Protein AF-0000000076753168 (afdb_homodimer)

Secondary structure (DSSP, 8-state):
--HHHHHHHHHHHHHT-HHHHHHHHTS-HHHHHHHHHHHHHHHTS-SEEEETTEEEE-HHHHHHHHHHHHHHHHHHHHHHHHHHTTT---EEEEEEEETTTTTTHHHHHHHHHHHH-TTEEEEEEEE--HHHHHHHHHHT--SEEEESSPPTT--PEEEEEEEEEEEEE--TT-GGGTT---B-GGGGTTS-EEEE-TTSHHHHHHHHHHHTTT--PPEEEEESSHHHHHHHHHTTS-BEEEEGGGSPTT-GGGEEEBSS--EEEEEEEE-SS--HHHHHHHHHHHTS--S-----------/--HHHHHHHHHHHHHT-HHHHHHHHTS-HHHHHHHHHHHHHHHTS-SEEEETTEEEE-HHHHHHHHHHHHHHHHHHHHHHHHHHTTT---EEEEEEEETTTTTTHHHHHHHHHHHH-TTEEEEEEEE--HHHHHHHHHHT--SEEEESSPPTT--PEEEEEEEEEEEEE--TT-GGGTT---B-GGGGTTS-EEEE-TTSHHHHHHHHHHHTTT--PPEEEEESSHHHHHHHHHTTS-BEEEEGGGSPTT-GGGEEEBSS--EEEEEEEE-SS--HHHHHHHHHHHTS--S-----------

Sequence (604 aa):
MNLRQYEYALTVAEEGSMTAAAERLRVSQPSLSQQIGALEKHLGVRLFTRTPSGMAVTVAGRAFLAEARIATTASRRALAAARAADGDLAGELIIAVHMGLGARQLPRALGRLRQRYPKLRVTLHEEPDPTEMERLAREGTLDAILVHRIPAGCTFDTHVLGEESYVAVLPDGHPKLAGGTALSLDDLVTEGWVRFRRTSKLDDYLARLLDDTGTSPTIVASASQITTAVRLAAQGLGVTVVPASAVPEGLERLARPLLPPLTEPVLLGLRRHPGPAEKVLLDHLRQEDWRGVDVPAPPASTMNLRQYEYALTVAEEGSMTAAAERLRVSQPSLSQQIGALEKHLGVRLFTRTPSGMAVTVAGRAFLAEARIATTASRRALAAARAADGDLAGELIIAVHMGLGARQLPRALGRLRQRYPKLRVTLHEEPDPTEMERLAREGTLDAILVHRIPAGCTFDTHVLGEESYVAVLPDGHPKLAGGTALSLDDLVTEGWVRFRRTSKLDDYLARLLDDTGTSPTIVASASQITTAVRLAAQGLGVTVVPASAVPEGLERLARPLLPPLTEPVLLGLRRHPGPAEKVLLDHLRQEDWRGVDVPAPPAST

Radius of gyration: 25.19 Å; Cα contacts (8 Å, |Δi|>4): 1174; chains: 2; bounding box: 55×70×79 Å

Structure (mmCIF, N/CA/C/O backbone):
data_AF-0000000076753168-model_v1
#
loop_
_entity.id
_entity.type
_entity.pdbx_description
1 polymer 'Transcriptional regulator'
#
loop_
_atom_site.group_PDB
_atom_site.id
_atom_site.type_symbol
_atom_site.label_atom_id
_atom_site.label_alt_id
_atom_site.label_comp_id
_atom_site.label_asym_id
_atom_site.label_entity_id
_atom_site.label_seq_id
_atom_site.pdbx_PDB_ins_code
_atom_site.Cartn_x
_atom_site.Cartn_y
_atom_site.Cartn_z
_atom_site.occupancy
_atom_site.B_iso_or_equiv
_atom_site.auth_seq_id
_atom_site.auth_comp_id
_atom_site.auth_asym_id
_atom_site.auth_atom_id
_atom_site.pdbx_PDB_model_num
ATOM 1 N N . MET A 1 1 ? -1.347 -13.867 -37.031 1 52.94 1 MET A N 1
ATOM 2 C CA . MET A 1 1 ? -1.225 -13.281 -35.688 1 52.94 1 MET A CA 1
ATOM 3 C C . MET A 1 1 ? -1.131 -14.359 -34.625 1 52.94 1 MET A C 1
ATOM 5 O O . MET A 1 1 ? -1.942 -15.289 -34.594 1 52.94 1 MET A O 1
ATOM 9 N N . ASN A 1 2 ? 0.019 -14.352 -33.969 1 68.19 2 ASN A N 1
ATOM 10 C CA . ASN A 1 2 ? 0.168 -15.438 -33.031 1 68.19 2 ASN A CA 1
ATOM 11 C C . ASN A 1 2 ? 0.487 -14.906 -31.625 1 68.19 2 ASN A C 1
ATOM 13 O O . ASN A 1 2 ? 0.766 -13.719 -31.453 1 68.19 2 ASN A O 1
ATOM 17 N N . LEU A 1 3 ? 0.288 -15.773 -30.656 1 73.62 3 LEU A N 1
ATOM 18 C CA . LEU A 1 3 ? 0.423 -15.438 -29.25 1 73.62 3 LEU A CA 1
ATOM 19 C C . LEU A 1 3 ? 1.823 -14.914 -28.938 1 73.62 3 LEU A C 1
ATOM 21 O O . LEU A 1 3 ? 1.999 -14.062 -28.062 1 73.62 3 LEU A O 1
ATOM 25 N N . ARG A 1 4 ? 2.707 -15.328 -29.781 1 75.81 4 ARG A N 1
ATOM 26 C CA . ARG A 1 4 ? 4.086 -14.883 -29.594 1 75.81 4 ARG A CA 1
ATOM 27 C C . ARG A 1 4 ? 4.227 -13.391 -29.891 1 75.81 4 ARG A C 1
ATOM 29 O O . ARG A 1 4 ? 4.945 -12.68 -29.188 1 75.81 4 ARG A O 1
ATOM 36 N N . GLN A 1 5 ? 3.527 -12.984 -30.922 1 79.56 5 GLN A N 1
ATOM 37 C CA . GLN A 1 5 ? 3.553 -11.562 -31.266 1 79.56 5 GLN A CA 1
ATOM 38 C C . GLN A 1 5 ? 2.914 -10.719 -30.172 1 79.56 5 GLN A C 1
ATOM 40 O O . GLN A 1 5 ? 3.352 -9.594 -29.922 1 79.56 5 GLN A O 1
ATOM 45 N N . TYR A 1 6 ? 1.901 -11.25 -29.562 1 78.75 6 TYR A N 1
ATOM 46 C CA . TYR A 1 6 ? 1.278 -10.555 -28.438 1 78.75 6 TYR A CA 1
ATOM 47 C C . TYR A 1 6 ? 2.266 -10.375 -27.297 1 78.75 6 TYR A C 1
ATOM 49 O O . TYR A 1 6 ? 2.365 -9.289 -26.719 1 78.75 6 TYR A O 1
ATOM 57 N N . GLU A 1 7 ? 2.98 -11.398 -27.031 1 82.19 7 GLU A N 1
ATOM 58 C CA . GLU A 1 7 ? 3.996 -11.352 -25.984 1 82.19 7 GLU A CA 1
ATOM 59 C C . GLU A 1 7 ? 5.07 -10.32 -26.312 1 82.19 7 GLU A C 1
ATOM 61 O O . GLU A 1 7 ? 5.539 -9.602 -25.422 1 82.19 7 GLU A O 1
ATOM 66 N N . TYR A 1 8 ? 5.426 -10.289 -27.578 1 86.12 8 TYR A N 1
ATOM 67 C CA . TYR A 1 8 ? 6.422 -9.32 -28.031 1 86.12 8 TYR A CA 1
ATOM 68 C C . TYR A 1 8 ? 5.945 -7.895 -27.797 1 86.12 8 TYR A C 1
ATOM 70 O O . TYR A 1 8 ? 6.668 -7.078 -27.219 1 86.12 8 TYR A O 1
ATOM 78 N N . ALA A 1 9 ? 4.738 -7.637 -28.203 1 87.88 9 ALA A N 1
ATOM 79 C CA . ALA A 1 9 ? 4.168 -6.301 -28.062 1 87.88 9 ALA A CA 1
ATOM 80 C C . ALA A 1 9 ? 4.059 -5.906 -26.594 1 87.88 9 ALA A C 1
ATOM 82 O O . ALA A 1 9 ? 4.375 -4.773 -26.219 1 87.88 9 ALA A O 1
ATOM 83 N N . LEU A 1 10 ? 3.605 -6.848 -25.766 1 85.5 10 LEU A N 1
ATOM 84 C CA . LEU A 1 10 ? 3.463 -6.598 -24.344 1 85.5 10 LEU A CA 1
ATOM 85 C C . LEU A 1 10 ? 4.812 -6.281 -23.703 1 85.5 10 LEU A C 1
ATOM 87 O O . LEU A 1 10 ? 4.918 -5.359 -22.891 1 85.5 10 LEU A O 1
ATOM 91 N N . THR A 1 11 ? 5.816 -6.969 -24.062 1 86.81 11 THR A N 1
ATOM 92 C CA . THR A 1 11 ? 7.152 -6.773 -23.516 1 86.81 11 THR A CA 1
ATOM 93 C C . THR A 1 11 ? 7.723 -5.426 -23.938 1 86.81 11 THR A C 1
ATOM 95 O O . THR A 1 11 ? 8.359 -4.734 -23.141 1 86.81 11 THR A O 1
ATOM 98 N N . VAL A 1 12 ? 7.492 -5.059 -25.141 1 88.88 12 VAL A N 1
ATOM 99 C CA . VAL A 1 12 ? 7.945 -3.76 -25.625 1 88.88 12 VAL A CA 1
ATOM 100 C C . VAL A 1 12 ? 7.273 -2.645 -24.828 1 88.88 12 VAL A C 1
ATOM 102 O O . VAL A 1 12 ? 7.918 -1.663 -24.453 1 88.88 12 VAL A O 1
ATOM 105 N N . ALA A 1 13 ? 6.035 -2.822 -24.609 1 86.56 13 ALA A N 1
ATOM 106 C CA . ALA A 1 13 ? 5.285 -1.821 -23.859 1 86.56 13 ALA A CA 1
ATOM 107 C C . ALA A 1 13 ? 5.824 -1.687 -22.438 1 86.56 13 ALA A C 1
ATOM 109 O O . ALA A 1 13 ? 5.922 -0.578 -21.906 1 86.56 13 ALA A O 1
ATOM 110 N N . GLU A 1 14 ? 6.094 -2.789 -21.875 1 81.56 14 GLU A N 1
ATOM 111 C CA . GLU A 1 14 ? 6.578 -2.828 -20.5 1 81.56 14 GLU A CA 1
ATOM 112 C C . GLU A 1 14 ? 7.965 -2.205 -20.375 1 81.56 14 GLU A C 1
ATOM 114 O O . GLU A 1 14 ? 8.234 -1.449 -19.453 1 81.56 14 GLU A O 1
ATOM 119 N N . GLU A 1 15 ? 8.836 -2.492 -21.297 1 81 15 GLU A N 1
ATOM 120 C CA . GLU A 1 15 ? 10.234 -2.057 -21.25 1 81 15 GLU A CA 1
ATOM 121 C C . GLU A 1 15 ? 10.383 -0.634 -21.781 1 81 15 GLU A C 1
ATOM 123 O O . GLU A 1 15 ? 11.352 0.056 -21.453 1 81 15 GLU A O 1
ATOM 128 N N . GLY A 1 16 ? 9.422 -0.236 -22.578 1 86.56 16 GLY A N 1
ATOM 129 C CA . GLY A 1 16 ? 9.492 1.067 -23.234 1 86.56 16 GLY A CA 1
ATOM 130 C C . GLY A 1 16 ? 10.625 1.182 -24.219 1 86.56 16 GLY A C 1
ATOM 131 O O . GLY A 1 16 ? 11.07 2.285 -24.547 1 86.56 16 GLY A O 1
ATOM 132 N N . SER A 1 17 ? 11.188 0.036 -24.547 1 88.88 17 SER A N 1
ATOM 133 C CA . SER A 1 17 ? 12.336 -0.027 -25.453 1 88.88 17 SER A CA 1
ATOM 134 C C . SER A 1 17 ? 12.336 -1.324 -26.25 1 88.88 17 SER A C 1
ATOM 136 O O . SER A 1 17 ? 12.102 -2.402 -25.703 1 88.88 17 SER A O 1
ATOM 138 N N . MET A 1 18 ? 12.617 -1.134 -27.578 1 90.38 18 MET A N 1
ATOM 139 C CA . MET A 1 18 ? 12.695 -2.305 -28.438 1 90.38 18 MET A CA 1
ATOM 140 C C . MET A 1 18 ? 13.906 -3.162 -28.094 1 90.38 18 MET A C 1
ATOM 142 O O . MET A 1 18 ? 13.805 -4.387 -28.016 1 90.38 18 MET A O 1
ATOM 146 N N . THR A 1 19 ? 14.922 -2.467 -27.734 1 89.5 19 THR A N 1
ATOM 147 C CA . THR A 1 19 ? 16.172 -3.166 -27.438 1 89.5 19 THR A CA 1
ATOM 148 C C . THR A 1 19 ? 16.062 -3.895 -26.094 1 89.5 19 THR A C 1
ATOM 150 O O . THR A 1 19 ? 16.438 -5.062 -25.984 1 89.5 19 THR A O 1
ATOM 153 N N . ALA A 1 20 ? 15.539 -3.213 -25.172 1 88.81 20 ALA A N 1
ATOM 154 C CA . ALA A 1 20 ? 15.383 -3.82 -23.859 1 88.81 20 ALA A CA 1
ATOM 155 C C . ALA A 1 20 ? 14.414 -4.996 -23.906 1 88.81 20 ALA A C 1
ATOM 157 O O . ALA A 1 20 ? 14.633 -6.023 -23.25 1 88.81 20 ALA A O 1
ATOM 158 N N . ALA A 1 21 ? 13.422 -4.793 -24.688 1 91.06 21 ALA A N 1
ATOM 159 C CA . ALA A 1 21 ? 12.43 -5.855 -24.844 1 91.06 21 ALA A CA 1
ATOM 160 C C . ALA A 1 21 ? 13.047 -7.07 -25.531 1 91.06 21 ALA A C 1
ATOM 162 O O . ALA A 1 21 ? 12.797 -8.211 -25.125 1 91.06 21 ALA A O 1
ATOM 163 N N . ALA A 1 22 ? 13.859 -6.848 -26.516 1 91.88 22 ALA A N 1
ATOM 164 C CA . ALA A 1 22 ? 14.508 -7.938 -27.234 1 91.88 22 ALA A CA 1
ATOM 165 C C . ALA A 1 22 ? 15.438 -8.727 -26.328 1 91.88 22 ALA A C 1
ATOM 167 O O . ALA A 1 22 ? 15.461 -9.961 -26.359 1 91.88 22 ALA A O 1
ATOM 168 N N . GLU A 1 23 ? 16.094 -8.031 -25.5 1 86.62 23 GLU A N 1
ATOM 169 C CA . GLU A 1 23 ? 17 -8.672 -24.547 1 86.62 23 GLU A CA 1
ATOM 170 C C . GLU A 1 23 ? 16.234 -9.555 -23.562 1 86.62 23 GLU A C 1
ATOM 172 O O . GLU A 1 23 ? 16.609 -10.695 -23.312 1 86.62 23 GLU A O 1
ATOM 177 N N . ARG A 1 24 ? 15.172 -9 -23.188 1 83.19 24 ARG A N 1
ATOM 178 C CA . ARG A 1 24 ? 14.344 -9.727 -22.234 1 83.19 24 ARG A CA 1
ATOM 179 C C . ARG A 1 24 ? 13.742 -10.977 -22.875 1 83.19 24 ARG A C 1
ATOM 181 O O . ARG A 1 24 ? 13.602 -12.008 -22.219 1 83.19 24 ARG A O 1
ATOM 188 N N . LEU A 1 25 ? 13.406 -10.898 -24.078 1 85.81 25 LEU A N 1
ATOM 189 C CA . LEU A 1 25 ? 12.75 -11.977 -24.812 1 85.81 25 LEU A CA 1
ATOM 190 C C . LEU A 1 25 ? 13.773 -12.922 -25.438 1 85.81 25 LEU A C 1
ATOM 192 O O . LEU A 1 25 ? 13.406 -13.953 -26 1 85.81 25 LEU A O 1
ATOM 196 N N . ARG A 1 26 ? 15.062 -12.516 -25.25 1 87.81 26 ARG A N 1
ATOM 197 C CA . ARG A 1 26 ? 16.172 -13.312 -25.797 1 87.81 26 ARG A CA 1
ATOM 198 C C . ARG A 1 26 ? 16.016 -13.5 -27.297 1 87.81 26 ARG A C 1
ATOM 200 O O . ARG A 1 26 ? 16.141 -14.617 -27.812 1 87.81 26 ARG A O 1
ATOM 207 N N . VAL A 1 27 ? 15.656 -12.438 -27.984 1 86.81 27 VAL A N 1
ATOM 208 C CA . VAL A 1 27 ? 15.609 -12.367 -29.438 1 86.81 27 VAL A CA 1
ATOM 209 C C . VAL A 1 27 ? 16.406 -11.164 -29.922 1 86.81 27 VAL A C 1
ATOM 211 O O . VAL A 1 27 ? 16.812 -10.312 -29.125 1 86.81 27 VAL A O 1
ATOM 214 N N . SER A 1 28 ? 16.797 -11.18 -31.125 1 91.38 28 SER A N 1
ATOM 215 C CA . SER A 1 28 ? 17.484 -10.016 -31.672 1 91.38 28 SER A CA 1
ATOM 216 C C . SER A 1 28 ? 16.547 -8.836 -31.828 1 91.38 28 SER A C 1
ATOM 218 O O . SER A 1 28 ? 15.352 -9.016 -32.094 1 91.38 28 SER A O 1
ATOM 220 N N . GLN A 1 29 ? 17.094 -7.684 -31.625 1 91.94 29 GLN A N 1
ATOM 221 C CA . GLN A 1 29 ? 16.297 -6.469 -31.75 1 91.94 29 GLN A CA 1
ATOM 222 C C . GLN A 1 29 ? 15.695 -6.355 -33.156 1 91.94 29 GLN A C 1
ATOM 224 O O . GLN A 1 29 ? 14.516 -6.035 -33.312 1 91.94 29 GLN A O 1
ATOM 229 N N . PRO A 1 30 ? 16.422 -6.703 -34.281 1 92 30 PRO A N 1
ATOM 230 C CA . PRO A 1 30 ? 15.797 -6.641 -35.625 1 92 30 PRO A CA 1
ATOM 231 C C . PRO A 1 30 ? 14.633 -7.625 -35.781 1 92 30 PRO A C 1
ATOM 233 O O . PRO A 1 30 ? 13.625 -7.305 -36.406 1 92 30 PRO A O 1
ATOM 236 N N . SER A 1 31 ? 14.789 -8.766 -35.188 1 90.19 31 SER A N 1
ATOM 237 C CA . SER A 1 31 ? 13.727 -9.758 -35.25 1 90.19 31 SER A CA 1
ATOM 238 C C . SER A 1 31 ? 12.477 -9.273 -34.531 1 90.19 31 SER A C 1
ATOM 240 O O . SER A 1 31 ? 11.359 -9.391 -35.031 1 90.19 31 SER A O 1
ATOM 242 N N . LEU A 1 32 ? 12.672 -8.727 -33.344 1 92.94 32 LEU A N 1
ATOM 243 C CA . LEU A 1 32 ? 11.555 -8.195 -32.562 1 92.94 32 LEU A CA 1
ATOM 244 C C . LEU A 1 32 ? 10.875 -7.055 -33.312 1 92.94 32 LEU A C 1
ATOM 246 O O . LEU A 1 32 ? 9.648 -6.988 -33.375 1 92.94 32 LEU A O 1
ATOM 250 N N . SER A 1 33 ? 11.719 -6.156 -33.875 1 92.81 33 SER A N 1
ATOM 251 C CA . SER A 1 33 ? 11.195 -5.023 -34.656 1 92.81 33 SER A CA 1
ATOM 252 C C . SER A 1 33 ? 10.359 -5.492 -35.844 1 92.81 33 SER A C 1
ATOM 254 O O . SER A 1 33 ? 9.289 -4.945 -36.094 1 92.81 33 SER A O 1
ATOM 256 N N . GLN A 1 34 ? 10.844 -6.504 -36.469 1 90.88 34 GLN A N 1
ATOM 257 C CA . GLN A 1 34 ? 10.141 -7.062 -37.625 1 90.88 34 GLN A CA 1
ATOM 258 C C . GLN A 1 34 ? 8.797 -7.656 -37.219 1 90.88 34 GLN A C 1
ATOM 260 O O . GLN A 1 34 ? 7.793 -7.488 -37.906 1 90.88 34 GLN A O 1
ATOM 265 N N . GLN A 1 35 ? 8.828 -8.359 -36.156 1 89.62 35 GLN A N 1
ATOM 266 C CA . GLN A 1 35 ? 7.605 -9 -35.656 1 89.62 35 GLN A CA 1
ATOM 267 C C . GLN A 1 35 ? 6.57 -7.957 -35.25 1 89.62 35 GLN A C 1
ATOM 269 O O . GLN A 1 35 ? 5.379 -8.109 -35.531 1 89.62 35 GLN A O 1
ATOM 274 N N . ILE A 1 36 ? 7.023 -6.926 -34.594 1 91.88 36 ILE A N 1
ATOM 275 C CA . ILE A 1 36 ? 6.125 -5.848 -34.188 1 91.88 36 ILE A CA 1
ATOM 276 C C . ILE A 1 36 ? 5.582 -5.141 -35.438 1 91.88 36 ILE A C 1
ATOM 278 O O . ILE A 1 36 ? 4.391 -4.828 -35.5 1 91.88 36 ILE A O 1
ATOM 282 N N . GLY A 1 37 ? 6.477 -4.883 -36.375 1 90.69 37 GLY A N 1
ATOM 283 C CA . GLY A 1 37 ? 6.047 -4.305 -37.656 1 90.69 37 GLY A CA 1
ATOM 284 C C . GLY A 1 37 ? 5.012 -5.145 -38.375 1 90.69 37 GLY A C 1
ATOM 285 O O . GLY A 1 37 ? 4.023 -4.617 -38.875 1 90.69 37 GLY A O 1
ATOM 286 N N . ALA A 1 38 ? 5.281 -6.422 -38.406 1 85.56 38 ALA A N 1
ATOM 287 C CA . ALA A 1 38 ? 4.34 -7.344 -39.031 1 85.56 38 ALA A CA 1
ATOM 288 C C . ALA A 1 38 ? 2.988 -7.316 -38.312 1 85.56 38 ALA A C 1
ATOM 290 O O . ALA A 1 38 ? 1.939 -7.348 -38.969 1 85.56 38 ALA A O 1
ATOM 291 N N . LEU A 1 39 ? 2.994 -7.328 -37.062 1 86.5 39 LEU A N 1
ATOM 292 C CA . LEU A 1 39 ? 1.778 -7.258 -36.25 1 86.5 39 LEU A CA 1
ATOM 293 C C . LEU A 1 39 ? 1.002 -5.98 -36.562 1 86.5 39 LEU A C 1
ATOM 295 O O . LEU A 1 39 ? -0.213 -6.023 -36.781 1 86.5 39 LEU A O 1
ATOM 299 N N . GLU A 1 40 ? 1.739 -4.852 -36.594 1 89.25 40 GLU A N 1
ATOM 300 C CA . GLU A 1 40 ? 1.108 -3.566 -36.875 1 89.25 40 GLU A CA 1
ATOM 301 C C . GLU A 1 40 ? 0.535 -3.541 -38.312 1 89.25 40 GLU A C 1
ATOM 303 O O . GLU A 1 40 ? -0.554 -3.01 -38.531 1 89.25 40 GLU A O 1
ATOM 308 N N . LYS A 1 41 ? 1.236 -4.117 -39.25 1 83.44 41 LYS A N 1
ATOM 309 C CA . LYS A 1 41 ? 0.767 -4.211 -40.625 1 83.44 41 LYS A CA 1
ATOM 310 C C . LYS A 1 41 ? -0.515 -5.031 -40.719 1 83.44 41 LYS A C 1
ATOM 312 O O . LYS A 1 41 ? -1.453 -4.652 -41.406 1 83.44 41 LYS A O 1
ATOM 317 N N . HIS A 1 42 ? -0.489 -6.105 -40.031 1 78.56 42 HIS A N 1
ATOM 318 C CA . HIS A 1 42 ? -1.662 -6.969 -40.031 1 78.56 42 HIS A CA 1
ATOM 319 C C . HIS A 1 42 ? -2.869 -6.262 -39.438 1 78.56 42 HIS A C 1
ATOM 321 O O . HIS A 1 42 ? -3.99 -6.41 -39.906 1 78.56 42 HIS A O 1
ATOM 327 N N . LEU A 1 43 ? -2.617 -5.508 -38.344 1 79.5 43 LEU A N 1
ATOM 328 C CA . LEU A 1 43 ? -3.682 -4.82 -37.625 1 79.5 43 LEU A CA 1
ATOM 329 C C . LEU A 1 43 ? -4.094 -3.545 -38.375 1 79.5 43 LEU A C 1
ATOM 331 O O . LEU A 1 43 ? -5.188 -3.02 -38.125 1 79.5 43 LEU A O 1
ATOM 335 N N . GLY A 1 44 ? -3.184 -3.01 -39.188 1 83.19 44 GLY A N 1
ATOM 336 C CA . GLY A 1 44 ? -3.447 -1.785 -39.906 1 83.19 44 GLY A CA 1
ATOM 337 C C . GLY A 1 44 ? -3.283 -0.533 -39.094 1 83.19 44 GLY A C 1
ATOM 338 O O . GLY A 1 44 ? -3.787 0.533 -39.438 1 83.19 44 GLY A O 1
ATOM 339 N N . VAL A 1 45 ? -2.816 -0.726 -37.875 1 83.19 45 VAL A N 1
ATOM 340 C CA . VAL A 1 45 ? -2.584 0.405 -37 1 83.19 45 VAL A CA 1
ATOM 341 C C . VAL A 1 45 ? -1.186 0.309 -36.375 1 83.19 45 VAL A C 1
ATOM 343 O O . VAL A 1 45 ? -0.574 -0.762 -36.375 1 83.19 45 VAL A O 1
ATOM 346 N N . ARG A 1 46 ? -0.707 1.457 -35.906 1 88.56 46 ARG A N 1
ATOM 347 C CA . ARG A 1 46 ? 0.541 1.481 -35.156 1 88.56 46 ARG A CA 1
ATOM 348 C C . ARG A 1 46 ? 0.281 1.299 -33.656 1 88.56 46 ARG A C 1
ATOM 350 O O . ARG A 1 46 ? -0.592 1.956 -33.094 1 88.56 46 ARG A O 1
ATOM 357 N N . LEU A 1 47 ? 1.009 0.343 -33.125 1 90.06 47 LEU A N 1
ATOM 358 C CA . LEU A 1 47 ? 0.877 0.084 -31.688 1 90.06 47 LEU A CA 1
ATOM 359 C C . LEU A 1 47 ? 1.835 0.958 -30.875 1 90.06 47 LEU A C 1
ATOM 361 O O . LEU A 1 47 ? 1.555 1.299 -29.734 1 90.06 47 LEU A O 1
ATOM 365 N N . P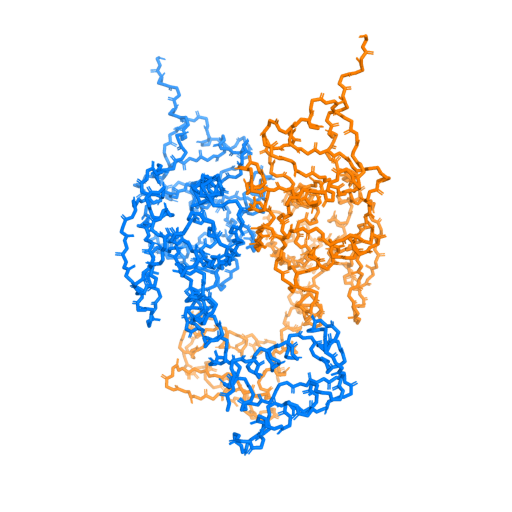HE A 1 48 ? 2.963 1.279 -31.438 1 91.94 48 PHE A N 1
ATOM 366 C CA . PHE A 1 48 ? 4.016 2.031 -30.766 1 91.94 48 PHE A CA 1
ATOM 367 C C . PHE A 1 48 ? 4.477 3.205 -31.625 1 91.94 48 PHE A C 1
ATOM 369 O O . PHE A 1 48 ? 4.379 3.164 -32.844 1 91.94 48 PHE A O 1
ATOM 376 N N . THR A 1 49 ? 4.871 4.309 -30.844 1 89.12 49 THR A N 1
ATOM 377 C CA . THR A 1 49 ? 5.504 5.449 -31.5 1 89.12 49 THR A CA 1
ATOM 378 C C . THR A 1 49 ? 6.867 5.742 -30.875 1 89.12 49 THR A C 1
ATOM 380 O O . THR A 1 49 ? 7.066 5.539 -29.672 1 89.12 49 THR A O 1
ATOM 383 N N . ARG A 1 50 ? 7.762 6.121 -31.672 1 83.94 50 ARG A N 1
ATOM 384 C CA . ARG A 1 50 ? 9.102 6.453 -31.188 1 83.94 50 ARG A CA 1
ATOM 385 C C . ARG A 1 50 ? 9.133 7.852 -30.578 1 83.94 50 ARG A C 1
ATOM 387 O O . ARG A 1 50 ? 8.539 8.781 -31.125 1 83.94 50 ARG A O 1
ATOM 394 N N . THR A 1 51 ? 9.562 7.887 -29.406 1 80.94 51 THR A N 1
ATOM 395 C CA . THR A 1 51 ? 9.781 9.148 -28.703 1 80.94 51 THR A CA 1
ATOM 396 C C . THR A 1 51 ? 11.242 9.305 -28.312 1 80.94 51 THR A C 1
ATOM 398 O O . THR A 1 51 ? 12.023 8.352 -28.391 1 80.94 51 THR A O 1
ATOM 401 N N . PRO A 1 52 ? 11.633 10.508 -27.953 1 73.44 52 PRO A N 1
ATOM 402 C CA . PRO A 1 52 ? 13.008 10.688 -27.5 1 73.44 52 PRO A CA 1
ATOM 403 C C . PRO A 1 52 ? 13.359 9.789 -26.312 1 73.44 52 PRO A C 1
ATOM 405 O O . PRO A 1 52 ? 14.523 9.414 -26.125 1 73.44 52 PRO A O 1
ATOM 408 N N . SER A 1 53 ? 12.352 9.43 -25.609 1 73.69 53 SER A N 1
ATOM 409 C CA . SER A 1 53 ? 12.594 8.648 -24.406 1 73.69 53 SER A CA 1
ATOM 410 C C . SER A 1 53 ? 12.422 7.156 -24.672 1 73.69 53 SER A C 1
ATOM 412 O O . SER A 1 53 ? 12.562 6.34 -23.75 1 73.69 53 SER A O 1
ATOM 414 N N . GLY A 1 54 ? 12.156 6.863 -25.875 1 81.75 54 GLY A N 1
ATOM 415 C CA . GLY A 1 54 ? 11.992 5.457 -26.203 1 81.75 54 GLY A CA 1
ATOM 416 C C . GLY A 1 54 ? 10.711 5.176 -26.984 1 81.75 54 GLY A C 1
ATOM 417 O O . GLY A 1 54 ? 10.375 5.902 -27.922 1 81.75 54 GLY A O 1
ATOM 418 N N . MET A 1 55 ? 10.125 4.02 -26.656 1 85 55 MET A N 1
ATOM 419 C CA . MET A 1 55 ? 8.891 3.6 -27.312 1 85 55 MET A CA 1
ATOM 420 C C . MET A 1 55 ? 7.676 3.91 -26.453 1 85 55 MET A C 1
ATOM 422 O O . MET A 1 55 ? 7.652 3.562 -25.266 1 85 55 MET A O 1
ATOM 426 N N . ALA A 1 56 ? 6.742 4.664 -27.062 1 87.19 56 ALA A N 1
ATOM 427 C CA . ALA A 1 56 ? 5.492 4.945 -26.359 1 87.19 56 ALA A CA 1
ATOM 428 C C . ALA A 1 56 ? 4.328 4.195 -27 1 87.19 56 ALA A C 1
ATOM 430 O O . ALA A 1 56 ? 4.277 4.035 -28.219 1 87.19 56 ALA A O 1
ATOM 431 N N . VAL A 1 57 ? 3.406 3.742 -26.188 1 84.62 57 VAL A N 1
ATOM 432 C CA . VAL A 1 57 ? 2.23 3.018 -26.656 1 84.62 57 VAL A CA 1
ATOM 433 C C . VAL A 1 57 ? 1.209 4.004 -27.219 1 84.62 57 VAL A C 1
ATOM 435 O O . VAL A 1 57 ? 0.928 5.035 -26.609 1 84.62 57 VAL A O 1
ATOM 438 N N . THR A 1 58 ? 0.702 3.754 -28.469 1 82.38 58 THR A N 1
ATOM 439 C CA . THR A 1 58 ? -0.337 4.578 -29.078 1 82.38 58 THR A CA 1
ATOM 440 C C . THR A 1 58 ? -1.694 4.293 -28.438 1 82.38 58 THR A C 1
ATOM 442 O O . THR A 1 58 ? -1.821 3.385 -27.609 1 82.38 58 THR A O 1
ATOM 445 N N . VAL A 1 59 ? -2.68 5.047 -28.812 1 72.31 59 VAL A N 1
ATOM 446 C CA . VAL A 1 59 ? -4.043 4.816 -28.344 1 72.31 59 VAL A CA 1
ATOM 447 C C . VAL A 1 59 ? -4.516 3.436 -28.781 1 72.31 59 VAL A C 1
ATOM 449 O O . VAL A 1 59 ? -5.055 2.668 -27.984 1 72.31 59 VAL A O 1
ATOM 452 N N . ALA A 1 60 ? -4.312 3.193 -30.047 1 75.81 60 ALA A N 1
ATOM 453 C CA . ALA A 1 60 ? -4.645 1.874 -30.578 1 75.81 60 ALA A CA 1
ATOM 454 C C . ALA A 1 60 ? -3.818 0.786 -29.891 1 75.81 60 ALA A C 1
ATOM 456 O O . ALA A 1 60 ? -4.316 -0.314 -29.641 1 75.81 60 ALA A O 1
ATOM 457 N N . GLY A 1 61 ? -2.592 1.106 -29.578 1 83.38 61 GLY A N 1
ATOM 458 C CA . GLY A 1 61 ? -1.718 0.174 -28.891 1 83.38 61 GLY A CA 1
ATOM 459 C C . GLY A 1 61 ? -2.219 -0.197 -27.5 1 83.38 61 GLY A C 1
ATOM 460 O O . GLY A 1 61 ? -2.168 -1.364 -27.109 1 83.38 61 GLY A O 1
ATOM 461 N N . ARG A 1 62 ? -2.74 0.717 -26.828 1 77.12 62 ARG A N 1
ATOM 462 C CA . ARG A 1 62 ? -3.262 0.468 -25.484 1 77.12 62 ARG A CA 1
ATOM 463 C C . ARG A 1 62 ? -4.438 -0.503 -25.531 1 77.12 62 ARG A C 1
ATOM 465 O O . ARG A 1 62 ? -4.512 -1.429 -24.719 1 77.12 62 ARG A O 1
ATOM 472 N N . ALA A 1 63 ? -5.32 -0.248 -26.484 1 72.81 63 ALA A N 1
ATOM 473 C CA . ALA A 1 63 ? -6.469 -1.136 -26.641 1 72.81 63 ALA A CA 1
ATOM 474 C C . ALA A 1 63 ? -6.023 -2.547 -27.016 1 72.81 63 ALA A C 1
ATOM 476 O O . ALA A 1 63 ? -6.512 -3.529 -26.453 1 72.81 63 ALA A O 1
ATOM 477 N N . PHE A 1 64 ? -5.129 -2.611 -27.984 1 77.88 64 PHE A N 1
ATOM 478 C CA . PHE A 1 64 ? -4.609 -3.902 -28.422 1 77.88 64 PHE A CA 1
ATOM 479 C C . PHE A 1 64 ? -3.912 -4.625 -27.281 1 77.88 64 PHE A C 1
ATOM 481 O O . PHE A 1 64 ? -4.129 -5.82 -27.078 1 77.88 64 PHE A O 1
ATOM 488 N N . LEU A 1 65 ? -3.105 -3.85 -26.5 1 82.38 65 LEU A N 1
ATOM 489 C CA . LEU A 1 65 ? -2.297 -4.457 -25.453 1 82.38 65 LEU A CA 1
ATOM 490 C C . LEU A 1 65 ? -3.178 -4.992 -24.328 1 82.38 65 LEU A C 1
ATOM 492 O O . LEU A 1 65 ? -2.861 -6.016 -23.719 1 82.38 65 LEU A O 1
ATOM 496 N N . ALA A 1 66 ? -4.254 -4.371 -24.203 1 70.88 66 ALA A N 1
ATOM 497 C CA . ALA A 1 66 ? -5.203 -4.867 -23.203 1 70.88 66 ALA A CA 1
ATOM 498 C C . ALA A 1 66 ? -5.73 -6.246 -23.594 1 70.88 66 ALA A C 1
ATOM 500 O O . ALA A 1 66 ? -5.746 -7.164 -22.766 1 70.88 66 ALA A O 1
ATOM 501 N N . GLU A 1 67 ? -6.062 -6.395 -24.844 1 70.31 67 GLU A N 1
ATOM 502 C CA . GLU A 1 67 ? -6.594 -7.664 -25.328 1 70.31 67 GLU A CA 1
ATOM 503 C C . GLU A 1 67 ? -5.488 -8.711 -25.469 1 70.31 67 GLU A C 1
ATOM 505 O O . GLU A 1 67 ? -5.707 -9.891 -25.219 1 70.31 67 GLU A O 1
ATOM 510 N N . ALA A 1 68 ? -4.375 -8.219 -25.859 1 75.38 68 ALA A N 1
ATOM 511 C CA . ALA A 1 68 ? -3.234 -9.117 -25.984 1 75.38 68 ALA A CA 1
ATOM 512 C C . ALA A 1 68 ? -2.855 -9.734 -24.641 1 75.38 68 ALA A C 1
ATOM 514 O O . ALA A 1 68 ? -2.525 -10.922 -24.578 1 75.38 68 ALA A O 1
ATOM 515 N N . ARG A 1 69 ? -2.969 -8.93 -23.656 1 76.25 69 ARG A N 1
ATOM 516 C CA . ARG A 1 69 ? -2.666 -9.414 -22.312 1 76.25 69 ARG A CA 1
ATOM 517 C C . ARG A 1 69 ? -3.645 -10.508 -21.891 1 76.25 69 ARG A C 1
ATOM 519 O O . ARG A 1 69 ? -3.24 -11.516 -21.312 1 76.25 69 ARG A O 1
ATOM 526 N N . ILE A 1 70 ? -4.832 -10.359 -22.25 1 66.62 70 ILE A N 1
ATOM 527 C CA . ILE A 1 70 ? -5.859 -11.344 -21.922 1 66.62 70 ILE A CA 1
ATOM 528 C C . ILE A 1 70 ? -5.574 -12.648 -22.672 1 66.62 70 ILE A C 1
ATOM 530 O O . ILE A 1 70 ? -5.594 -13.727 -22.078 1 66.62 70 ILE A O 1
ATOM 534 N N . ALA A 1 71 ? -5.27 -12.453 -23.875 1 68.81 71 ALA A N 1
ATOM 535 C CA . ALA A 1 71 ? -5.035 -13.617 -24.734 1 68.81 71 ALA A CA 1
ATOM 536 C C . ALA A 1 71 ? -3.807 -14.391 -24.266 1 68.81 71 ALA A C 1
ATOM 538 O O . ALA A 1 71 ? -3.842 -15.625 -24.172 1 68.81 71 ALA A O 1
ATOM 539 N N . THR A 1 72 ? -2.797 -13.68 -24.016 1 74.88 72 THR A N 1
ATOM 540 C CA . THR A 1 72 ? -1.566 -14.352 -23.609 1 74.88 72 THR A CA 1
ATOM 541 C C . THR A 1 72 ? -1.735 -15.008 -22.25 1 74.88 72 THR A C 1
ATOM 543 O O . THR A 1 72 ? -1.23 -16.109 -22.016 1 74.88 72 THR A O 1
ATOM 546 N N . THR A 1 73 ? -2.451 -14.344 -21.469 1 71.88 73 THR A N 1
ATOM 547 C CA . THR A 1 73 ? -2.732 -14.898 -20.156 1 71.88 73 THR A CA 1
ATOM 548 C C . THR A 1 73 ? -3.574 -16.156 -20.266 1 71.88 73 THR A C 1
ATOM 550 O O . THR A 1 73 ? -3.279 -17.172 -19.625 1 71.88 73 THR A O 1
ATOM 553 N N . ALA A 1 74 ? -4.52 -16.094 -21.078 1 64.25 74 ALA A N 1
ATOM 554 C CA . ALA A 1 74 ? -5.379 -17.25 -21.297 1 64.25 74 ALA A CA 1
ATOM 555 C C . ALA A 1 74 ? -4.586 -18.438 -21.844 1 64.25 74 ALA A C 1
ATOM 557 O O . ALA A 1 74 ? -4.789 -19.578 -21.422 1 64.25 74 ALA A O 1
ATOM 558 N N . SER A 1 75 ? -3.727 -18.141 -22.719 1 65.06 75 SER A N 1
ATOM 559 C CA . SER A 1 75 ? -2.896 -19.188 -23.312 1 65.06 75 SER A CA 1
ATOM 560 C C . SER A 1 75 ? -1.99 -19.828 -22.266 1 65.06 75 SER A C 1
ATOM 562 O O . SER A 1 75 ? -1.875 -21.047 -22.203 1 65.06 75 SER A O 1
ATOM 564 N N . ARG A 1 76 ? -1.419 -19.031 -21.531 1 67.44 76 ARG A N 1
ATOM 565 C CA . ARG A 1 76 ? -0.544 -19.516 -20.469 1 67.44 76 ARG A CA 1
ATOM 566 C C . ARG A 1 76 ? -1.318 -20.391 -19.484 1 67.44 76 ARG A C 1
ATOM 568 O O . ARG A 1 76 ? -0.824 -21.422 -19.031 1 67.44 76 ARG A O 1
ATOM 575 N N . ARG A 1 77 ? -2.432 -19.984 -19.234 1 66.31 77 ARG A N 1
ATOM 576 C CA . ARG A 1 77 ? -3.285 -20.719 -18.297 1 66.31 77 ARG A CA 1
ATOM 577 C C . ARG A 1 77 ? -3.662 -22.078 -18.859 1 66.31 77 ARG A C 1
ATOM 579 O O . ARG A 1 77 ? -3.689 -23.078 -18.125 1 66.31 77 ARG A O 1
ATOM 586 N N . ALA A 1 78 ? -3.957 -22.047 -20.078 1 59.69 78 ALA A N 1
ATOM 587 C CA . ALA A 1 78 ? -4.297 -23.312 -20.734 1 59.69 78 ALA A CA 1
ATOM 588 C C . ALA A 1 78 ? -3.137 -24.297 -20.672 1 59.69 78 ALA A C 1
ATOM 590 O O . ALA A 1 78 ? -3.334 -25.484 -20.375 1 59.69 78 ALA A O 1
ATOM 591 N N . LEU A 1 79 ? -2.043 -23.75 -20.891 1 60.97 79 LEU A N 1
ATOM 592 C CA . LEU A 1 79 ? -0.853 -24.594 -20.859 1 60.97 79 LEU A CA 1
ATOM 593 C C . LEU A 1 79 ? -0.581 -25.094 -19.453 1 60.97 79 LEU A C 1
ATOM 595 O O . LEU A 1 79 ? -0.275 -26.281 -19.25 1 60.97 79 LEU A O 1
ATOM 599 N N . ALA A 1 80 ? -0.743 -24.203 -18.562 1 61.81 80 ALA A N 1
ATOM 600 C CA . ALA A 1 80 ? -0.526 -24.578 -17.156 1 61.81 80 ALA A CA 1
ATOM 601 C C . ALA A 1 80 ? -1.534 -25.625 -16.703 1 61.81 80 ALA A C 1
ATOM 603 O O . ALA A 1 80 ? -1.18 -26.562 -15.992 1 61.81 80 ALA A O 1
ATOM 604 N N . ALA A 1 81 ? -2.662 -25.422 -17.078 1 59.5 81 ALA A N 1
ATOM 605 C CA . ALA A 1 81 ? -3.715 -26.359 -16.719 1 59.5 81 ALA A CA 1
ATOM 606 C C . ALA A 1 81 ? -3.428 -27.75 -17.297 1 59.5 81 ALA A C 1
ATOM 608 O O . ALA A 1 81 ? -3.646 -28.766 -16.641 1 59.5 81 ALA A O 1
ATOM 609 N N . ALA A 1 82 ? -2.971 -27.719 -18.422 1 56.78 82 ALA A N 1
ATOM 610 C CA . ALA A 1 82 ? -2.646 -28.984 -19.078 1 56.78 82 ALA A CA 1
ATOM 611 C C . ALA A 1 82 ? -1.517 -29.703 -18.344 1 56.78 82 ALA A C 1
ATOM 613 O O . ALA A 1 82 ? -1.533 -30.922 -18.203 1 56.78 82 ALA A O 1
ATOM 614 N N . ARG A 1 83 ? -0.672 -28.859 -17.859 1 58.44 83 ARG A N 1
ATOM 615 C CA . ARG A 1 83 ? 0.482 -29.438 -17.172 1 58.44 83 ARG A CA 1
ATOM 616 C C . ARG A 1 83 ? 0.13 -29.828 -15.734 1 58.44 83 ARG A C 1
ATOM 618 O O . ARG A 1 83 ? 0.764 -30.703 -15.148 1 58.44 83 ARG A O 1
ATOM 625 N N . ALA A 1 84 ? -0.741 -29.141 -15.094 1 57.34 84 ALA A N 1
ATOM 626 C CA . ALA A 1 84 ? -1.159 -29.406 -13.719 1 57.34 84 ALA A CA 1
ATOM 627 C C . ALA A 1 84 ? -1.716 -30.812 -13.578 1 57.34 84 ALA A C 1
ATOM 629 O O . ALA A 1 84 ? -1.605 -31.422 -12.516 1 57.34 84 ALA A O 1
ATOM 630 N N . ALA A 1 85 ? -2.273 -31.359 -14.539 1 52.62 85 ALA A N 1
ATOM 631 C CA . ALA A 1 85 ? -2.787 -32.719 -14.469 1 52.62 85 ALA A CA 1
ATOM 632 C C . ALA A 1 85 ? -1.696 -33.688 -14.023 1 52.62 85 ALA A C 1
ATOM 634 O O . ALA A 1 85 ? -1.985 -34.719 -13.414 1 52.62 85 ALA A O 1
ATOM 635 N N . ASP A 1 86 ? -0.498 -33.25 -14.023 1 52.88 86 ASP A N 1
ATOM 636 C CA . ASP A 1 86 ? 0.568 -34.156 -13.602 1 52.88 86 ASP A CA 1
ATOM 637 C C . ASP A 1 86 ? 1.129 -33.75 -12.242 1 52.88 86 ASP A C 1
ATOM 639 O O . ASP A 1 86 ? 2.16 -34.281 -11.805 1 52.88 86 ASP A O 1
ATOM 643 N N . GLY A 1 87 ? 0.385 -33 -11.43 1 59.88 87 GLY A N 1
ATOM 644 C CA . GLY A 1 87 ? 0.797 -32.594 -10.102 1 59.88 87 GLY A CA 1
ATOM 645 C C . GLY A 1 87 ? 1.833 -31.484 -10.109 1 59.88 87 GLY A C 1
ATOM 646 O O . GLY A 1 87 ? 2.186 -30.938 -9.055 1 59.88 87 GLY A O 1
ATOM 647 N N . ASP A 1 88 ? 2.404 -31.125 -11.188 1 66.31 88 ASP A N 1
ATOM 648 C CA . ASP A 1 88 ? 3.469 -30.125 -11.305 1 66.31 88 ASP A CA 1
ATOM 649 C C . ASP A 1 88 ? 2.947 -28.828 -11.93 1 66.31 88 ASP A C 1
ATOM 651 O O . ASP A 1 88 ? 3.326 -28.469 -13.047 1 66.31 88 ASP A O 1
ATOM 655 N N . LEU A 1 89 ? 2.057 -28.234 -11.07 1 74.44 89 LEU A N 1
ATOM 656 C CA . LEU A 1 89 ? 1.474 -27.016 -11.625 1 74.44 89 LEU A CA 1
ATOM 657 C C . LEU A 1 89 ? 2.496 -25.891 -11.641 1 74.44 89 LEU A C 1
ATOM 659 O O . LEU A 1 89 ? 3.031 -25.516 -10.594 1 74.44 89 LEU A O 1
ATOM 663 N N . ALA A 1 90 ? 2.885 -25.625 -12.891 1 75.94 90 ALA A N 1
ATOM 664 C CA . ALA A 1 90 ? 3.727 -24.453 -13.117 1 75.94 90 ALA A CA 1
ATOM 665 C C . ALA A 1 90 ? 2.912 -23.281 -13.68 1 75.94 90 ALA A C 1
ATOM 667 O O . ALA A 1 90 ? 1.801 -23.484 -14.18 1 75.94 90 ALA A O 1
ATOM 668 N N . GLY A 1 91 ? 3.258 -22.047 -13.414 1 81.81 91 GLY A N 1
ATOM 669 C CA . GLY A 1 91 ? 2.551 -20.891 -13.906 1 81.81 91 GLY A CA 1
ATOM 670 C C . GLY A 1 91 ? 2.365 -19.812 -12.859 1 81.81 91 GLY A C 1
ATOM 671 O O . GLY A 1 91 ? 3.17 -19.688 -11.93 1 81.81 91 GLY A O 1
ATOM 672 N N . GLU A 1 92 ? 1.266 -19.016 -13.195 1 87.81 92 GLU A N 1
ATOM 673 C CA . GLU A 1 92 ? 1.074 -17.859 -12.328 1 87.81 92 GLU A CA 1
ATOM 674 C C . GLU A 1 92 ? -0.382 -17.719 -11.891 1 87.81 92 GLU A C 1
ATOM 676 O O . GLU A 1 92 ? -1.297 -17.953 -12.688 1 87.81 92 GLU A O 1
ATOM 681 N N . LEU A 1 93 ? -0.585 -17.609 -10.672 1 92.88 93 LEU A N 1
ATOM 682 C CA . LEU A 1 93 ? -1.875 -17.266 -10.078 1 92.88 93 LEU A CA 1
ATOM 683 C C . LEU A 1 93 ? -1.936 -15.773 -9.734 1 92.88 93 LEU A C 1
ATOM 685 O O . LEU A 1 93 ? -1.176 -15.297 -8.891 1 92.88 93 LEU A O 1
ATOM 689 N N . ILE A 1 94 ? -2.855 -15.008 -10.422 1 94.06 94 ILE A N 1
ATOM 690 C CA . ILE A 1 94 ? -2.955 -13.562 -10.234 1 94.06 94 ILE A CA 1
ATOM 691 C C . ILE A 1 94 ? -4.215 -13.234 -9.445 1 94.06 94 ILE A C 1
ATOM 693 O O . ILE A 1 94 ? -5.332 -13.508 -9.891 1 94.06 94 ILE A O 1
ATOM 697 N N . ILE A 1 95 ? -4.02 -12.641 -8.273 1 97.38 95 ILE A N 1
ATOM 698 C CA . ILE A 1 95 ? -5.113 -12.344 -7.359 1 97.38 95 ILE A CA 1
ATOM 699 C C . ILE A 1 95 ? -5.16 -10.844 -7.078 1 97.38 95 ILE A C 1
ATOM 701 O O . ILE A 1 95 ? -4.133 -10.234 -6.773 1 97.38 95 ILE A O 1
ATOM 705 N N . ALA A 1 96 ? -6.305 -10.219 -7.266 1 97.5 96 ALA A N 1
ATOM 706 C CA . ALA A 1 96 ? -6.543 -8.867 -6.75 1 97.5 96 ALA A CA 1
ATOM 707 C C . ALA A 1 96 ? -7.312 -8.914 -5.434 1 97.5 96 ALA A C 1
ATOM 709 O O . ALA A 1 96 ? -8.25 -9.695 -5.285 1 97.5 96 ALA A O 1
ATOM 710 N N . VAL A 1 97 ? -6.832 -8.18 -4.504 1 97.56 97 VAL A N 1
ATOM 711 C CA . VAL A 1 97 ? -7.465 -8.18 -3.191 1 97.56 97 VAL A CA 1
ATOM 712 C C . VAL A 1 97 ? -7.598 -6.742 -2.682 1 97.56 97 VAL A C 1
ATOM 714 O O . VAL A 1 97 ? -6.719 -5.91 -2.918 1 97.56 97 VAL A O 1
ATOM 717 N N . HIS A 1 98 ? -8.711 -6.512 -2.033 1 95.62 98 HIS A N 1
ATOM 718 C CA . HIS A 1 98 ? -8.852 -5.23 -1.353 1 95.62 98 HIS A CA 1
ATOM 719 C C . HIS A 1 98 ? -7.77 -5.051 -0.293 1 95.62 98 HIS A C 1
ATOM 721 O O . HIS A 1 98 ? -7.473 -5.977 0.462 1 95.62 98 HIS A O 1
ATOM 727 N N . MET A 1 99 ? -7.262 -3.844 -0.239 1 93.12 99 MET A N 1
ATOM 728 C CA . MET A 1 99 ? -6.199 -3.576 0.727 1 93.12 99 MET A CA 1
ATOM 729 C C . MET A 1 99 ? -6.664 -3.875 2.146 1 93.12 99 MET A C 1
ATOM 731 O O . MET A 1 99 ? -7.684 -3.346 2.594 1 93.12 99 MET A O 1
ATOM 735 N N . GLY A 1 100 ? -5.914 -4.766 2.789 1 93.88 100 GLY A N 1
ATOM 736 C CA . GLY A 1 100 ? -6.176 -5.074 4.184 1 93.88 100 GLY A CA 1
ATOM 737 C C . GLY A 1 100 ? -7.047 -6.301 4.371 1 93.88 100 GLY A C 1
ATOM 738 O O . GLY A 1 100 ? -7.078 -6.887 5.457 1 93.88 100 GLY A O 1
ATOM 739 N N . LEU A 1 101 ? -7.828 -6.707 3.379 1 94.94 101 LEU A N 1
ATOM 740 C CA . LEU A 1 101 ? -8.742 -7.836 3.508 1 94.94 101 LEU A CA 1
ATOM 741 C C . LEU A 1 101 ? -7.977 -9.156 3.533 1 94.94 101 LEU A C 1
ATOM 743 O O . LEU A 1 101 ? -7.141 -9.406 2.662 1 94.94 101 LEU A O 1
ATOM 747 N N . GLY A 1 102 ? -8.289 -9.961 4.523 1 95.31 102 GLY A N 1
ATOM 748 C CA . GLY A 1 102 ? -7.668 -11.273 4.586 1 95.31 102 GLY A CA 1
ATOM 749 C C . GLY A 1 102 ? -6.164 -11.219 4.754 1 95.31 102 GLY A C 1
ATOM 750 O O . GLY A 1 102 ? -5.441 -12.07 4.23 1 95.31 102 GLY A O 1
ATOM 751 N N . ALA A 1 103 ? -5.715 -10.211 5.461 1 95.5 103 ALA A N 1
ATOM 752 C CA . ALA A 1 103 ? -4.285 -9.938 5.539 1 95.5 103 ALA A CA 1
ATOM 753 C C . ALA A 1 103 ? -3.543 -11.07 6.242 1 95.5 103 ALA A C 1
ATOM 755 O O . ALA A 1 103 ? -2.324 -11.195 6.113 1 95.5 103 ALA A O 1
ATOM 756 N N . ARG A 1 104 ? -4.207 -11.898 6.965 1 94.81 104 ARG A N 1
ATOM 757 C CA . ARG A 1 104 ? -3.621 -13.062 7.621 1 94.81 104 ARG A CA 1
ATOM 758 C C . ARG A 1 104 ? -4.043 -14.352 6.93 1 94.81 104 ARG A C 1
ATOM 760 O O . ARG A 1 104 ? -3.211 -15.219 6.668 1 94.81 104 ARG A O 1
ATOM 767 N N . GLN A 1 105 ? -5.234 -14.422 6.508 1 96.44 105 GLN A N 1
ATOM 768 C CA . GLN A 1 105 ? -5.828 -15.625 5.934 1 96.44 105 GLN A CA 1
ATOM 769 C C . GLN A 1 105 ? -5.223 -15.938 4.57 1 96.44 105 GLN A C 1
ATOM 771 O O . GLN A 1 105 ? -4.891 -17.094 4.281 1 96.44 105 GLN A O 1
ATOM 776 N N . LEU A 1 106 ? -5.062 -14.906 3.75 1 97.62 106 LEU A N 1
ATOM 777 C CA . LEU A 1 106 ? -4.613 -15.125 2.379 1 97.62 106 LEU A CA 1
ATOM 778 C C . LEU A 1 106 ? -3.178 -15.641 2.352 1 97.62 106 LEU A C 1
ATOM 780 O O . LEU A 1 106 ? -2.885 -16.656 1.707 1 97.62 106 LEU A O 1
ATOM 784 N N . PRO A 1 107 ? -2.262 -15.047 3.125 1 97.44 107 PRO A N 1
ATOM 785 C CA . PRO A 1 107 ? -0.903 -15.594 3.16 1 97.44 107 PRO A CA 1
ATOM 786 C C . PRO A 1 107 ? -0.854 -17.031 3.686 1 97.44 107 PRO A C 1
ATOM 788 O O . PRO A 1 107 ? -0.104 -17.859 3.162 1 97.44 107 PRO A O 1
ATOM 791 N N . ARG A 1 108 ? -1.641 -17.297 4.668 1 97.25 108 ARG A N 1
ATOM 792 C CA . ARG A 1 108 ? -1.676 -18.672 5.188 1 97.25 108 ARG A CA 1
ATOM 793 C C . ARG A 1 108 ? -2.146 -19.641 4.117 1 97.25 108 ARG A C 1
ATOM 795 O O . ARG A 1 108 ? -1.527 -20.688 3.908 1 97.25 108 ARG A O 1
ATOM 802 N N . ALA A 1 109 ? -3.184 -19.281 3.455 1 98.06 109 ALA A N 1
ATOM 803 C CA . ALA A 1 109 ? -3.729 -20.125 2.398 1 98.06 109 ALA A CA 1
ATOM 804 C C . ALA A 1 109 ? -2.721 -20.312 1.268 1 98.06 109 ALA A C 1
ATOM 806 O O . ALA A 1 109 ? -2.57 -21.422 0.734 1 98.06 109 ALA A O 1
ATOM 807 N N . LEU A 1 110 ? -2.047 -19.266 0.914 1 98.06 110 LEU A N 1
ATOM 808 C CA . LEU A 1 110 ? -1.075 -19.328 -0.173 1 98.06 110 LEU A CA 1
ATOM 809 C C . LEU A 1 110 ? 0.144 -20.141 0.231 1 98.06 110 LEU A C 1
ATOM 811 O O . LEU A 1 110 ? 0.759 -20.797 -0.609 1 98.06 110 LEU A O 1
ATOM 815 N N . GLY A 1 111 ? 0.51 -20.078 1.57 1 97.06 111 GLY A N 1
ATOM 816 C CA . GLY A 1 111 ? 1.554 -20.969 2.064 1 97.06 111 GLY A CA 1
ATOM 817 C C . GLY A 1 111 ? 1.234 -22.438 1.867 1 97.06 111 GLY A C 1
ATOM 818 O O . GLY A 1 111 ? 2.078 -23.203 1.398 1 97.06 111 GLY A O 1
ATOM 819 N N . ARG A 1 112 ? 0.042 -22.781 2.146 1 96.69 112 ARG A N 1
ATOM 820 C CA . ARG A 1 112 ? -0.405 -24.156 1.962 1 96.69 112 ARG A CA 1
ATOM 821 C C . ARG A 1 112 ? -0.455 -24.516 0.483 1 96.69 112 ARG A C 1
ATOM 823 O O . ARG A 1 112 ? -0.099 -25.641 0.102 1 96.69 112 ARG A O 1
ATOM 830 N N . LEU A 1 113 ? -0.92 -23.594 -0.318 1 95.44 113 LEU A N 1
ATOM 831 C CA . LEU A 1 113 ? -0.975 -23.812 -1.76 1 95.44 113 LEU A CA 1
ATOM 832 C C . LEU A 1 113 ? 0.416 -24.094 -2.32 1 95.44 113 LEU A C 1
ATOM 834 O O . LEU A 1 113 ? 0.581 -24.953 -3.186 1 95.44 113 LEU A O 1
ATOM 838 N N . ARG A 1 114 ? 1.374 -23.344 -1.804 1 93.56 114 ARG A N 1
ATOM 839 C CA . ARG A 1 114 ? 2.752 -23.5 -2.26 1 93.56 114 ARG A CA 1
ATOM 840 C C . ARG A 1 114 ? 3.271 -24.906 -1.947 1 93.56 114 ARG A C 1
ATOM 842 O O . ARG A 1 114 ? 4.039 -25.469 -2.725 1 93.56 114 ARG A O 1
ATOM 849 N N . GLN A 1 115 ? 2.934 -25.422 -0.802 1 92.12 115 GLN A N 1
ATOM 850 C C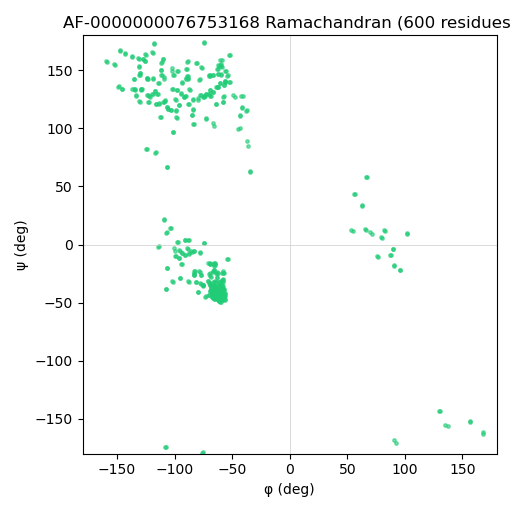A . GLN A 1 115 ? 3.346 -26.766 -0.437 1 92.12 115 GLN A CA 1
ATOM 851 C C . GLN A 1 115 ? 2.846 -27.797 -1.455 1 92.12 115 GLN A C 1
ATOM 853 O O . GLN A 1 115 ? 3.551 -28.75 -1.778 1 92.12 115 GLN A O 1
ATOM 858 N N . ARG A 1 116 ? 1.688 -27.547 -1.95 1 89.44 116 ARG A N 1
ATOM 859 C CA . ARG A 1 116 ? 1.094 -28.453 -2.924 1 89.44 116 ARG A CA 1
ATOM 860 C C . ARG A 1 116 ? 1.666 -28.219 -4.316 1 89.44 116 ARG A C 1
ATOM 862 O O . ARG A 1 116 ? 1.874 -29.156 -5.082 1 89.44 116 ARG A O 1
ATOM 869 N N . TYR A 1 117 ? 1.83 -26.938 -4.625 1 90.25 117 TYR A N 1
ATOM 870 C CA . TYR A 1 117 ? 2.342 -26.547 -5.938 1 90.25 117 TYR A CA 1
ATOM 871 C C . TYR A 1 117 ? 3.576 -25.672 -5.801 1 90.25 117 TYR A C 1
ATOM 873 O O . TYR A 1 117 ? 3.496 -24.453 -5.984 1 90.25 117 TYR A O 1
ATOM 881 N N . PRO A 1 118 ? 4.73 -26.172 -5.617 1 89.69 118 PRO A N 1
ATOM 882 C CA . PRO A 1 118 ? 5.934 -25.406 -5.312 1 89.69 118 PRO A CA 1
ATOM 883 C C . PRO A 1 118 ? 6.41 -24.562 -6.492 1 89.69 118 PRO A C 1
ATOM 885 O O . PRO A 1 118 ? 7.16 -23.594 -6.309 1 89.69 118 PRO A O 1
ATOM 888 N N . LYS A 1 119 ? 5.953 -24.828 -7.68 1 87.5 119 LYS A N 1
ATOM 889 C CA . LYS A 1 119 ? 6.445 -24.109 -8.852 1 87.5 119 LYS A CA 1
ATOM 890 C C . LYS A 1 119 ? 5.48 -23.016 -9.273 1 87.5 119 LYS A C 1
ATOM 892 O O . LYS A 1 119 ? 5.773 -22.234 -10.188 1 87.5 119 LYS A O 1
ATOM 897 N N . LEU A 1 120 ? 4.348 -22.953 -8.562 1 89.62 120 LEU A N 1
ATOM 898 C CA . LEU A 1 120 ? 3.348 -21.922 -8.875 1 89.62 120 LEU A CA 1
ATOM 899 C C . LEU A 1 120 ? 3.795 -20.562 -8.375 1 89.62 120 LEU A C 1
ATOM 901 O O . LEU A 1 120 ? 4.203 -20.422 -7.223 1 89.62 120 LEU A O 1
ATOM 905 N N . ARG A 1 121 ? 3.783 -19.609 -9.297 1 92.62 121 ARG A N 1
A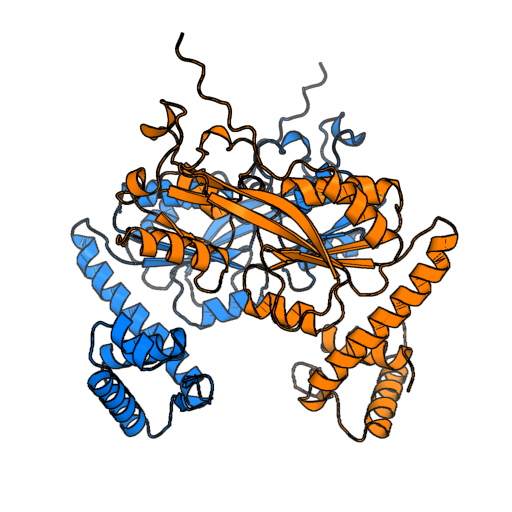TOM 906 C CA . ARG A 1 121 ? 4.047 -18.234 -8.906 1 92.62 121 ARG A CA 1
ATOM 907 C C . ARG A 1 121 ? 2.752 -17.516 -8.539 1 92.62 121 ARG A C 1
ATOM 909 O O . ARG A 1 121 ? 1.721 -17.703 -9.188 1 92.62 121 ARG A O 1
ATOM 916 N N . VAL A 1 122 ? 2.824 -16.656 -7.527 1 96.06 122 VAL A N 1
ATOM 917 C CA . VAL A 1 122 ? 1.645 -15.922 -7.086 1 96.06 122 VAL A CA 1
ATOM 918 C C . VAL A 1 122 ? 1.891 -14.422 -7.234 1 96.06 122 VAL A C 1
ATOM 920 O O . VAL A 1 122 ? 2.938 -13.914 -6.824 1 96.06 122 VAL A O 1
ATOM 923 N N . THR A 1 123 ? 0.969 -13.719 -7.871 1 95.5 123 THR A N 1
ATOM 924 C CA . THR A 1 123 ? 0.987 -12.266 -7.949 1 95.5 123 THR A CA 1
ATOM 925 C C . THR A 1 123 ? -0.223 -11.672 -7.234 1 95.5 123 THR A C 1
ATOM 927 O O . THR A 1 123 ? -1.366 -11.961 -7.586 1 95.5 123 THR A O 1
ATOM 930 N N . LEU A 1 124 ? 0.064 -10.844 -6.23 1 97.06 124 LEU A N 1
ATOM 931 C CA . LEU A 1 124 ? -0.997 -10.211 -5.457 1 97.06 124 LEU A CA 1
ATOM 932 C C . LEU A 1 124 ? -1.073 -8.719 -5.754 1 97.06 124 LEU A C 1
ATOM 934 O O . LEU A 1 124 ? -0.078 -8.008 -5.617 1 97.06 124 LEU A O 1
ATOM 938 N N . HIS A 1 125 ? -2.234 -8.305 -6.191 1 95.88 125 HIS A N 1
ATOM 939 C CA . HIS A 1 125 ? -2.551 -6.883 -6.309 1 95.88 125 HIS A CA 1
ATOM 940 C C . HIS A 1 125 ? -3.422 -6.418 -5.145 1 95.88 125 HIS A C 1
ATOM 942 O O . HIS A 1 125 ? -4.645 -6.578 -5.176 1 95.88 125 HIS A O 1
ATOM 948 N N . GLU A 1 126 ? -2.828 -5.855 -4.133 1 96.25 126 GLU A N 1
ATOM 949 C CA . GLU A 1 126 ? -3.584 -5.234 -3.049 1 96.25 126 GLU A CA 1
ATOM 950 C C . GLU A 1 126 ? -4.004 -3.814 -3.408 1 96.25 126 GLU A C 1
ATOM 952 O O . GLU A 1 126 ? -3.205 -2.881 -3.311 1 96.25 126 GLU A O 1
ATOM 957 N N . GLU A 1 127 ? -5.234 -3.637 -3.746 1 94.25 127 GLU A N 1
ATOM 958 C CA . GLU A 1 127 ? -5.691 -2.4 -4.371 1 94.25 127 GLU A CA 1
ATOM 959 C C . GLU A 1 127 ? -6.648 -1.641 -3.457 1 94.25 127 GLU A C 1
ATOM 961 O O . GLU A 1 127 ? -7.695 -2.166 -3.068 1 94.25 127 GLU A O 1
ATOM 966 N N . PRO A 1 128 ? -6.297 -0.433 -3.125 1 94 128 PRO A N 1
ATOM 967 C CA . PRO A 1 128 ? -7.184 0.353 -2.264 1 94 128 PRO A CA 1
ATOM 968 C C . PRO A 1 128 ? -8.305 1.039 -3.041 1 94 128 PRO A C 1
ATOM 970 O O . PRO A 1 128 ? -9.344 1.369 -2.467 1 94 128 PRO A O 1
ATOM 973 N N . ASP A 1 129 ? -8.141 1.309 -4.297 1 93.19 129 ASP A N 1
ATOM 974 C CA . ASP A 1 129 ? -9.047 2.119 -5.109 1 93.19 129 ASP A CA 1
ATOM 975 C C . ASP A 1 129 ? -10.031 1.242 -5.875 1 93.19 129 ASP A C 1
ATOM 977 O O . ASP A 1 129 ? -9.633 0.467 -6.746 1 93.19 129 ASP A O 1
ATOM 981 N N . PRO A 1 130 ? -11.289 1.444 -5.613 1 91.69 130 PRO A N 1
ATOM 982 C CA . PRO A 1 130 ? -12.289 0.641 -6.32 1 91.69 130 PRO A CA 1
ATOM 983 C C . PRO A 1 130 ? -12.219 0.805 -7.836 1 91.69 130 PRO A C 1
ATOM 985 O O . PRO A 1 130 ? -12.477 -0.146 -8.578 1 91.69 130 PRO A O 1
ATOM 988 N N . THR A 1 131 ? -11.891 1.995 -8.258 1 90.44 131 THR A N 1
ATOM 989 C CA . THR A 1 131 ? -11.773 2.23 -9.695 1 90.44 131 THR A CA 1
ATOM 990 C C . THR A 1 131 ? -10.633 1.405 -10.289 1 90.44 131 THR A C 1
ATOM 992 O O . THR A 1 131 ? -10.781 0.821 -11.367 1 90.44 131 THR A O 1
ATOM 995 N N . GLU A 1 132 ? -9.578 1.386 -9.562 1 90.75 132 GLU A N 1
ATOM 996 C CA . GLU A 1 132 ? -8.445 0.576 -10.016 1 90.75 132 GLU A CA 1
ATOM 997 C C . GLU A 1 132 ? -8.766 -0.914 -9.93 1 90.75 132 GLU A C 1
ATOM 999 O O . GLU A 1 132 ? -8.352 -1.696 -10.781 1 90.75 132 GLU A O 1
ATOM 1004 N N . MET A 1 133 ? -9.508 -1.306 -8.945 1 92.88 133 MET A N 1
ATOM 1005 C CA . MET A 1 133 ? -9.953 -2.691 -8.82 1 92.88 133 MET A CA 1
ATOM 1006 C C . MET A 1 133 ? -10.797 -3.096 -10.023 1 92.88 133 MET A C 1
ATOM 1008 O O . MET A 1 133 ? -10.617 -4.18 -10.578 1 92.88 133 MET A O 1
ATOM 1012 N N . GLU A 1 134 ? -11.68 -2.236 -10.406 1 90.94 134 GLU A N 1
ATOM 1013 C CA . GLU A 1 134 ? -12.516 -2.49 -11.578 1 90.94 134 GLU A CA 1
ATOM 1014 C C . GLU A 1 134 ? -11.672 -2.615 -12.844 1 90.94 134 GLU A C 1
ATOM 1016 O O . GLU A 1 134 ? -11.93 -3.477 -13.68 1 90.94 134 GLU A O 1
ATOM 1021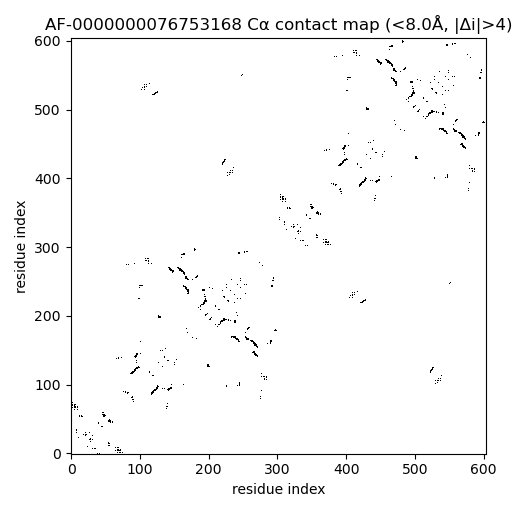 N N . ARG A 1 135 ? -10.719 -1.737 -12.906 1 88.31 135 ARG A N 1
ATOM 1022 C CA . ARG A 1 135 ? -9.82 -1.785 -14.055 1 88.31 135 ARG A CA 1
ATOM 1023 C C . ARG A 1 135 ? -9.094 -3.127 -14.125 1 88.31 135 ARG A C 1
ATOM 1025 O O . ARG A 1 135 ? -9.047 -3.752 -15.188 1 88.31 135 ARG A O 1
ATOM 1032 N N . LEU A 1 136 ? -8.586 -3.613 -13 1 88 136 LEU A N 1
ATOM 1033 C CA . LEU A 1 136 ? -7.902 -4.898 -12.93 1 88 136 LEU A CA 1
ATOM 1034 C C . LEU A 1 136 ? -8.828 -6.031 -13.352 1 88 136 LEU A C 1
ATOM 1036 O O . LEU A 1 136 ? -8.422 -6.922 -14.109 1 88 136 LEU A O 1
ATOM 1040 N N . ALA A 1 137 ? -10.016 -5.941 -12.945 1 86.56 137 ALA A N 1
ATOM 1041 C CA . ALA A 1 137 ? -10.992 -6.973 -13.273 1 86.56 137 ALA A CA 1
ATOM 1042 C C . ALA A 1 137 ? -11.289 -6.992 -14.773 1 86.56 137 ALA A C 1
ATOM 1044 O O . ALA A 1 137 ? -11.438 -8.062 -15.367 1 86.56 137 ALA A O 1
ATOM 1045 N N . ARG A 1 138 ? -11.305 -5.852 -15.344 1 79.19 138 ARG A N 1
ATOM 1046 C CA . ARG A 1 138 ? -11.664 -5.715 -16.75 1 79.19 138 ARG A CA 1
ATOM 1047 C C . ARG A 1 138 ? -10.508 -6.141 -17.656 1 79.19 138 ARG A C 1
ATOM 1049 O O . ARG A 1 138 ? -10.719 -6.512 -18.812 1 79.19 138 ARG A O 1
ATOM 1056 N N . GLU A 1 139 ? -9.359 -6.031 -17.141 1 76.88 139 GLU A N 1
ATOM 1057 C CA . GLU A 1 139 ? -8.172 -6.375 -17.922 1 76.88 139 GLU A CA 1
ATOM 1058 C C . GLU A 1 139 ? -8.164 -7.855 -18.297 1 76.88 139 GLU A C 1
ATOM 1060 O O . GLU A 1 139 ? -7.457 -8.266 -19.219 1 76.88 139 GLU A O 1
ATOM 1065 N N . GLY A 1 140 ? -8.82 -8.656 -17.531 1 77.19 140 GLY A N 1
ATOM 1066 C CA . GLY A 1 140 ? -9.016 -10.055 -17.906 1 77.19 140 GLY A CA 1
ATOM 1067 C C . GLY A 1 140 ? -7.824 -10.93 -17.547 1 77.19 140 GLY A C 1
ATOM 1068 O O . GLY A 1 140 ? -7.723 -12.062 -18.031 1 77.19 140 GLY A O 1
ATOM 1069 N N . THR A 1 141 ? -6.93 -10.398 -16.781 1 82.69 141 THR A N 1
ATOM 1070 C CA . THR A 1 141 ? -5.73 -11.156 -16.453 1 82.69 141 THR A CA 1
ATOM 1071 C C . THR A 1 141 ? -5.859 -11.805 -15.086 1 82.69 141 THR A C 1
ATOM 1073 O O . THR A 1 141 ? -5.074 -12.688 -14.727 1 82.69 141 THR A O 1
ATOM 1076 N N . LEU A 1 142 ? -6.863 -11.477 -14.312 1 91.12 142 LEU A N 1
ATOM 1077 C CA . LEU A 1 142 ? -7.012 -11.977 -12.953 1 91.12 142 LEU A CA 1
ATOM 1078 C C . LEU A 1 142 ? -7.551 -13.406 -12.953 1 91.12 142 LEU A C 1
ATOM 1080 O O . LEU A 1 142 ? -8.414 -13.75 -13.773 1 91.12 142 LEU A O 1
ATOM 1084 N N . ASP A 1 143 ? -7.016 -14.172 -12.016 1 91.06 143 ASP A N 1
ATOM 1085 C CA . ASP A 1 143 ? -7.551 -15.508 -11.781 1 91.06 143 ASP A CA 1
ATOM 1086 C C . ASP A 1 143 ? -8.562 -15.508 -10.641 1 91.06 143 ASP A C 1
ATOM 1088 O O . ASP A 1 143 ? -9.469 -16.344 -10.602 1 91.06 143 ASP A O 1
ATOM 1092 N N . ALA A 1 144 ? -8.375 -14.617 -9.75 1 96.44 144 ALA A N 1
ATOM 1093 C CA . ALA A 1 144 ? -9.242 -14.523 -8.578 1 96.44 144 ALA A CA 1
ATOM 1094 C C . ALA A 1 144 ? -9.297 -13.094 -8.047 1 96.44 144 ALA A C 1
ATOM 1096 O O . ALA A 1 144 ? -8.406 -12.289 -8.32 1 96.44 144 ALA A O 1
ATOM 1097 N N . ILE A 1 145 ? -10.352 -12.766 -7.371 1 97.62 145 ILE A N 1
ATOM 1098 C CA . ILE A 1 145 ? -10.492 -11.5 -6.664 1 97.62 145 ILE A CA 1
ATOM 1099 C C . ILE A 1 145 ? -11.055 -11.742 -5.266 1 97.62 145 ILE A C 1
ATOM 1101 O O . ILE A 1 145 ? -11.898 -12.625 -5.074 1 97.62 145 ILE A O 1
ATOM 1105 N N . LEU A 1 146 ? -10.5 -11.172 -4.246 1 97.94 146 LEU A N 1
ATOM 1106 C CA . LEU A 1 146 ? -10.969 -11.234 -2.867 1 97.94 146 LEU A CA 1
ATOM 1107 C C . LEU A 1 146 ? -11.469 -9.867 -2.404 1 97.94 146 LEU A C 1
ATOM 1109 O O . LEU A 1 146 ? -10.68 -8.938 -2.225 1 97.94 146 LEU A O 1
ATOM 1113 N N . VAL A 1 147 ? -12.844 -9.766 -2.217 1 97.44 147 VAL A N 1
ATOM 1114 C CA . VAL A 1 147 ? -13.445 -8.445 -2.047 1 97.44 147 VAL A CA 1
ATOM 1115 C C . VAL A 1 147 ? -14.656 -8.547 -1.117 1 97.44 147 VAL A C 1
ATOM 1117 O O . VAL A 1 147 ? -15.07 -9.648 -0.749 1 97.44 147 VAL A O 1
ATOM 1120 N N . HIS A 1 148 ? -15.102 -7.371 -0.684 1 95.94 148 HIS A N 1
ATOM 1121 C CA . HIS A 1 148 ? -16.359 -7.312 0.058 1 95.94 148 HIS A CA 1
ATOM 1122 C C . HIS A 1 148 ? -17.547 -7.281 -0.886 1 95.94 148 HIS A C 1
ATOM 1124 O O . HIS A 1 148 ? -18.656 -7.641 -0.494 1 95.94 148 HIS A O 1
ATOM 1130 N N . ARG A 1 149 ? -17.312 -6.797 -2.033 1 94.56 149 ARG A N 1
ATOM 1131 C CA . ARG A 1 149 ? -18.297 -6.684 -3.092 1 94.56 149 ARG A CA 1
ATOM 1132 C C . ARG A 1 149 ? -17.672 -6.887 -4.465 1 94.56 149 ARG A C 1
ATOM 1134 O O . ARG A 1 149 ? -16.641 -6.289 -4.773 1 94.56 149 ARG A O 1
ATOM 1141 N N . ILE A 1 150 ? -18.312 -7.66 -5.227 1 94.5 150 ILE A N 1
ATOM 1142 C CA . ILE A 1 150 ? -17.781 -7.938 -6.559 1 94.5 150 ILE A CA 1
ATOM 1143 C C . ILE A 1 150 ? -17.875 -6.68 -7.422 1 94.5 150 ILE A C 1
ATOM 1145 O O . ILE A 1 150 ? -18.938 -6.066 -7.527 1 94.5 150 ILE A O 1
ATOM 1149 N N . PRO A 1 151 ? -16.734 -6.293 -8.031 1 93.06 151 PRO A N 1
ATOM 1150 C CA . PRO A 1 151 ? -16.781 -5.098 -8.875 1 93.06 151 PRO A CA 1
ATOM 1151 C C . PRO A 1 151 ? -17.766 -5.227 -10.031 1 93.06 151 PRO A C 1
ATOM 1153 O O . PRO A 1 151 ? -18 -6.332 -10.531 1 93.06 151 PRO A O 1
ATOM 1156 N N . ALA A 1 152 ? -18.188 -4.102 -10.445 1 86.69 152 ALA A N 1
ATOM 1157 C CA . ALA A 1 152 ? -19.125 -4.078 -11.562 1 86.69 152 ALA A CA 1
ATOM 1158 C C . ALA A 1 152 ? -18.469 -4.633 -12.828 1 86.69 152 ALA A C 1
ATOM 1160 O O . ALA A 1 152 ? -17.312 -4.344 -13.117 1 86.69 152 ALA A O 1
ATOM 1161 N N . GLY A 1 153 ? -19.172 -5.457 -13.523 1 81.31 153 GLY A N 1
ATOM 1162 C CA . GLY A 1 153 ? -18.688 -5.992 -14.789 1 81.31 153 GLY A CA 1
ATOM 1163 C C . GLY A 1 153 ? -17.859 -7.25 -14.625 1 81.31 153 GLY A C 1
ATOM 1164 O O . GLY A 1 153 ? -17.5 -7.895 -15.609 1 81.31 153 GLY A O 1
ATOM 1165 N N . CYS A 1 154 ? -17.547 -7.551 -13.383 1 86.81 154 CYS A N 1
ATOM 1166 C CA . CYS A 1 154 ? -16.797 -8.773 -13.133 1 86.81 154 CYS A CA 1
ATOM 1167 C C . CYS A 1 154 ? -17.672 -10 -13.305 1 86.81 154 CYS A C 1
ATOM 1169 O O . CYS A 1 154 ? -18.75 -10.086 -12.719 1 86.81 154 CYS A O 1
ATOM 1171 N N . THR A 1 155 ? -17.219 -10.938 -14.109 1 86.06 155 THR A N 1
ATOM 1172 C CA . THR A 1 155 ? -18.047 -12.102 -14.453 1 86.06 155 THR A CA 1
ATOM 1173 C C . THR A 1 155 ? -17.594 -13.328 -13.68 1 86.06 155 THR A C 1
ATOM 1175 O O . THR A 1 155 ? -17.938 -14.461 -14.039 1 86.06 155 THR A O 1
ATOM 1178 N N . PHE A 1 156 ? -16.812 -13.109 -12.711 1 93.12 156 PHE A N 1
ATOM 1179 C CA . PHE A 1 156 ? -16.281 -14.211 -11.922 1 93.12 156 PHE A CA 1
ATOM 1180 C C . PHE A 1 156 ? -17.391 -14.906 -11.133 1 93.12 156 PHE A C 1
ATOM 1182 O O . PHE A 1 156 ? -18.375 -14.273 -10.75 1 93.12 156 PHE A O 1
ATOM 1189 N N . ASP A 1 157 ? -17.281 -16.25 -10.938 1 93.69 157 ASP A N 1
ATOM 1190 C CA . ASP A 1 157 ? -18.125 -16.984 -9.992 1 93.69 157 ASP A CA 1
ATOM 1191 C C . ASP A 1 157 ? -17.812 -16.562 -8.555 1 93.69 157 ASP A C 1
ATOM 1193 O O . ASP A 1 157 ? -16.641 -16.578 -8.141 1 93.69 157 ASP A O 1
ATOM 1197 N N . THR A 1 158 ? -18.828 -16.281 -7.852 1 96.94 158 THR A N 1
ATOM 1198 C CA . THR A 1 158 ? -18.641 -15.719 -6.52 1 96.94 158 THR A CA 1
ATOM 1199 C C . THR A 1 158 ? -18.844 -16.781 -5.445 1 96.94 158 THR A C 1
ATOM 1201 O O . THR A 1 158 ? -19.812 -17.547 -5.488 1 96.94 158 THR A O 1
ATOM 1204 N N . HIS A 1 159 ? -17.969 -16.844 -4.484 1 97.94 159 HIS A N 1
ATOM 1205 C CA . HIS A 1 159 ? -18.016 -17.734 -3.334 1 97.94 159 HIS A CA 1
ATOM 1206 C C . HIS A 1 159 ? -17.969 -16.953 -2.025 1 97.94 159 HIS A C 1
ATOM 1208 O O . HIS A 1 159 ? -17.031 -16.172 -1.803 1 97.94 159 HIS A O 1
ATOM 1214 N N . VAL A 1 160 ? -18.891 -17.219 -1.142 1 97.81 160 VAL A N 1
ATOM 1215 C CA . VAL A 1 160 ? -18.906 -16.578 0.169 1 97.81 160 VAL A CA 1
ATOM 1216 C C . VAL A 1 160 ? -17.984 -17.328 1.123 1 97.81 160 VAL A C 1
ATOM 1218 O O . VAL A 1 160 ? -18.141 -18.547 1.318 1 97.81 160 VAL A O 1
ATOM 1221 N N . LEU A 1 161 ? -17.047 -16.641 1.701 1 97.62 161 LEU A N 1
ATOM 1222 C CA . LEU A 1 161 ? -16.078 -17.281 2.586 1 97.62 161 LEU A CA 1
ATOM 1223 C C . LEU A 1 161 ? -16.438 -17.031 4.051 1 97.62 161 LEU A C 1
ATOM 1225 O O . LEU A 1 161 ? -16.094 -17.828 4.922 1 97.62 161 LEU A O 1
ATOM 1229 N N . GLY A 1 162 ? -17.016 -15.914 4.383 1 96.19 162 GLY A N 1
ATOM 1230 C CA . GLY A 1 162 ? -17.328 -15.5 5.738 1 96.19 162 GLY A CA 1
ATOM 1231 C C . GLY A 1 162 ? -17.469 -14 5.887 1 96.19 162 GLY A C 1
ATOM 1232 O O . GLY A 1 162 ? -17.969 -13.328 4.984 1 96.19 162 GLY A O 1
ATOM 1233 N N . GLU A 1 163 ? -17.172 -13.547 7.121 1 95.44 163 GLU A N 1
ATOM 1234 C CA . GLU A 1 163 ? -17.25 -12.117 7.41 1 95.44 163 GLU A CA 1
ATOM 1235 C C . GLU A 1 163 ? -15.977 -11.609 8.07 1 95.44 163 GLU A C 1
ATOM 1237 O O . GLU A 1 163 ? -15.391 -12.297 8.914 1 95.44 163 GLU A O 1
ATOM 1242 N N . GLU A 1 164 ? -15.562 -10.539 7.543 1 93.81 164 GLU A N 1
ATOM 1243 C CA . GLU A 1 164 ? -14.438 -9.844 8.164 1 93.81 164 GLU A CA 1
ATOM 1244 C C . GLU A 1 164 ? -14.914 -8.758 9.117 1 93.81 164 GLU A C 1
ATOM 1246 O O . GLU A 1 164 ? -15.758 -7.941 8.766 1 93.81 164 GLU A O 1
ATOM 1251 N N . SER A 1 165 ? -14.359 -8.781 10.359 1 93.12 165 SER A N 1
ATOM 1252 C CA . SER A 1 165 ? -14.695 -7.758 11.344 1 93.12 165 SER A CA 1
ATOM 1253 C C . SER A 1 165 ? -13.773 -6.547 11.219 1 93.12 165 SER A C 1
ATOM 1255 O O . SER A 1 165 ? -12.602 -6.688 10.859 1 93.12 165 SER A O 1
ATOM 1257 N N . TYR A 1 166 ? -14.367 -5.434 11.477 1 93.81 166 TYR A N 1
ATOM 1258 C CA . TYR A 1 166 ? -13.586 -4.215 11.648 1 93.81 166 TYR A CA 1
ATOM 1259 C C . TYR A 1 166 ? -13.422 -3.877 13.125 1 93.81 166 TYR A C 1
ATOM 1261 O O . TYR A 1 166 ? -14.32 -4.121 13.93 1 93.81 166 TYR A O 1
ATOM 1269 N N . VAL A 1 167 ? -12.281 -3.312 13.484 1 94.88 167 VAL A N 1
ATOM 1270 C CA . VAL A 1 167 ? -11.969 -3.004 14.875 1 94.88 167 VAL A CA 1
ATOM 1271 C C . VAL A 1 167 ? -11.477 -1.562 14.992 1 94.88 167 VAL A C 1
ATOM 1273 O O . VAL A 1 167 ? -10.938 -1.006 14.031 1 94.88 167 VAL A O 1
ATOM 1276 N N . ALA A 1 168 ? -11.672 -1.023 16.094 1 95.88 168 ALA A N 1
ATOM 1277 C CA . ALA A 1 168 ? -11.094 0.278 16.422 1 95.88 168 ALA A CA 1
ATOM 1278 C C . ALA A 1 168 ? -9.688 0.127 16.984 1 95.88 168 ALA A C 1
ATOM 1280 O O . ALA A 1 168 ? -9.438 -0.762 17.812 1 95.88 168 ALA A O 1
ATOM 1281 N N . VAL A 1 169 ? -8.781 0.893 16.516 1 96.69 169 VAL A N 1
ATOM 1282 C CA . VAL A 1 169 ? -7.434 0.937 17.062 1 96.69 169 VAL A CA 1
ATOM 1283 C C . VAL A 1 169 ? -7.223 2.246 17.812 1 96.69 169 VAL A C 1
ATOM 1285 O O . VAL A 1 169 ? -7.438 3.33 17.266 1 96.69 169 VAL A O 1
ATOM 1288 N N . LEU A 1 170 ? -6.855 2.156 19.047 1 97.06 170 LEU A N 1
ATOM 1289 C CA . LEU A 1 170 ? -6.703 3.299 19.938 1 97.06 170 LEU A CA 1
ATOM 1290 C C . LEU A 1 170 ? -5.23 3.537 20.266 1 97.06 170 LEU A C 1
ATOM 1292 O O . LEU A 1 170 ? -4.406 2.633 20.125 1 97.06 170 LEU A O 1
ATOM 1296 N N . PRO A 1 171 ? -4.926 4.781 20.719 1 96.69 171 PRO A N 1
ATOM 1297 C CA . PRO A 1 171 ? -3.559 5.051 21.156 1 96.69 171 PRO A CA 1
ATOM 1298 C C . PRO A 1 171 ? -3.154 4.207 22.359 1 96.69 171 PRO A C 1
ATOM 1300 O O . PRO A 1 171 ? -4.008 3.842 23.188 1 96.69 171 PRO A O 1
ATOM 1303 N N . ASP A 1 172 ? -1.883 4.004 22.344 1 93.94 172 ASP A N 1
ATOM 1304 C CA . ASP A 1 172 ? -1.345 3.354 23.547 1 93.94 172 ASP A CA 1
ATOM 1305 C C . ASP A 1 172 ? -1.669 4.156 24.797 1 93.94 172 ASP A C 1
ATOM 1307 O O . ASP A 1 172 ? -1.531 5.379 24.812 1 93.94 172 ASP A O 1
ATOM 1311 N N . GLY A 1 173 ? -2.277 3.512 25.844 1 91.38 173 GLY A N 1
ATOM 1312 C CA . GLY A 1 173 ? -2.6 4.168 27.109 1 91.38 173 GLY A CA 1
ATOM 1313 C C . GLY A 1 173 ? -3.979 4.805 27.109 1 91.38 173 GLY A C 1
ATOM 1314 O O . GLY A 1 173 ? -4.383 5.418 28.094 1 91.38 173 GLY A O 1
ATOM 1315 N N . HIS A 1 174 ? -4.664 4.766 26 1 93.25 174 HIS A N 1
ATOM 1316 C CA . HIS A 1 174 ? -6.008 5.328 25.953 1 93.25 174 HIS A CA 1
ATOM 1317 C C . HIS A 1 174 ? -6.887 4.766 27.062 1 93.25 174 HIS A C 1
ATOM 1319 O O . HIS A 1 174 ? -6.863 3.562 27.328 1 93.25 174 HIS A O 1
ATOM 1325 N N . PRO A 1 175 ? -7.668 5.523 27.672 1 90 175 PRO A N 1
ATOM 1326 C CA . PRO A 1 175 ? -8.492 5.086 28.812 1 90 175 PRO A CA 1
ATOM 1327 C C . PRO A 1 175 ? -9.477 3.98 28.422 1 90 175 PRO A C 1
ATOM 1329 O O . PRO A 1 175 ? -9.797 3.125 29.25 1 90 175 PRO A O 1
ATOM 1332 N N . LYS A 1 176 ? -9.93 3.988 27.281 1 89.94 176 LYS A N 1
ATOM 1333 C CA . LYS A 1 176 ? -10.953 3.045 26.859 1 89.94 176 LYS A CA 1
ATOM 1334 C C . LYS A 1 176 ? -10.359 1.672 26.562 1 89.94 176 LYS A C 1
ATOM 1336 O O . LYS A 1 176 ? -11.086 0.708 26.328 1 89.94 176 LYS A O 1
ATOM 1341 N N . LEU A 1 177 ? -9.047 1.57 26.594 1 88.88 177 LEU A N 1
ATOM 1342 C CA . LEU A 1 177 ? -8.398 0.277 26.422 1 88.88 177 LEU A CA 1
ATOM 1343 C C . LEU A 1 177 ? -8.523 -0.577 27.672 1 88.88 177 LEU A C 1
ATOM 1345 O O . LEU A 1 177 ? -8.516 -1.808 27.594 1 88.88 177 LEU A O 1
ATOM 1349 N N . ALA A 1 178 ? -8.492 -0.015 28.859 1 80.5 178 ALA A N 1
ATOM 1350 C CA . ALA A 1 178 ? -8.461 -0.703 30.141 1 80.5 178 ALA A CA 1
ATOM 1351 C C . ALA A 1 178 ? -9.703 -1.574 30.328 1 80.5 178 ALA A C 1
ATOM 1353 O O . ALA A 1 178 ? -9.625 -2.65 30.938 1 80.5 178 ALA A O 1
ATOM 1354 N N . GLY A 1 179 ? -10.781 -1.244 29.906 1 69.56 179 GLY A N 1
ATOM 1355 C CA . GLY A 1 179 ? -11.992 -1.997 30.203 1 69.56 179 GLY A CA 1
ATOM 1356 C C . GLY A 1 179 ? -12.203 -3.184 29.281 1 69.56 179 GLY A C 1
ATOM 1357 O O . GLY A 1 179 ? -13.023 -4.055 29.562 1 69.56 179 GLY A O 1
ATOM 1358 N N . GLY A 1 180 ? -11.352 -3.34 28.25 1 67.81 180 GLY A N 1
ATOM 1359 C CA . GLY A 1 180 ? -11.438 -4.445 27.312 1 67.81 180 GLY A CA 1
ATOM 1360 C C . GLY A 1 180 ? -12.797 -4.578 26.656 1 67.81 180 GLY A C 1
ATOM 1361 O O . GLY A 1 180 ? -13.141 -5.637 26.125 1 67.81 180 GLY A O 1
ATOM 1362 N N . THR A 1 181 ? -13.586 -3.615 26.812 1 78.81 181 THR A N 1
ATOM 1363 C CA . THR A 1 181 ? -14.969 -3.674 26.328 1 78.81 181 THR A CA 1
ATOM 1364 C C . THR A 1 181 ? -15.07 -3.168 24.891 1 78.81 181 THR A C 1
ATOM 1366 O O . THR A 1 181 ? -14.195 -2.436 24.422 1 78.81 181 THR A O 1
ATOM 1369 N N . ALA A 1 182 ? -16.031 -3.717 24.25 1 88.31 182 ALA A N 1
ATOM 1370 C CA . ALA A 1 182 ? -16.375 -3.232 22.922 1 88.31 182 ALA A CA 1
ATOM 1371 C C . ALA A 1 182 ? -16.766 -1.758 22.953 1 88.31 182 ALA A C 1
ATOM 1373 O O . ALA A 1 182 ? -17.219 -1.255 23.984 1 88.31 182 ALA A O 1
ATOM 1374 N N . LEU A 1 183 ? -16.422 -1.135 21.875 1 91.5 183 LEU A N 1
ATOM 1375 C CA . LEU A 1 183 ? -16.719 0.292 21.781 1 91.5 183 LEU A CA 1
ATOM 1376 C C . LEU A 1 183 ? -17.781 0.564 20.734 1 91.5 183 LEU A C 1
ATOM 1378 O O . LEU A 1 183 ? -17.891 -0.17 19.75 1 91.5 183 LEU A O 1
ATOM 1382 N N . SER A 1 184 ? -18.562 1.547 21.031 1 90.06 184 SER A N 1
ATOM 1383 C CA . SER A 1 184 ? -19.438 2.062 19.984 1 90.06 184 SER A CA 1
ATOM 1384 C C . SER A 1 184 ? -18.734 3.154 19.172 1 90.06 184 SER A C 1
ATOM 1386 O O . SER A 1 184 ? -17.797 3.781 19.656 1 90.06 184 SER A O 1
ATOM 1388 N N . LEU A 1 185 ? -19.188 3.377 18 1 88.75 185 LEU A N 1
ATOM 1389 C CA . LEU A 1 185 ? -18.656 4.469 17.188 1 88.75 185 LEU A CA 1
ATOM 1390 C C . LEU A 1 185 ? -18.859 5.809 17.891 1 88.75 185 LEU A C 1
ATOM 1392 O O . LEU A 1 185 ? -18.031 6.715 17.766 1 88.75 185 LEU A O 1
ATOM 1396 N N . ASP A 1 186 ? -19.922 5.855 18.625 1 87.69 186 ASP A N 1
ATOM 1397 C CA . ASP A 1 186 ? -20.234 7.074 19.375 1 87.69 186 ASP A CA 1
ATOM 1398 C C . ASP A 1 186 ? -19.156 7.359 20.422 1 87.69 186 ASP A C 1
ATOM 1400 O O . ASP A 1 186 ? -18.859 8.523 20.719 1 87.69 186 ASP A O 1
ATOM 1404 N N . ASP A 1 187 ? -18.609 6.273 20.922 1 88.12 187 ASP A N 1
ATOM 1405 C CA . ASP A 1 187 ? -17.531 6.418 21.906 1 88.12 187 ASP A CA 1
ATOM 1406 C C . ASP A 1 187 ? -16.297 7.074 21.281 1 88.12 187 ASP A C 1
ATOM 1408 O O . ASP A 1 187 ? -15.438 7.586 22 1 88.12 187 ASP A O 1
ATOM 1412 N N . LEU A 1 188 ? -16.25 7.09 19.906 1 91 188 LEU A N 1
ATOM 1413 C CA . LEU A 1 188 ? -15.023 7.48 19.234 1 91 188 LEU A CA 1
ATOM 1414 C C . LEU A 1 188 ? -15.211 8.789 18.469 1 91 188 LEU A C 1
ATOM 1416 O O . LEU A 1 188 ? -14.25 9.336 17.922 1 91 188 LEU A O 1
ATOM 1420 N N . VAL A 1 189 ? -16.375 9.336 18.484 1 87 189 VAL A N 1
ATOM 1421 C CA . VAL A 1 189 ? -16.703 10.461 17.625 1 87 189 VAL A CA 1
ATOM 1422 C C . VAL A 1 189 ? -15.961 11.711 18.078 1 87 189 VAL A C 1
ATOM 1424 O O . VAL A 1 189 ? -15.695 12.617 17.281 1 87 189 VAL A O 1
ATOM 1427 N N . THR A 1 190 ? -15.602 11.766 19.344 1 88.31 190 THR A N 1
ATOM 1428 C CA . THR A 1 190 ? -14.945 12.953 19.875 1 88.31 190 THR A CA 1
ATOM 1429 C C . THR A 1 190 ? -13.438 12.867 19.688 1 88.31 190 THR A C 1
ATOM 1431 O O . THR A 1 190 ? -12.711 13.828 19.938 1 88.31 190 THR A O 1
ATOM 1434 N N . GLU A 1 191 ? -13.023 11.711 19.25 1 91.94 191 GLU A N 1
ATOM 1435 C CA . GLU A 1 191 ? -11.594 11.523 19.016 1 91.94 191 GLU A CA 1
ATOM 1436 C C . GLU A 1 191 ? -11.164 12.102 17.672 1 91.94 191 GLU A C 1
ATOM 1438 O O . GLU A 1 191 ? -12.008 12.375 16.812 1 91.94 191 GLU A O 1
ATOM 1443 N N . GLY A 1 192 ? -9.844 12.438 17.562 1 94.38 192 GLY A N 1
ATOM 1444 C CA . GLY A 1 192 ? -9.297 12.602 16.234 1 94.38 192 GLY A CA 1
ATOM 1445 C C . GLY A 1 192 ? -9.188 11.297 15.461 1 94.38 192 GLY A C 1
ATOM 1446 O O . GLY A 1 192 ? -8.875 10.258 16.047 1 94.38 192 GLY A O 1
ATOM 1447 N N . TRP A 1 193 ? -9.406 11.406 14.133 1 95.44 193 TRP A N 1
ATOM 1448 C CA . TRP A 1 193 ? -9.43 10.172 13.352 1 95.44 193 TRP A CA 1
ATOM 1449 C C . TRP A 1 193 ? -8.281 10.141 12.352 1 95.44 193 TRP A C 1
ATOM 1451 O O . TRP A 1 193 ? -8 11.133 11.68 1 95.44 193 TRP A O 1
ATOM 1461 N N . VAL A 1 194 ? -7.594 9.039 12.391 1 97.06 194 VAL A N 1
ATOM 1462 C CA . VAL A 1 194 ? -6.68 8.711 11.297 1 97.06 194 VAL A CA 1
ATOM 1463 C C . VAL A 1 194 ? -7.449 8.031 10.164 1 97.06 194 VAL A C 1
ATOM 1465 O O . VAL A 1 194 ? -7.992 6.934 10.352 1 97.06 194 VAL A O 1
ATOM 1468 N N . ARG A 1 195 ? -7.477 8.703 9.023 1 96.31 195 ARG A N 1
ATOM 1469 C CA . ARG A 1 195 ? -8.227 8.242 7.859 1 96.31 195 ARG A CA 1
ATOM 1470 C C . ARG A 1 195 ? -7.293 7.73 6.77 1 96.31 195 ARG A C 1
ATOM 1472 O O . ARG A 1 195 ? -6.121 7.449 7.031 1 96.31 195 ARG A O 1
ATOM 1479 N N . PHE A 1 196 ? -7.895 7.418 5.645 1 95.69 196 PHE A N 1
ATOM 1480 C CA . PHE A 1 196 ? -7.133 6.93 4.5 1 95.69 196 PHE A CA 1
ATOM 1481 C C . PHE A 1 196 ? -7.27 7.875 3.314 1 95.69 196 PHE A C 1
ATOM 1483 O O . PHE A 1 196 ? -7.988 8.875 3.391 1 95.69 196 PHE A O 1
ATOM 1490 N N . ARG A 1 197 ? -6.465 7.523 2.322 1 89.69 197 ARG A N 1
ATOM 1491 C CA . ARG A 1 197 ? -6.562 8.328 1.107 1 89.69 197 ARG A CA 1
ATOM 1492 C C . ARG A 1 197 ? -8 8.391 0.604 1 89.69 197 ARG A C 1
ATOM 1494 O O . ARG A 1 197 ? -8.727 7.395 0.664 1 89.69 197 ARG A O 1
ATOM 1501 N N . ARG A 1 198 ? -8.391 9.469 0.048 1 79.31 198 ARG A N 1
ATOM 1502 C CA . ARG A 1 198 ? -9.766 9.75 -0.347 1 79.31 198 ARG A CA 1
ATOM 1503 C C . ARG A 1 198 ? -10.242 8.766 -1.415 1 79.31 198 ARG A C 1
ATOM 1505 O O . ARG A 1 198 ? -11.422 8.414 -1.463 1 79.31 198 ARG A O 1
ATOM 1512 N N . THR A 1 199 ? -9.344 8.273 -2.186 1 82.69 199 THR A N 1
ATOM 1513 C CA . THR A 1 199 ? -9.758 7.383 -3.266 1 82.69 199 THR A CA 1
ATOM 1514 C C . THR A 1 199 ? -9.828 5.938 -2.781 1 82.69 199 THR A C 1
ATOM 1516 O O . THR A 1 199 ? -10.203 5.039 -3.539 1 82.69 199 THR A O 1
ATOM 1519 N N . SER A 1 200 ? -9.586 5.793 -1.502 1 91.31 200 SER A N 1
ATOM 1520 C CA . SER A 1 200 ? -9.539 4.422 -0.997 1 91.31 200 SER A CA 1
ATOM 1521 C C . SER A 1 200 ? -10.922 3.939 -0.579 1 91.31 200 SER A C 1
ATOM 1523 O O . SER A 1 200 ? -11.711 4.703 -0.022 1 91.31 200 SER A O 1
ATOM 1525 N N . LYS A 1 201 ? -11.203 2.707 -0.822 1 90.88 201 LYS A N 1
ATOM 1526 C CA . LYS A 1 201 ? -12.438 2.074 -0.373 1 90.88 201 LYS A CA 1
ATOM 1527 C C . LYS A 1 201 ? -12.586 2.164 1.144 1 90.88 201 LYS A C 1
ATOM 1529 O O . LYS A 1 201 ? -13.688 2.361 1.656 1 90.88 201 LYS A O 1
ATOM 1534 N N . LEU A 1 202 ? -11.492 2.018 1.862 1 91.44 202 LEU A N 1
ATOM 1535 C CA . LEU A 1 202 ? -11.516 2.07 3.32 1 91.44 202 LEU A CA 1
ATOM 1536 C C . LEU A 1 202 ? -11.969 3.441 3.809 1 91.44 202 LEU A C 1
ATOM 1538 O O . LEU A 1 202 ? -12.742 3.537 4.77 1 91.44 202 LEU A O 1
ATOM 1542 N N . ASP A 1 203 ? -11.484 4.445 3.121 1 91.69 203 ASP A N 1
ATOM 1543 C CA . ASP A 1 203 ? -11.898 5.781 3.529 1 91.69 203 ASP A CA 1
ATOM 1544 C C . ASP A 1 203 ? -13.383 6 3.26 1 91.69 203 ASP A C 1
ATOM 1546 O O . ASP A 1 203 ? -14.086 6.598 4.074 1 91.69 203 ASP A O 1
ATOM 1550 N N . ASP A 1 204 ? -13.82 5.543 2.107 1 88.56 204 ASP A N 1
ATOM 1551 C CA . ASP A 1 204 ? -15.242 5.625 1.776 1 88.56 204 ASP A CA 1
ATOM 1552 C C . ASP A 1 204 ? -16.094 4.918 2.83 1 88.56 204 ASP A C 1
ATOM 1554 O O . ASP A 1 204 ? -17.141 5.422 3.229 1 88.56 204 ASP A O 1
ATOM 1558 N N . TYR A 1 205 ? -15.648 3.811 3.182 1 87.25 205 TYR A N 1
ATOM 1559 C CA . TYR A 1 205 ? -16.344 3.02 4.188 1 87.25 205 TYR A CA 1
ATOM 1560 C C . TYR A 1 205 ? -16.422 3.768 5.512 1 87.25 205 TYR A C 1
ATOM 1562 O O . TYR A 1 205 ? -17.5 3.871 6.113 1 87.25 205 TYR A O 1
ATOM 1570 N N . LEU A 1 206 ? -15.305 4.34 5.965 1 87.5 206 LEU A N 1
ATOM 1571 C CA . LEU A 1 206 ? -15.242 5.082 7.219 1 87.5 206 LEU A CA 1
ATOM 1572 C C . LEU A 1 206 ? -16.109 6.344 7.145 1 87.5 206 LEU A C 1
ATOM 1574 O O . LEU A 1 206 ? -16.781 6.695 8.109 1 87.5 206 LEU A O 1
ATOM 1578 N N . ALA A 1 207 ? -16.047 6.98 5.992 1 87.25 207 ALA A N 1
ATOM 1579 C CA . ALA A 1 207 ? -16.859 8.188 5.801 1 87.25 207 ALA A CA 1
ATOM 1580 C C . ALA A 1 207 ? -18.344 7.883 5.957 1 87.25 207 ALA A C 1
ATOM 1582 O O . ALA A 1 207 ? -19.078 8.625 6.617 1 87.25 207 ALA A O 1
ATOM 1583 N N . ARG A 1 208 ? -18.75 6.809 5.379 1 85.94 208 ARG A N 1
ATOM 1584 C CA . ARG A 1 208 ? -20.156 6.41 5.461 1 85.94 208 ARG A CA 1
ATOM 1585 C C . ARG A 1 208 ? -20.547 6.066 6.895 1 85.94 208 ARG A C 1
ATOM 1587 O O . ARG A 1 208 ? -21.625 6.422 7.352 1 85.94 208 ARG A O 1
ATOM 1594 N N . LEU A 1 209 ? -19.625 5.379 7.539 1 82.31 209 LEU A N 1
ATOM 1595 C CA . LEU A 1 209 ? -19.875 5 8.922 1 82.31 209 LEU A CA 1
ATOM 1596 C C . LEU A 1 209 ? -20.062 6.234 9.805 1 82.31 209 LEU A C 1
ATOM 1598 O O . LEU A 1 209 ? -20.938 6.27 10.664 1 82.31 209 LEU A O 1
ATOM 1602 N N . LEU A 1 210 ? -19.266 7.184 9.539 1 82.56 210 LEU A N 1
ATOM 1603 C CA . LEU A 1 210 ? -19.281 8.383 10.367 1 82.56 210 LEU A CA 1
ATOM 1604 C C . LEU A 1 210 ? -20.453 9.281 10.008 1 82.56 210 LEU A C 1
ATOM 1606 O O . LEU A 1 210 ? -21 9.977 10.867 1 82.56 210 LEU A O 1
ATOM 1610 N N . ASP A 1 211 ? -20.812 9.289 8.766 1 82.06 211 ASP A N 1
ATOM 1611 C CA . ASP A 1 211 ? -21.984 10.047 8.344 1 82.06 211 ASP A CA 1
ATOM 1612 C C . ASP A 1 211 ? -23.25 9.523 9.016 1 82.06 211 ASP A C 1
ATOM 1614 O O . ASP A 1 211 ? -24.141 10.297 9.391 1 82.06 211 ASP A O 1
ATOM 1618 N N . ASP A 1 212 ? -23.312 8.328 9.18 1 78.69 212 ASP A N 1
ATOM 1619 C CA . ASP A 1 212 ? -24.469 7.676 9.773 1 78.69 212 ASP A CA 1
ATOM 1620 C C . ASP A 1 212 ? -24.625 8.078 11.242 1 78.69 212 ASP A C 1
ATOM 1622 O O . ASP A 1 212 ? -25.734 7.98 11.797 1 78.69 212 ASP A O 1
ATOM 1626 N N . THR A 1 213 ? -23.516 8.492 11.828 1 75.56 213 THR A N 1
ATOM 1627 C CA . THR A 1 213 ? -23.594 8.914 13.219 1 75.56 213 THR A CA 1
ATOM 1628 C C . THR A 1 213 ? -24.016 10.383 13.32 1 75.56 213 THR A C 1
ATOM 1630 O O . THR A 1 213 ? -24.297 10.883 14.406 1 75.56 213 THR A O 1
ATOM 1633 N N . GLY A 1 214 ? -24.094 11 12.227 1 76.38 214 GLY A N 1
ATOM 1634 C CA . GLY A 1 214 ? -24.453 12.414 12.219 1 76.38 214 GLY A CA 1
ATOM 1635 C C . GLY A 1 214 ? -23.344 13.312 12.75 1 76.38 214 GLY A C 1
ATOM 1636 O O . GLY A 1 214 ? -23.594 14.453 13.148 1 76.38 214 GLY A O 1
ATOM 1637 N N . THR A 1 215 ? -22.188 12.688 12.938 1 75.19 215 THR A N 1
ATOM 1638 C CA . THR A 1 215 ? -21.047 13.445 13.438 1 75.19 215 THR A CA 1
ATOM 1639 C C . THR A 1 215 ? -19.969 13.578 12.367 1 75.19 215 THR A C 1
ATOM 1641 O O . THR A 1 215 ? -20 12.859 11.359 1 75.19 215 THR A O 1
ATOM 1644 N N . SER A 1 216 ? -19.25 14.648 12.43 1 79.31 216 SER A N 1
ATOM 1645 C CA . SER A 1 216 ? -18.078 14.852 11.57 1 79.31 216 SER A CA 1
ATOM 1646 C C . SER A 1 216 ? -16.797 14.945 12.391 1 79.31 216 SER A C 1
ATOM 1648 O O . SER A 1 216 ? -16.344 16.047 12.703 1 79.31 216 SER A O 1
ATOM 1650 N N . PRO A 1 217 ? -16.391 13.742 12.727 1 81.12 217 PRO A N 1
ATOM 1651 C CA . PRO A 1 217 ? -15.172 13.789 13.555 1 81.12 217 PRO A CA 1
ATOM 1652 C C . PRO A 1 217 ? -14.008 14.477 12.852 1 81.12 217 PRO A C 1
ATOM 1654 O O . PRO A 1 217 ? -13.977 14.539 11.617 1 81.12 217 PRO A O 1
ATOM 1657 N N . THR A 1 218 ? -13.188 15.008 13.68 1 88.88 218 THR A N 1
ATOM 1658 C CA . THR A 1 218 ? -12.008 15.695 13.164 1 88.88 218 THR A CA 1
ATOM 1659 C C . THR A 1 218 ? -11.016 14.695 12.57 1 88.88 218 THR A C 1
ATOM 1661 O O . THR A 1 218 ? -10.711 13.672 13.188 1 88.88 218 THR A O 1
ATOM 1664 N N . ILE A 1 219 ? -10.609 15 11.359 1 90.75 219 ILE A N 1
ATOM 1665 C CA . ILE A 1 219 ? -9.555 14.211 10.734 1 90.75 219 ILE A CA 1
ATOM 1666 C C . ILE A 1 219 ? -8.188 14.773 11.117 1 90.75 219 ILE A C 1
ATOM 1668 O O . ILE A 1 219 ? -7.887 15.938 10.836 1 90.75 219 ILE A O 1
ATOM 1672 N N . VAL A 1 220 ? -7.371 13.953 11.742 1 94.94 220 VAL A N 1
ATOM 1673 C CA . VAL A 1 220 ? -6.098 14.461 12.25 1 94.94 220 VAL A CA 1
ATOM 1674 C C . VAL A 1 220 ? -4.953 13.953 11.375 1 94.94 220 VAL A C 1
ATOM 1676 O O . VAL A 1 220 ? -3.855 14.508 11.391 1 94.94 220 VAL A O 1
ATOM 1679 N N . ALA A 1 221 ? -5.215 12.852 10.625 1 97.12 221 ALA A N 1
ATOM 1680 C CA . ALA A 1 221 ? -4.199 12.305 9.727 1 97.12 221 ALA A CA 1
ATOM 1681 C C . ALA A 1 221 ? -4.832 11.438 8.648 1 97.12 221 ALA A C 1
ATOM 1683 O O . ALA A 1 221 ? -5.961 10.961 8.805 1 97.12 221 ALA A O 1
ATOM 1684 N N . SER A 1 222 ? -4.148 11.281 7.57 1 96.44 222 SER A N 1
ATOM 1685 C CA . SER A 1 222 ? -4.5 10.352 6.5 1 96.44 222 SER A CA 1
ATOM 1686 C C . SER A 1 222 ? -3.275 9.578 6.016 1 96.44 222 SER A C 1
ATOM 1688 O O . SER A 1 222 ? -2.188 10.148 5.895 1 96.44 222 SER A O 1
ATOM 1690 N N . ALA A 1 223 ? -3.406 8.305 5.867 1 96.81 223 ALA A N 1
ATOM 1691 C CA . ALA A 1 223 ? -2.336 7.43 5.402 1 96.81 223 ALA A CA 1
ATOM 1692 C C . ALA A 1 223 ? -2.783 6.609 4.195 1 96.81 223 ALA A C 1
ATOM 1694 O O . ALA A 1 223 ? -3.982 6.41 3.984 1 96.81 223 ALA A O 1
ATOM 1695 N N . SER A 1 224 ? -1.816 6.137 3.418 1 95.19 224 SER A N 1
ATOM 1696 C CA . SER A 1 224 ? -2.137 5.297 2.268 1 95.19 224 SER A CA 1
ATOM 1697 C C . SER A 1 224 ? -2.072 3.816 2.625 1 95.19 224 SER A C 1
ATOM 1699 O O . SER A 1 224 ? -2.615 2.975 1.907 1 95.19 224 SER A O 1
ATOM 1701 N N . GLN A 1 225 ? -1.426 3.518 3.73 1 94.56 225 GLN A N 1
ATOM 1702 C CA . GLN A 1 225 ? -1.272 2.135 4.172 1 94.56 225 GLN A CA 1
ATOM 1703 C C . GLN A 1 225 ? -1.923 1.917 5.535 1 94.56 225 GLN A C 1
ATOM 1705 O O . GLN A 1 225 ? -1.854 2.785 6.406 1 94.56 225 GLN A O 1
ATOM 1710 N N . ILE A 1 226 ? -2.502 0.769 5.688 1 96 226 ILE A N 1
ATOM 1711 C CA . ILE A 1 226 ? -3.191 0.451 6.934 1 96 226 ILE A CA 1
ATOM 1712 C C . ILE A 1 226 ? -2.182 0.369 8.078 1 96 226 ILE A C 1
ATOM 1714 O O . ILE A 1 226 ? -2.434 0.875 9.172 1 96 226 ILE A O 1
ATOM 1718 N N . THR A 1 227 ? -1.047 -0.248 7.816 1 95.5 227 THR A N 1
ATOM 1719 C CA . THR A 1 227 ? -0.03 -0.389 8.852 1 95.5 227 THR A CA 1
ATOM 1720 C C . THR A 1 227 ? 0.407 0.978 9.375 1 95.5 227 THR A C 1
ATOM 1722 O O . THR A 1 227 ? 0.608 1.155 10.578 1 95.5 227 THR A O 1
ATOM 1725 N N . THR A 1 228 ? 0.523 1.911 8.492 1 96.19 228 THR A N 1
ATOM 1726 C CA . THR A 1 228 ? 0.893 3.268 8.875 1 96.19 228 THR A CA 1
ATOM 1727 C C . THR A 1 228 ? -0.204 3.906 9.727 1 96.19 228 THR A C 1
ATOM 1729 O O . THR A 1 228 ? 0.078 4.523 10.75 1 96.19 228 THR A O 1
ATOM 1732 N N . ALA A 1 229 ? -1.438 3.758 9.273 1 97.31 229 ALA A N 1
ATOM 1733 C CA . ALA A 1 229 ? -2.557 4.312 10.039 1 97.31 229 ALA A CA 1
ATOM 1734 C C . ALA A 1 229 ? -2.576 3.766 11.461 1 97.31 229 ALA A C 1
ATOM 1736 O O . ALA A 1 229 ? -2.768 4.516 12.422 1 97.31 229 ALA A O 1
ATOM 1737 N N . VAL A 1 230 ? -2.348 2.484 11.594 1 97.38 230 VAL A N 1
ATOM 1738 C CA . VAL A 1 230 ? -2.355 1.836 12.898 1 97.38 230 VAL A CA 1
ATOM 1739 C C . VAL A 1 230 ? -1.2 2.365 13.75 1 97.38 230 VAL A C 1
ATOM 1741 O O . VAL A 1 230 ? -1.374 2.652 14.938 1 97.38 230 VAL A O 1
ATOM 1744 N N . ARG A 1 231 ? -0.046 2.541 13.164 1 97.12 231 ARG A N 1
ATOM 1745 C CA . ARG A 1 231 ? 1.112 3.035 13.898 1 97.12 231 ARG A CA 1
ATOM 1746 C C . ARG A 1 231 ? 0.918 4.488 14.312 1 97.12 231 ARG A C 1
ATOM 1748 O O . ARG A 1 231 ? 1.337 4.895 15.398 1 97.12 231 ARG A O 1
ATOM 1755 N N . LEU A 1 232 ? 0.292 5.281 13.422 1 97.88 232 LEU A N 1
ATOM 1756 C CA . LEU A 1 232 ? -0.027 6.656 13.781 1 97.88 232 LEU A CA 1
ATOM 1757 C C . LEU A 1 232 ? -0.978 6.695 14.977 1 97.88 232 LEU A C 1
ATOM 1759 O O . LEU A 1 232 ? -0.781 7.48 15.906 1 97.88 232 LEU A O 1
ATOM 1763 N N . ALA A 1 233 ? -1.992 5.832 14.945 1 97.88 233 ALA A N 1
ATOM 1764 C CA . ALA A 1 233 ? -2.902 5.734 16.078 1 97.88 233 ALA A CA 1
ATOM 1765 C C . ALA A 1 233 ? -2.154 5.324 17.359 1 97.88 233 ALA A C 1
ATOM 1767 O O . ALA A 1 233 ? -2.32 5.945 18.406 1 97.88 233 ALA A O 1
ATOM 1768 N N . ALA A 1 234 ? -1.328 4.348 17.203 1 97 234 ALA A N 1
ATOM 1769 C CA . ALA A 1 234 ? -0.561 3.83 18.328 1 97 234 ALA A CA 1
ATOM 1770 C C . ALA A 1 234 ? 0.29 4.926 18.969 1 97 234 ALA A C 1
ATOM 1772 O O . ALA A 1 234 ? 0.521 4.918 20.172 1 97 234 ALA A O 1
ATOM 1773 N N . GLN A 1 235 ? 0.717 5.852 18.125 1 96.5 235 GLN A N 1
ATOM 1774 C CA . GLN A 1 235 ? 1.609 6.91 18.594 1 96.5 235 GLN A CA 1
ATOM 1775 C C . GLN A 1 235 ? 0.82 8.133 19.062 1 96.5 235 GLN A C 1
ATOM 1777 O O . GLN A 1 235 ? 1.396 9.195 19.297 1 96.5 235 GLN A O 1
ATOM 1782 N N . GLY A 1 236 ? -0.5 8.039 19.047 1 96.62 236 GLY A N 1
ATOM 1783 C CA . GLY A 1 236 ? -1.297 9.039 19.734 1 96.62 236 GLY A CA 1
ATOM 1784 C C . GLY A 1 236 ? -1.908 10.07 18.797 1 96.62 236 GLY A C 1
ATOM 1785 O O . GLY A 1 236 ? -2.432 11.086 19.25 1 96.62 236 GLY A O 1
ATOM 1786 N N . LEU A 1 237 ? -1.822 9.852 17.469 1 96.56 237 LEU A N 1
ATOM 1787 C CA . LEU A 1 237 ? -2.371 10.859 16.562 1 96.56 237 LEU A CA 1
ATOM 1788 C C . LEU A 1 237 ? -3.896 10.859 16.609 1 96.56 237 LEU A C 1
ATOM 1790 O O . LEU A 1 237 ? -4.527 11.906 16.438 1 96.56 237 LEU A O 1
ATOM 1794 N N . GLY A 1 238 ? -4.438 9.734 16.844 1 96.69 238 GLY A N 1
ATOM 1795 C CA . GLY A 1 238 ? -5.879 9.555 16.859 1 96.69 238 GLY A CA 1
ATOM 1796 C C . GLY A 1 238 ? -6.305 8.102 16.859 1 96.69 238 GLY A C 1
ATOM 1797 O O . GLY A 1 238 ? -5.535 7.227 17.266 1 96.69 238 GLY A O 1
ATOM 1798 N N . VAL A 1 239 ? -7.57 7.883 16.516 1 96.56 239 VAL A N 1
ATOM 1799 C CA . VAL A 1 239 ? -8.109 6.527 16.422 1 96.56 239 VAL A CA 1
ATOM 1800 C C . VAL A 1 239 ? -8.398 6.188 14.953 1 96.56 239 VAL A C 1
ATOM 1802 O O . VAL A 1 239 ? -8.484 7.078 14.109 1 96.56 239 VAL A O 1
ATOM 1805 N N . THR A 1 240 ? -8.43 4.953 14.664 1 96.56 240 THR A N 1
ATOM 1806 C CA . THR A 1 240 ? -8.812 4.504 13.328 1 96.56 240 THR A CA 1
ATOM 1807 C C . THR A 1 240 ? -9.625 3.215 13.406 1 96.56 240 THR A C 1
ATOM 1809 O O . THR A 1 240 ? -9.766 2.629 14.484 1 96.56 240 THR A O 1
ATOM 1812 N N . VAL A 1 241 ? -10.297 2.861 12.328 1 95.44 241 VAL A N 1
ATOM 1813 C CA . VAL A 1 241 ? -11.031 1.609 12.172 1 95.44 241 VAL A CA 1
ATOM 1814 C C . VAL A 1 241 ? -10.516 0.855 10.945 1 95.44 241 VAL A C 1
ATOM 1816 O O . VAL A 1 241 ? -10.453 1.411 9.852 1 95.44 241 VAL A O 1
ATOM 1819 N N . VAL A 1 242 ? -10.07 -0.355 11.172 1 96.38 242 VAL A N 1
ATOM 1820 C CA . VAL A 1 242 ? -9.453 -1.138 10.109 1 96.38 242 VAL A CA 1
ATOM 1821 C C . VAL A 1 242 ? -9.953 -2.58 10.172 1 96.38 242 VAL A C 1
ATOM 1823 O O . VAL A 1 242 ? -10.516 -3.006 11.18 1 96.38 242 VAL A O 1
ATOM 1826 N N . PRO A 1 243 ? -9.773 -3.346 9.039 1 95.19 243 PRO A N 1
ATOM 1827 C CA . PRO A 1 243 ? -10.039 -4.781 9.141 1 95.19 243 PRO A CA 1
ATOM 1828 C C . PRO A 1 243 ? -9.203 -5.461 10.219 1 95.19 243 PRO A C 1
ATOM 1830 O O . PRO A 1 243 ? -8.008 -5.184 10.344 1 95.19 243 PRO A O 1
ATOM 1833 N N . ALA A 1 244 ? -9.805 -6.324 10.961 1 94.5 244 ALA A N 1
ATOM 1834 C CA . ALA A 1 244 ? -9.148 -6.977 12.086 1 94.5 244 ALA A CA 1
ATOM 1835 C C . ALA A 1 244 ? -7.879 -7.703 11.633 1 94.5 244 ALA A C 1
ATOM 1837 O O . ALA A 1 244 ? -6.852 -7.652 12.312 1 94.5 244 ALA A O 1
ATOM 1838 N N . SER A 1 245 ? -7.941 -8.32 10.477 1 93.69 245 SER A N 1
ATOM 1839 C CA . SER A 1 245 ? -6.816 -9.109 9.992 1 93.69 245 SER A CA 1
ATOM 1840 C C . SER A 1 245 ? -5.633 -8.227 9.617 1 93.69 245 SER A C 1
ATOM 1842 O O . SER A 1 245 ? -4.504 -8.711 9.492 1 93.69 245 SER A O 1
ATOM 1844 N N . ALA A 1 246 ? -5.887 -6.91 9.445 1 94.44 246 ALA A N 1
ATOM 1845 C CA . ALA A 1 246 ? -4.844 -6.012 8.953 1 94.44 246 ALA A CA 1
ATOM 1846 C C . ALA A 1 246 ? -4.09 -5.355 10.109 1 94.44 246 ALA A C 1
ATOM 1848 O O . ALA A 1 246 ? -3.1 -4.656 9.891 1 94.44 246 ALA A O 1
ATOM 1849 N N . VAL A 1 247 ? -4.543 -5.551 11.367 1 94.62 247 VAL A N 1
ATOM 1850 C CA . VAL A 1 247 ? -3.811 -5.043 12.523 1 94.62 247 VAL A CA 1
ATOM 1851 C C . VAL A 1 247 ? -2.447 -5.73 12.609 1 94.62 247 VAL A C 1
ATOM 1853 O O . VAL A 1 247 ? -2.365 -6.961 12.641 1 94.62 247 VAL A O 1
ATOM 1856 N N . PRO A 1 248 ? -1.404 -4.922 12.562 1 92.12 248 PRO A N 1
ATOM 1857 C CA . PRO A 1 248 ? -0.085 -5.551 12.648 1 92.12 248 PRO A CA 1
ATOM 1858 C C . PRO A 1 248 ? 0.075 -6.418 13.891 1 92.12 248 PRO A C 1
ATOM 1860 O O . PRO A 1 248 ? -0.494 -6.109 14.945 1 92.12 248 PRO A O 1
ATOM 1863 N N . GLU A 1 249 ? 0.889 -7.438 13.703 1 87.44 249 GLU A N 1
ATOM 1864 C CA . GLU A 1 249 ? 1.214 -8.289 14.844 1 87.44 249 GLU A CA 1
ATOM 1865 C C . GLU A 1 249 ? 1.81 -7.48 15.992 1 87.44 249 GLU A C 1
ATOM 1867 O O . GLU A 1 249 ? 2.555 -6.523 15.758 1 87.44 249 GLU A O 1
ATOM 1872 N N . GLY A 1 250 ? 1.438 -7.785 17.219 1 86.75 250 GLY A N 1
ATOM 1873 C CA . GLY A 1 250 ? 1.994 -7.09 18.375 1 86.75 250 GLY A CA 1
ATOM 1874 C C . GLY A 1 250 ? 1.191 -5.867 18.766 1 86.75 250 GLY A C 1
ATOM 1875 O O . GLY A 1 250 ? 1.352 -5.352 19.875 1 86.75 250 GLY A O 1
ATOM 1876 N N . LEU A 1 251 ? 0.355 -5.402 17.797 1 92.31 251 LEU A N 1
ATOM 1877 C CA . LEU A 1 251 ? -0.415 -4.203 18.109 1 92.31 251 LEU A CA 1
ATOM 1878 C C . LEU A 1 251 ? -1.883 -4.543 18.344 1 92.31 251 LEU A C 1
ATOM 1880 O O . LEU A 1 251 ? -2.723 -3.645 18.453 1 92.31 251 LEU A O 1
ATOM 1884 N N . GLU A 1 252 ? -2.16 -5.805 18.453 1 91.81 252 GLU A N 1
ATOM 1885 C CA . GLU A 1 252 ? -3.525 -6.266 18.672 1 91.81 252 GLU A CA 1
ATOM 1886 C C . GLU A 1 252 ? -4.066 -5.762 20.016 1 91.81 252 GLU A C 1
ATOM 1888 O O . GLU A 1 252 ? -5.277 -5.578 20.172 1 91.81 252 GLU A O 1
ATOM 1893 N N . ARG A 1 253 ? -3.154 -5.453 20.922 1 91.31 253 ARG A N 1
ATOM 1894 C CA . ARG A 1 253 ? -3.551 -4.98 22.234 1 91.31 253 ARG A CA 1
ATOM 1895 C C . ARG A 1 253 ? -4.23 -3.617 22.156 1 91.31 253 ARG A C 1
ATOM 1897 O O . ARG A 1 253 ? -4.949 -3.215 23.062 1 91.31 253 ARG A O 1
ATOM 1904 N N . LEU A 1 254 ? -4.074 -2.928 21.062 1 95.06 254 LEU A N 1
ATOM 1905 C CA . LEU A 1 254 ? -4.633 -1.591 20.891 1 95.06 254 LEU A CA 1
ATOM 1906 C C . LEU A 1 254 ? -5.98 -1.647 20.188 1 95.06 254 LEU A C 1
ATOM 1908 O O . LEU A 1 254 ? -6.637 -0.618 20 1 95.06 254 LEU A O 1
ATOM 1912 N N . ALA A 1 255 ? -6.375 -2.848 19.75 1 94.94 255 ALA A N 1
ATOM 1913 C CA . ALA A 1 255 ? -7.605 -3.016 18.984 1 94.94 255 ALA A CA 1
ATOM 1914 C C . ALA A 1 255 ? -8.773 -3.377 19.891 1 94.94 255 ALA A C 1
ATOM 1916 O O . ALA A 1 255 ? -8.617 -4.145 20.844 1 94.94 255 ALA A O 1
ATOM 1917 N N . ARG A 1 256 ? -9.945 -2.793 19.641 1 94.25 256 ARG A N 1
ATOM 1918 C CA . ARG A 1 256 ? -11.188 -3.104 20.328 1 94.25 256 ARG A CA 1
ATOM 1919 C C . ARG A 1 256 ? -12.312 -3.393 19.344 1 94.25 256 ARG A C 1
ATOM 1921 O O . ARG A 1 256 ? -12.445 -2.705 18.328 1 94.25 256 ARG A O 1
ATOM 1928 N N . PRO A 1 257 ? -13.031 -4.438 19.609 1 92.81 257 PRO A N 1
ATOM 1929 C CA . PRO A 1 257 ? -14.203 -4.672 18.766 1 92.81 257 PRO A CA 1
ATOM 1930 C C . PRO A 1 257 ? -15.234 -3.545 18.859 1 92.81 257 PRO A C 1
ATOM 1932 O O . PRO A 1 257 ? -15.227 -2.775 19.828 1 92.81 257 PRO A O 1
ATOM 1935 N N . LEU A 1 258 ? -15.977 -3.416 17.844 1 91.06 258 LEU A N 1
ATOM 1936 C CA . LEU A 1 258 ? -17.031 -2.41 17.812 1 91.06 258 LEU A CA 1
ATOM 1937 C C . LEU A 1 258 ? -18.391 -3.029 18.172 1 91.06 258 LEU A C 1
ATOM 1939 O O . LEU A 1 258 ? -18.625 -4.207 17.891 1 91.06 258 LEU A O 1
ATOM 1943 N N . LEU A 1 259 ? -19.25 -2.191 18.797 1 89 259 LEU A N 1
ATOM 1944 C CA . LEU A 1 259 ? -20.625 -2.559 19.125 1 89 259 LEU A CA 1
ATOM 1945 C C . LEU A 1 259 ? -21.609 -1.483 18.656 1 89 259 LEU A C 1
ATOM 1947 O O . LEU A 1 259 ? -21.562 -0.351 19.141 1 89 259 LEU A O 1
ATOM 1951 N N . PRO A 1 260 ? -22.531 -1.905 17.844 1 88.56 260 PRO A N 1
ATOM 1952 C CA . PRO A 1 260 ? -22.672 -3.223 17.219 1 88.56 260 PRO A CA 1
ATOM 1953 C C . PRO A 1 260 ? -21.484 -3.58 16.328 1 88.56 260 PRO A C 1
ATOM 1955 O O . PRO A 1 260 ? -20.766 -2.691 15.867 1 88.56 260 PRO A O 1
ATOM 1958 N N . PRO A 1 261 ? -21.359 -4.895 16.125 1 89.19 261 PRO A N 1
ATOM 1959 C CA . PRO A 1 261 ? -20.234 -5.312 15.289 1 89.19 261 PRO A CA 1
ATOM 1960 C C . PRO A 1 261 ? -20.344 -4.766 13.859 1 89.19 261 PRO A C 1
ATOM 1962 O O . PRO A 1 261 ? -21.438 -4.707 13.297 1 89.19 261 PRO A O 1
ATOM 1965 N N . LEU A 1 262 ? -19.188 -4.277 13.414 1 90 262 LEU A N 1
ATOM 1966 C CA . LEU A 1 262 ? -19.047 -3.873 12.016 1 90 262 LEU A CA 1
ATOM 1967 C C . LEU A 1 262 ? -18.391 -4.977 11.195 1 90 262 LEU A C 1
ATOM 1969 O O . LEU A 1 262 ? -17.219 -5.297 11.398 1 90 262 LEU A O 1
ATOM 1973 N N . THR A 1 263 ? -19.172 -5.609 10.344 1 92.75 263 THR A N 1
ATOM 1974 C CA . THR A 1 263 ? -18.672 -6.723 9.555 1 92.75 263 THR A CA 1
ATOM 1975 C C . THR A 1 263 ? -19 -6.539 8.078 1 92.75 263 THR A C 1
ATOM 1977 O O . THR A 1 263 ? -19.969 -5.863 7.734 1 92.75 263 THR A O 1
ATOM 1980 N N . GLU A 1 264 ? -18.141 -6.98 7.266 1 93.62 264 GLU A N 1
ATOM 1981 C CA . GLU A 1 264 ? -18.359 -7.039 5.824 1 93.62 264 GLU A CA 1
ATOM 1982 C C . GLU A 1 264 ? -18.172 -8.461 5.293 1 93.62 264 GLU A C 1
ATOM 1984 O O . GLU A 1 264 ? -17.297 -9.195 5.758 1 93.62 264 GLU A O 1
ATOM 1989 N N . PRO A 1 265 ? -19 -8.867 4.316 1 95.94 265 PRO A N 1
ATOM 1990 C CA . PRO A 1 265 ? -18.797 -10.195 3.734 1 95.94 265 PRO A CA 1
ATOM 1991 C C . PRO A 1 265 ? -17.438 -10.336 3.043 1 95.94 265 PRO A C 1
ATOM 1993 O O . PRO A 1 265 ? -16.906 -9.352 2.521 1 95.94 265 PRO A O 1
ATOM 1996 N N . VAL A 1 266 ? -16.922 -11.516 3.113 1 97.62 266 VAL A N 1
ATOM 1997 C CA . VAL A 1 266 ? -15.711 -11.852 2.371 1 97.62 266 VAL A CA 1
ATOM 1998 C C . VAL A 1 266 ? -16.062 -12.742 1.182 1 97.62 266 VAL A C 1
ATOM 2000 O O . VAL A 1 266 ? -16.531 -13.867 1.359 1 97.62 266 VAL A O 1
ATOM 2003 N N . LEU A 1 267 ? -15.797 -12.203 -0.036 1 98.12 267 LEU A N 1
ATOM 2004 C CA . LEU A 1 267 ? -16.156 -12.906 -1.264 1 98.12 267 LEU A CA 1
ATOM 2005 C C . LEU A 1 267 ? -14.914 -13.242 -2.082 1 98.12 267 LEU A C 1
ATOM 2007 O O . LEU A 1 267 ? -14.047 -12.383 -2.275 1 98.12 267 LEU A O 1
ATOM 2011 N N . LEU A 1 268 ? -14.859 -14.43 -2.486 1 98.31 268 LEU A N 1
ATOM 2012 C CA . LEU A 1 268 ? -13.875 -14.828 -3.482 1 98.31 268 LEU A CA 1
ATOM 2013 C C . LEU A 1 268 ? -14.516 -14.984 -4.855 1 98.31 268 LEU A C 1
ATOM 2015 O O . LEU A 1 268 ? -15.461 -15.758 -5.023 1 98.31 268 LEU A O 1
ATOM 2019 N N . GLY A 1 269 ? -14.078 -14.117 -5.773 1 97.69 269 GLY A N 1
ATOM 2020 C CA . GLY A 1 269 ? -14.43 -14.328 -7.168 1 97.69 269 GLY A CA 1
ATOM 2021 C C . GLY A 1 269 ? -13.406 -15.148 -7.926 1 97.69 269 GLY A C 1
ATOM 2022 O O . GLY A 1 269 ? -12.203 -14.859 -7.867 1 97.69 269 GLY A O 1
ATOM 2023 N N . LEU A 1 270 ? -13.867 -16.203 -8.562 1 94.94 270 LEU A N 1
ATOM 2024 C CA . LEU A 1 270 ? -13.008 -17.016 -9.422 1 94.94 270 LEU A CA 1
ATOM 2025 C C . LEU A 1 270 ? -13.445 -16.922 -10.875 1 94.94 270 LEU A C 1
ATOM 2027 O O . LEU A 1 270 ? -14.648 -16.859 -11.164 1 94.94 270 LEU A O 1
ATOM 2031 N N . ARG A 1 271 ? -12.445 -16.844 -11.703 1 85.88 271 ARG A N 1
ATOM 2032 C CA . ARG A 1 271 ? -12.781 -16.875 -13.125 1 85.88 271 ARG A CA 1
ATOM 2033 C C . ARG A 1 271 ? -13.656 -18.078 -13.445 1 85.88 271 ARG A C 1
ATOM 2035 O O . ARG A 1 271 ? -13.633 -19.078 -12.727 1 85.88 271 ARG A O 1
ATOM 2042 N N . ARG A 1 272 ? -14.273 -17.938 -14.625 1 79.38 272 ARG A N 1
ATOM 2043 C CA . ARG A 1 272 ? -15.086 -19.062 -15.062 1 79.38 272 ARG A CA 1
ATOM 2044 C C . ARG A 1 272 ? -14.211 -20.266 -15.422 1 79.38 272 ARG A C 1
ATOM 2046 O O . ARG A 1 272 ? -13.148 -20.094 -16.016 1 79.38 272 ARG A O 1
ATOM 2053 N N . HIS A 1 273 ? -14.438 -21.438 -15.031 1 77.81 273 HIS A N 1
ATOM 2054 C CA . HIS A 1 273 ? -13.688 -22.672 -15.227 1 77.81 273 HIS A CA 1
ATOM 2055 C C . HIS A 1 273 ? -12.336 -22.609 -14.516 1 77.81 273 HIS A C 1
ATOM 2057 O O . HIS A 1 273 ? -11.289 -22.719 -15.164 1 77.81 273 HIS A O 1
ATOM 2063 N N . PRO A 1 274 ? -12.367 -22.406 -13.258 1 84.12 274 PRO A N 1
ATOM 2064 C CA . PRO A 1 274 ? -11.133 -22.297 -12.477 1 84.12 274 PRO A CA 1
ATOM 2065 C C . PRO A 1 274 ? -10.219 -23.5 -12.617 1 84.12 274 PRO A C 1
ATOM 2067 O O . PRO A 1 274 ? -10.703 -24.641 -12.727 1 84.12 274 PRO A O 1
ATOM 2070 N N . GLY A 1 275 ? -8.953 -23.234 -12.688 1 81.06 275 GLY A N 1
ATOM 2071 C CA . GLY A 1 275 ? -7.961 -24.297 -12.719 1 81.06 275 GLY A CA 1
ATOM 2072 C C . GLY A 1 275 ? -7.723 -24.922 -11.359 1 81.06 275 GLY A C 1
ATOM 2073 O O . GLY A 1 275 ? -8.398 -24.594 -10.391 1 81.06 275 GLY A O 1
ATOM 2074 N N . PRO A 1 276 ? -6.848 -25.859 -11.297 1 82.62 276 PRO A N 1
ATOM 2075 C CA . PRO A 1 276 ? -6.578 -26.578 -10.047 1 82.62 276 PRO A CA 1
ATOM 2076 C C . PRO A 1 276 ? -6.094 -25.656 -8.93 1 82.62 276 PRO A C 1
ATOM 2078 O O . PRO A 1 276 ? -6.508 -25.812 -7.777 1 82.62 276 PRO A O 1
ATOM 2081 N N . ALA A 1 277 ? -5.227 -24.703 -9.234 1 90.25 277 ALA A N 1
ATOM 2082 C CA . ALA A 1 277 ? -4.691 -23.797 -8.219 1 90.25 277 ALA A CA 1
ATOM 2083 C C . ALA A 1 277 ? -5.809 -22.984 -7.57 1 90.25 277 ALA A C 1
ATOM 2085 O O . ALA A 1 277 ? -5.836 -22.828 -6.348 1 90.25 277 ALA A O 1
ATOM 2086 N N . GLU A 1 278 ? -6.734 -22.484 -8.43 1 93.62 278 GLU A N 1
ATOM 2087 C CA . GLU A 1 278 ? -7.859 -21.688 -7.934 1 93.62 278 GLU A CA 1
ATOM 2088 C C . GLU A 1 278 ? -8.75 -22.516 -7.02 1 93.62 278 GLU A C 1
ATOM 2090 O O . GLU A 1 278 ? -9.203 -22.031 -5.98 1 93.62 278 GLU A O 1
ATOM 2095 N N . LYS A 1 279 ? -8.977 -23.766 -7.422 1 91.19 279 LYS A N 1
ATOM 2096 C CA . LYS A 1 279 ? -9.828 -24.641 -6.637 1 91.19 279 LYS A CA 1
ATOM 2097 C C . LYS A 1 279 ? -9.195 -24.953 -5.281 1 91.19 279 LYS A C 1
ATOM 2099 O O . LYS A 1 279 ? -9.883 -24.938 -4.254 1 91.19 279 LYS A O 1
ATOM 2104 N N . VAL A 1 280 ? -7.938 -25.203 -5.301 1 93.88 280 VAL A N 1
ATOM 2105 C CA . VAL A 1 280 ? -7.23 -25.5 -4.059 1 93.88 280 VAL A CA 1
ATOM 2106 C C . VAL A 1 280 ? -7.207 -24.266 -3.168 1 93.88 280 VAL A C 1
ATOM 2108 O O . VAL A 1 280 ? -7.395 -24.359 -1.953 1 93.88 280 VAL A O 1
ATOM 2111 N N . LEU A 1 281 ? -6.988 -23.094 -3.768 1 97 281 LEU A N 1
ATOM 2112 C CA . LEU A 1 281 ? -7.02 -21.844 -3.01 1 97 281 LEU A CA 1
ATOM 2113 C C . LEU A 1 281 ? -8.375 -21.656 -2.332 1 97 281 LEU A C 1
ATOM 2115 O O . LEU A 1 281 ? -8.438 -21.312 -1.151 1 97 281 LEU A O 1
ATOM 2119 N N . LEU A 1 282 ? -9.406 -21.875 -3.082 1 97.88 282 LEU A N 1
ATOM 2120 C CA . LEU A 1 282 ? -10.758 -21.766 -2.537 1 97.88 282 LEU A CA 1
ATOM 2121 C C . LEU A 1 282 ? -10.93 -22.672 -1.33 1 97.88 282 LEU A C 1
ATOM 2123 O O . LEU A 1 282 ? -11.461 -22.25 -0.298 1 97.88 282 LEU A O 1
ATOM 2127 N N . ASP A 1 283 ? -10.508 -23.906 -1.466 1 97.5 283 ASP A N 1
ATOM 2128 C CA . ASP A 1 283 ? -10.625 -24.875 -0.381 1 97.5 283 ASP A CA 1
ATOM 2129 C C . ASP A 1 283 ? -9.891 -24.391 0.868 1 97.5 283 ASP A C 1
ATOM 2131 O O . ASP A 1 283 ? -10.43 -24.469 1.977 1 97.5 283 ASP A O 1
ATOM 2135 N N . HIS A 1 284 ? -8.68 -23.906 0.723 1 97.94 284 HIS A N 1
ATOM 2136 C CA . HIS A 1 284 ? -7.898 -23.422 1.858 1 97.94 284 HIS A CA 1
ATOM 2137 C C . HIS A 1 284 ? -8.547 -22.188 2.49 1 97.94 284 HIS A C 1
ATOM 2139 O O . HIS A 1 284 ? -8.594 -22.078 3.717 1 97.94 284 HIS A O 1
ATOM 2145 N N . LEU A 1 285 ? -9.039 -21.266 1.643 1 98.12 285 LEU A N 1
ATOM 2146 C CA . LEU A 1 285 ? -9.641 -20.031 2.162 1 98.12 285 LEU A CA 1
ATOM 2147 C C . LEU A 1 285 ? -10.93 -20.344 2.916 1 98.12 285 LEU A C 1
ATOM 2149 O O . LEU A 1 285 ? -11.25 -19.656 3.895 1 98.12 285 LEU A O 1
ATOM 2153 N N . ARG A 1 286 ? -11.641 -21.359 2.49 1 97.62 286 ARG A N 1
ATOM 2154 C CA . ARG A 1 286 ? -12.867 -21.766 3.162 1 97.62 286 ARG A CA 1
ATOM 2155 C C . ARG A 1 286 ? -12.586 -22.281 4.57 1 97.62 286 ARG A C 1
ATOM 2157 O O . ARG A 1 286 ? -13.445 -22.203 5.449 1 97.62 286 ARG A O 1
ATOM 2164 N N . GLN A 1 287 ? -11.406 -22.703 4.844 1 96.25 287 GLN A N 1
ATOM 2165 C CA . GLN A 1 287 ? -11.031 -23.281 6.133 1 96.25 287 GLN A CA 1
ATOM 2166 C C . GLN A 1 287 ? -10.508 -22.203 7.082 1 96.25 287 GLN A C 1
ATOM 2168 O O . GLN A 1 287 ? -10.32 -22.469 8.273 1 96.25 287 GLN A O 1
ATOM 2173 N N . GLU A 1 288 ? -10.312 -21.031 6.559 1 95.81 288 GLU A N 1
ATOM 2174 C CA . GLU A 1 288 ? -9.766 -19.953 7.383 1 95.81 288 GLU A CA 1
ATOM 2175 C C . GLU A 1 288 ? -10.836 -19.375 8.312 1 95.81 288 GLU A C 1
ATOM 2177 O O . GLU A 1 288 ? -12.023 -19.391 7.988 1 95.81 288 GLU A O 1
ATOM 2182 N N . ASP A 1 289 ? -10.375 -18.844 9.445 1 92.56 289 ASP A N 1
ATOM 2183 C CA . ASP A 1 289 ? -11.234 -18.062 10.328 1 92.56 289 ASP A CA 1
ATOM 2184 C C . ASP A 1 289 ? -11.297 -16.594 9.891 1 92.56 289 ASP A C 1
ATOM 2186 O O . ASP A 1 289 ? -10.305 -15.875 9.992 1 92.56 289 ASP A O 1
ATOM 2190 N N . TRP A 1 290 ? -12.453 -16.172 9.406 1 91.12 290 TRP A N 1
ATOM 2191 C CA . TRP A 1 290 ? -12.586 -14.828 8.852 1 91.12 290 TRP A CA 1
ATOM 2192 C C . TRP A 1 290 ? -13.133 -13.859 9.891 1 91.12 290 TRP A C 1
ATOM 2194 O O . TRP A 1 290 ? -13.234 -12.656 9.633 1 91.12 290 TRP A O 1
ATOM 2204 N N . ARG A 1 291 ? -13.656 -14.211 11.047 1 74.62 291 ARG A N 1
ATOM 2205 C CA . ARG A 1 291 ? -14.203 -13.312 12.055 1 74.62 291 ARG A CA 1
ATOM 2206 C C . ARG A 1 291 ? -13.086 -12.586 12.797 1 74.62 291 ARG A C 1
ATOM 2208 O O . ARG A 1 291 ? -13.289 -11.484 13.305 1 74.62 291 ARG A O 1
ATOM 2215 N N . GLY A 1 292 ? -11.977 -12.789 12.5 1 62.09 292 GLY A N 1
ATOM 2216 C CA . GLY A 1 292 ? -10.898 -11.914 12.938 1 62.09 292 GLY A CA 1
ATOM 2217 C C . GLY A 1 292 ? -10.266 -12.367 14.242 1 62.09 292 GLY A C 1
ATOM 2218 O O . GLY A 1 292 ? -10.586 -13.438 14.758 1 62.09 292 GLY A O 1
ATOM 2219 N N . VAL A 1 293 ? -9.375 -11.531 14.852 1 54.47 293 VAL A N 1
ATOM 2220 C CA . VAL A 1 293 ? -8.438 -11.656 15.961 1 54.47 293 VAL A CA 1
ATOM 2221 C C . VAL A 1 293 ? -9.211 -11.852 17.266 1 5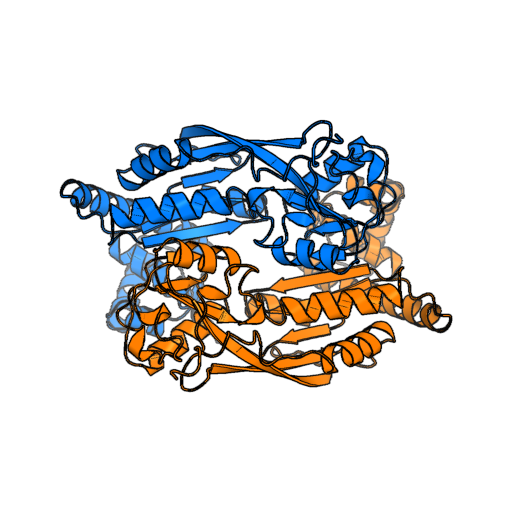4.47 293 VAL A C 1
ATOM 2223 O O . VAL A 1 293 ? -10.25 -11.219 17.469 1 54.47 293 VAL A O 1
ATOM 2226 N N . ASP A 1 294 ? -9.219 -13.023 17.75 1 53.25 294 ASP A N 1
ATOM 2227 C CA . ASP A 1 294 ? -9.602 -13.117 19.156 1 53.25 294 ASP A CA 1
ATOM 2228 C C . ASP A 1 294 ? -9.109 -11.898 19.938 1 53.25 294 ASP A C 1
ATOM 2230 O O . ASP A 1 294 ? -7.914 -11.781 20.219 1 53.25 294 ASP A O 1
ATOM 2234 N N . VAL A 1 295 ? -9.539 -10.75 19.656 1 49.91 295 VAL A N 1
ATOM 2235 C CA . VAL A 1 295 ? -9.219 -9.727 20.641 1 49.91 295 VAL A CA 1
ATOM 2236 C C . VAL A 1 295 ? -9.438 -10.266 22.047 1 49.91 295 VAL A C 1
ATOM 2238 O O . VAL A 1 295 ? -10.461 -10.891 22.328 1 49.91 295 VAL A O 1
ATOM 2241 N N . PRO A 1 296 ? -8.344 -10.461 22.75 1 47.78 296 PRO A N 1
ATOM 2242 C CA . PRO A 1 296 ? -8.562 -11.008 24.094 1 47.78 296 PRO A CA 1
ATOM 2243 C C . PRO A 1 296 ? -9.82 -10.453 24.75 1 47.78 296 PRO A C 1
ATOM 2245 O O . PRO A 1 296 ? -10.102 -9.258 24.656 1 47.78 296 PRO A O 1
ATOM 2248 N N . ALA A 1 297 ? -10.734 -11.344 24.969 1 42.41 297 ALA A N 1
ATOM 2249 C CA . ALA A 1 297 ? -11.844 -10.969 25.828 1 42.41 297 ALA A CA 1
ATOM 2250 C C . ALA A 1 297 ? -11.352 -10.281 27.109 1 42.41 297 ALA A C 1
ATOM 2252 O O . ALA A 1 297 ? -10.266 -10.602 27.609 1 42.41 297 ALA A O 1
ATOM 2253 N N . PRO A 1 298 ? -11.914 -9.055 27.406 1 40.59 298 PRO A N 1
ATOM 2254 C CA . PRO A 1 298 ? -11.531 -8.523 28.719 1 40.59 298 PRO A CA 1
ATOM 2255 C C . PRO A 1 298 ? -11.5 -9.586 29.812 1 40.59 298 PRO A C 1
ATOM 2257 O O . PRO A 1 298 ? -12.203 -10.594 29.719 1 40.59 298 PRO A O 1
ATOM 2260 N N . PRO A 1 299 ? -10.328 -9.617 30.5 1 40 299 PRO A N 1
ATOM 2261 C CA . PRO A 1 299 ? -10.453 -10.547 31.625 1 40 299 PRO A CA 1
ATOM 2262 C C . PRO A 1 299 ? -11.797 -10.43 32.344 1 40 299 PRO A C 1
ATOM 2264 O O . PRO A 1 299 ? -12.344 -9.328 32.469 1 40 299 PRO A O 1
ATOM 2267 N N . ALA A 1 300 ? -12.508 -11.562 32.281 1 34.97 300 ALA A N 1
ATOM 2268 C CA . ALA A 1 300 ? -13.75 -11.617 33.031 1 34.97 300 ALA A CA 1
ATOM 2269 C C . ALA A 1 300 ? -13.555 -11.039 34.438 1 34.97 300 ALA A C 1
ATOM 2271 O O . ALA A 1 300 ? -12.586 -11.375 35.125 1 34.97 300 ALA A O 1
ATOM 2272 N N . SER A 1 301 ? -13.984 -9.758 34.562 1 30.78 301 SER A N 1
ATOM 2273 C CA . SER A 1 301 ? -14.023 -9.289 35.938 1 30.78 301 SER A CA 1
ATOM 2274 C C . SER A 1 301 ? -14.453 -10.406 36.906 1 30.78 301 SER A C 1
ATOM 2276 O O . SER A 1 301 ? -15.562 -10.938 36.781 1 30.78 301 SER A O 1
ATOM 2278 N N . THR A 1 302 ? -13.531 -11.211 37.344 1 29.75 302 THR A N 1
ATOM 2279 C CA . THR A 1 302 ? -13.906 -11.742 38.656 1 29.75 302 THR A CA 1
ATOM 2280 C C . THR A 1 302 ? -14.016 -10.617 39.688 1 29.75 302 THR A C 1
ATOM 2282 O O . THR A 1 302 ? -13.195 -9.703 39.688 1 29.75 302 THR A O 1
ATOM 2285 N N . MET B 1 1 ? -9.211 37 -10.477 1 52.25 1 MET B N 1
ATOM 2286 C CA . MET B 1 1 ? -8.945 35.594 -10.148 1 52.25 1 MET B CA 1
ATOM 2287 C C . MET B 1 1 ? -8.469 35.469 -8.711 1 52.25 1 MET B C 1
ATOM 2289 O O . MET B 1 1 ? -7.547 36.156 -8.281 1 52.25 1 MET B O 1
ATOM 2293 N N . ASN B 1 2 ? -9.289 34.75 -7.941 1 68.19 2 ASN B N 1
ATOM 2294 C CA . ASN B 1 2 ? -8.898 34.688 -6.539 1 68.19 2 ASN B CA 1
ATOM 2295 C C . ASN B 1 2 ? -8.789 33.25 -6.051 1 68.19 2 ASN B C 1
ATOM 2297 O O . ASN B 1 2 ? -9.188 32.312 -6.758 1 68.19 2 ASN B O 1
ATOM 2301 N N . LEU B 1 3 ? -8.125 33.125 -4.918 1 73.5 3 LEU B N 1
ATOM 2302 C CA . LEU B 1 3 ? -7.809 31.812 -4.348 1 73.5 3 LEU B CA 1
ATOM 2303 C C . LEU B 1 3 ? -9.078 31 -4.086 1 73.5 3 LEU B C 1
ATOM 2305 O O . LEU B 1 3 ? -9.07 29.781 -4.188 1 73.5 3 LEU B O 1
ATOM 2309 N N . ARG B 1 4 ? -10.117 31.75 -3.924 1 75.75 4 ARG B N 1
ATOM 2310 C CA . ARG B 1 4 ? -11.391 31.078 -3.678 1 75.75 4 ARG B CA 1
ATOM 2311 C C . ARG B 1 4 ? -11.867 30.344 -4.922 1 75.75 4 ARG B C 1
ATOM 2313 O O . ARG B 1 4 ? -12.406 29.234 -4.824 1 75.75 4 ARG B O 1
ATOM 2320 N N . GLN B 1 5 ? -11.664 30.984 -6.047 1 79.25 5 GLN B N 1
ATOM 2321 C CA . GLN B 1 5 ? -12.047 30.359 -7.305 1 79.25 5 GLN B CA 1
ATOM 2322 C C . GLN B 1 5 ? -11.211 29.109 -7.566 1 79.25 5 GLN B C 1
ATOM 2324 O O . GLN B 1 5 ? -11.711 28.125 -8.125 1 79.25 5 GLN B O 1
ATOM 2329 N N . TYR B 1 6 ? -9.977 29.156 -7.176 1 78.56 6 TYR B N 1
ATOM 2330 C CA . TYR B 1 6 ? -9.125 27.984 -7.305 1 78.56 6 TYR B CA 1
ATOM 2331 C C . TYR B 1 6 ? -9.656 26.828 -6.465 1 78.56 6 TYR B C 1
ATOM 2333 O O . TYR B 1 6 ? -9.727 25.688 -6.938 1 78.56 6 TYR B O 1
ATOM 2341 N N . GLU B 1 7 ? -10.039 27.156 -5.305 1 82.12 7 GLU B N 1
ATOM 2342 C CA . GLU B 1 7 ? -10.609 26.156 -4.406 1 82.12 7 GLU B CA 1
ATOM 2343 C C . GLU B 1 7 ? -11.883 25.547 -4.988 1 82.12 7 GLU B C 1
ATOM 2345 O O . GLU B 1 7 ? -12.117 24.344 -4.875 1 82.12 7 GLU B O 1
ATOM 2350 N N . TYR B 1 8 ? -12.664 26.422 -5.594 1 86.06 8 TYR B N 1
ATOM 2351 C CA . TYR B 1 8 ? -13.898 25.984 -6.223 1 86.06 8 TYR B CA 1
ATOM 2352 C C . TYR B 1 8 ? -13.609 24.984 -7.34 1 86.06 8 TYR B C 1
ATOM 2354 O O . TYR B 1 8 ? -14.211 23.906 -7.383 1 86.06 8 TYR B O 1
ATOM 2362 N N . ALA B 1 9 ? -12.688 25.344 -8.18 1 87.75 9 ALA B N 1
ATOM 2363 C CA . ALA B 1 9 ? -12.336 24.5 -9.312 1 87.75 9 ALA B CA 1
ATOM 2364 C C . ALA B 1 9 ? -11.773 23.156 -8.844 1 87.75 9 ALA B C 1
ATOM 2366 O O . ALA B 1 9 ? -12.125 22.109 -9.383 1 87.75 9 ALA B O 1
ATOM 2367 N N . LEU B 1 10 ? -10.914 23.219 -7.832 1 85.44 10 LEU B N 1
ATOM 2368 C CA . LEU B 1 10 ? -10.312 22 -7.285 1 85.44 10 LEU B CA 1
ATOM 2369 C C . LEU B 1 10 ? -11.383 21.078 -6.707 1 85.44 10 LEU B C 1
ATOM 2371 O O . LEU B 1 10 ? -11.344 19.859 -6.914 1 85.44 10 LEU B O 1
ATOM 2375 N N . THR B 1 11 ? -12.32 21.609 -6.031 1 86.56 11 THR B N 1
ATOM 2376 C CA . THR B 1 11 ? -13.391 20.844 -5.406 1 86.56 11 THR B CA 1
ATOM 2377 C C . THR B 1 11 ? -14.289 20.203 -6.465 1 86.56 11 THR B C 1
ATOM 2379 O O . THR B 1 11 ? -14.703 19.047 -6.324 1 86.56 11 THR B O 1
ATOM 2382 N N . VAL B 1 12 ? -14.562 20.922 -7.492 1 88.75 12 VAL B N 1
ATOM 2383 C CA . VAL B 1 12 ? -15.367 20.391 -8.586 1 88.75 12 VAL B CA 1
ATOM 2384 C C . VAL B 1 12 ? -14.648 19.203 -9.227 1 88.75 12 VAL B C 1
ATOM 2386 O O . VAL B 1 12 ? -15.273 18.188 -9.531 1 88.75 12 VAL B O 1
ATOM 2389 N N . ALA B 1 13 ? -13.398 19.359 -9.398 1 86.31 13 ALA B N 1
ATOM 2390 C CA . ALA B 1 13 ? -12.609 18.297 -10.008 1 86.31 13 ALA B CA 1
ATOM 2391 C C . ALA B 1 13 ? -12.617 17.047 -9.133 1 86.31 13 ALA B C 1
ATOM 2393 O O . ALA B 1 13 ? -12.703 15.922 -9.648 1 86.31 13 ALA B O 1
ATOM 2394 N N . GLU B 1 14 ? -12.492 17.266 -7.891 1 81.44 14 GLU B N 1
ATOM 2395 C CA . GLU B 1 14 ? -12.438 16.172 -6.934 1 81.44 14 GLU B CA 1
ATOM 2396 C C . GLU B 1 14 ? -13.781 15.438 -6.859 1 81.44 14 GLU B C 1
ATOM 2398 O O . GLU B 1 14 ? -13.82 14.203 -6.82 1 81.44 14 GLU B O 1
ATOM 2403 N N . GLU B 1 15 ? -14.859 16.156 -6.836 1 80.69 15 GLU B N 1
ATOM 2404 C CA . GLU B 1 15 ? -16.188 15.602 -6.656 1 80.69 15 GLU B CA 1
ATOM 2405 C C . GLU B 1 15 ? -16.75 15.078 -7.973 1 80.69 15 GLU B C 1
ATOM 2407 O O . GLU B 1 15 ? -17.641 14.227 -7.977 1 80.69 15 GLU B O 1
ATOM 2412 N N . GLY B 1 16 ? -16.234 15.594 -9.047 1 86.44 16 GLY B N 1
ATOM 2413 C CA . GLY B 1 16 ? -16.734 15.242 -10.367 1 86.44 16 GLY B CA 1
ATOM 2414 C C . GLY B 1 16 ? -18.156 15.727 -10.609 1 86.44 16 GLY B C 1
ATOM 2415 O O . GLY B 1 16 ? -18.859 15.188 -11.469 1 86.44 16 GLY B O 1
ATOM 2416 N N . SER B 1 17 ? -18.594 16.578 -9.727 1 88.81 17 SER B N 1
ATOM 2417 C CA . SER B 1 17 ? -19.969 17.109 -9.781 1 88.81 17 SER B CA 1
ATOM 2418 C C . SER B 1 17 ? -20.031 18.531 -9.242 1 88.81 17 SER B C 1
ATOM 2420 O O . SER B 1 17 ? -19.453 18.828 -8.203 1 88.81 17 SER B O 1
ATOM 2422 N N . MET B 1 18 ? -20.797 19.344 -10.016 1 90.25 18 MET B N 1
ATOM 2423 C CA . MET B 1 18 ? -20.984 20.734 -9.578 1 90.25 18 MET B CA 1
ATOM 2424 C C . MET B 1 18 ? -21.828 20.781 -8.312 1 90.25 18 MET B C 1
ATOM 2426 O O . MET B 1 18 ? -21.5 21.516 -7.375 1 90.25 18 MET B O 1
ATOM 2430 N N . THR B 1 19 ? -22.75 19.906 -8.289 1 89.5 19 THR B N 1
ATOM 2431 C CA . THR B 1 19 ? -23.672 19.906 -7.156 1 89.5 19 THR B CA 1
ATOM 2432 C C . THR B 1 19 ? -22.984 19.375 -5.902 1 89.5 19 THR B C 1
ATOM 2434 O O . THR B 1 19 ? -23.094 19.953 -4.828 1 89.5 19 THR B O 1
ATOM 2437 N N . ALA B 1 20 ? -22.297 18.344 -6.098 1 88.62 20 ALA B N 1
ATOM 2438 C CA . ALA B 1 20 ? -21.578 17.766 -4.965 1 88.62 20 ALA B CA 1
ATOM 2439 C C . ALA B 1 20 ? -20.516 18.719 -4.445 1 88.62 20 ALA B C 1
ATOM 2441 O O . ALA B 1 20 ? -20.312 18.828 -3.232 1 88.62 20 ALA B O 1
ATOM 2442 N N . ALA B 1 21 ? -19.891 19.328 -5.371 1 91 21 ALA B N 1
ATOM 2443 C CA . ALA B 1 21 ? -18.875 20.312 -5.004 1 91 21 ALA B CA 1
ATOM 2444 C C . ALA B 1 21 ? -19.469 21.484 -4.246 1 91 21 ALA B C 1
ATOM 2446 O O . ALA B 1 21 ? -18.922 21.938 -3.246 1 91 21 ALA B O 1
ATOM 2447 N N . ALA B 1 22 ? -20.609 21.938 -4.68 1 91.88 22 ALA B N 1
ATOM 2448 C CA . ALA B 1 22 ? -21.281 23.062 -4.023 1 91.88 22 ALA B CA 1
ATOM 2449 C C . ALA B 1 22 ? -21.672 22.703 -2.594 1 91.88 22 ALA B C 1
ATOM 2451 O O . ALA B 1 22 ? -21.5 23.516 -1.679 1 91.88 22 ALA B O 1
ATOM 2452 N N . GLU B 1 23 ? -22.109 21.531 -2.439 1 86.62 23 GLU B N 1
ATOM 2453 C CA . GLU B 1 23 ? -22.5 21.047 -1.114 1 86.62 23 GLU B CA 1
ATOM 2454 C C . GLU B 1 23 ? -21.297 21 -0.176 1 86.62 23 GLU B C 1
ATOM 2456 O O . GLU B 1 23 ? -21.375 21.469 0.962 1 86.62 23 GLU B O 1
ATOM 2461 N N . ARG B 1 24 ? -20.281 20.562 -0.753 1 83.19 24 ARG B N 1
ATOM 2462 C CA . ARG B 1 24 ? -19.062 20.453 0.038 1 83.19 24 ARG B CA 1
ATOM 2463 C C . ARG B 1 24 ? -18.516 21.828 0.418 1 83.19 24 ARG B C 1
ATOM 2465 O O . ARG B 1 24 ? -18 22.016 1.516 1 83.19 24 ARG B O 1
ATOM 2472 N N . LEU B 1 25 ? -18.656 22.75 -0.418 1 85.75 25 LEU B N 1
ATOM 2473 C CA . LEU B 1 25 ? -18.125 24.094 -0.237 1 85.75 25 LEU B CA 1
ATOM 2474 C C . LEU B 1 25 ? -19.141 24.984 0.492 1 85.75 25 LEU B C 1
ATOM 2476 O O . LEU B 1 25 ? -18.828 26.125 0.825 1 85.75 25 LEU B O 1
ATOM 2480 N N . ARG B 1 26 ? -20.312 24.359 0.744 1 88.12 26 ARG B N 1
ATOM 2481 C CA . ARG B 1 26 ? -21.391 25.078 1.427 1 88.12 26 ARG B CA 1
ATOM 2482 C C . ARG B 1 26 ? -21.75 26.359 0.684 1 88.12 26 ARG B C 1
ATOM 2484 O O . ARG B 1 26 ? -21.859 27.422 1.29 1 88.12 26 ARG B O 1
ATOM 2491 N N . VAL B 1 27 ? -21.844 26.266 -0.621 1 86.75 27 VAL B N 1
ATOM 2492 C CA . VAL B 1 27 ? -22.328 27.328 -1.494 1 86.75 27 VAL B CA 1
ATOM 2493 C C . VAL B 1 27 ? -23.438 26.781 -2.395 1 86.75 27 VAL B C 1
ATOM 2495 O O . VAL B 1 27 ? -23.672 25.578 -2.449 1 86.75 27 VAL B O 1
ATOM 2498 N N . SER B 1 28 ? -24.219 27.641 -2.902 1 91.25 28 SER B N 1
ATOM 2499 C CA . SER B 1 28 ? -25.25 27.188 -3.84 1 91.25 28 SER B CA 1
ATOM 2500 C C . SER B 1 28 ? -24.625 26.734 -5.156 1 91.25 28 SER B C 1
ATOM 2502 O O . SER B 1 28 ? -23.594 27.266 -5.578 1 91.25 28 SER B O 1
ATOM 2504 N N . GLN B 1 29 ? -25.25 25.734 -5.715 1 92 29 GLN B N 1
ATOM 2505 C CA . GLN B 1 29 ? -24.781 25.219 -6.988 1 92 29 GLN B CA 1
ATOM 2506 C C . GLN B 1 29 ? -24.734 26.312 -8.055 1 92 29 GLN B C 1
ATOM 2508 O O . GLN B 1 29 ? -23.766 26.438 -8.797 1 92 29 GLN B O 1
ATOM 2513 N N . PRO B 1 30 ? -25.766 27.266 -8.172 1 91.81 30 PRO B N 1
ATOM 2514 C CA . PRO B 1 30 ? -25.672 28.344 -9.164 1 91.81 30 PRO B CA 1
ATOM 2515 C C . PRO B 1 30 ? -24.484 29.281 -8.906 1 91.81 30 PRO B C 1
ATOM 2517 O O . PRO B 1 30 ? -23.844 29.719 -9.852 1 91.81 30 PRO B O 1
ATOM 2520 N N . SER B 1 31 ? -24.234 29.531 -7.668 1 90.25 31 SER B N 1
ATOM 2521 C CA . SER B 1 31 ? -23.109 30.391 -7.32 1 90.25 31 SER B CA 1
ATOM 2522 C C . SER B 1 31 ? -21.781 29.75 -7.723 1 90.25 31 SER B C 1
ATOM 2524 O O . SER B 1 31 ? -20.922 30.422 -8.305 1 90.25 31 SER B O 1
ATOM 2526 N N . LEU B 1 32 ? -21.641 28.484 -7.41 1 92.88 32 LEU B N 1
ATOM 2527 C CA . LEU B 1 32 ? -20.422 27.766 -7.785 1 92.88 32 LEU B CA 1
ATOM 2528 C C . LEU B 1 32 ? -20.266 27.734 -9.305 1 92.88 32 LEU B C 1
ATOM 2530 O O . LEU B 1 32 ? -19.156 27.969 -9.812 1 92.88 32 LEU B O 1
ATOM 2534 N N . SER B 1 33 ? -21.375 27.438 -10 1 92.81 33 SER B N 1
ATOM 2535 C CA . SER B 1 33 ? -21.359 27.391 -11.453 1 92.81 33 SER B CA 1
ATOM 2536 C C . SER B 1 33 ? -20.938 28.734 -12.047 1 92.81 33 SER B C 1
ATOM 2538 O O . SER B 1 33 ? -20.125 28.781 -12.984 1 92.81 33 SER B O 1
ATOM 2540 N N . GLN B 1 34 ? -21.438 29.781 -11.477 1 90.81 34 GLN B N 1
ATOM 2541 C CA . GLN B 1 34 ? -21.109 31.125 -11.93 1 90.81 34 GLN B CA 1
ATOM 2542 C C . GLN B 1 34 ? -19.625 31.422 -11.719 1 90.81 34 GLN B C 1
ATOM 2544 O O . GLN B 1 34 ? -18.984 32 -12.586 1 90.81 34 GLN B O 1
ATOM 2549 N N . GLN B 1 35 ? -19.156 31.062 -10.586 1 89.44 35 GLN B N 1
ATOM 2550 C CA . GLN B 1 35 ? -17.75 31.312 -10.266 1 89.44 35 GLN B CA 1
ATOM 2551 C C . GLN B 1 35 ? -16.828 30.531 -11.18 1 89.44 35 GLN B C 1
ATOM 2553 O O . GLN B 1 35 ? -15.805 31.047 -11.633 1 89.44 35 GLN B O 1
ATOM 2558 N N . ILE B 1 36 ? -17.188 29.297 -11.438 1 91.88 36 ILE B N 1
ATOM 2559 C CA . ILE B 1 36 ? -16.391 28.469 -12.352 1 91.88 36 ILE B CA 1
ATOM 2560 C C . ILE B 1 36 ? -16.453 29.062 -13.758 1 91.88 36 ILE B C 1
ATOM 2562 O O . ILE B 1 36 ? -15.438 29.125 -14.453 1 91.88 36 ILE B O 1
ATOM 2566 N N . GLY B 1 37 ? -17.656 29.453 -14.172 1 90.56 37 GLY B N 1
ATOM 2567 C CA . GLY B 1 37 ? -17.812 30.109 -15.461 1 90.56 37 GLY B CA 1
ATOM 2568 C C . GLY B 1 37 ? -16.984 31.375 -15.586 1 90.56 37 GLY B C 1
ATOM 2569 O O . GLY B 1 37 ? -16.344 31.594 -16.609 1 90.56 37 GLY B O 1
ATOM 2570 N N . ALA B 1 38 ? -17.031 32.156 -14.539 1 85.5 38 ALA B N 1
ATOM 2571 C CA . ALA B 1 38 ? -16.234 33.375 -14.523 1 85.5 38 ALA B CA 1
ATOM 2572 C C . ALA B 1 38 ? -14.742 33.062 -14.625 1 85.5 38 ALA B C 1
ATOM 2574 O O . ALA B 1 38 ? -14.008 33.781 -15.32 1 85.5 38 ALA B O 1
ATOM 2575 N N . LEU B 1 39 ? -14.297 32.125 -13.914 1 86.44 39 LEU B N 1
ATOM 2576 C CA . LEU B 1 39 ? -12.906 31.703 -13.953 1 86.44 39 LEU B CA 1
ATOM 2577 C C . LEU B 1 39 ? -12.508 31.266 -15.359 1 86.44 39 LEU B C 1
ATOM 2579 O O . LEU B 1 39 ? -11.461 31.656 -15.859 1 86.44 39 LEU B O 1
ATOM 2583 N N . GLU B 1 40 ? -13.383 30.438 -15.969 1 89 40 GLU B N 1
ATOM 2584 C CA . GLU B 1 40 ? -13.117 29.953 -17.328 1 89 40 GLU B CA 1
ATOM 2585 C C . GLU B 1 40 ? -13.094 31.109 -18.328 1 89 40 GLU B C 1
ATOM 2587 O O . GLU B 1 40 ? -12.266 31.141 -19.234 1 89 40 GLU B O 1
ATOM 2592 N N . LYS B 1 41 ? -13.977 32.062 -18.172 1 83.31 41 LYS B N 1
ATOM 2593 C CA . LYS B 1 41 ? -14.023 33.25 -19.016 1 83.31 41 LYS B CA 1
ATOM 2594 C C . LYS B 1 41 ? -12.742 34.062 -18.891 1 83.31 41 LYS B C 1
ATOM 2596 O O . LYS B 1 41 ? -12.195 34.531 -19.891 1 83.31 41 LYS B O 1
ATOM 2601 N N . HIS B 1 42 ? -12.359 34.219 -17.703 1 78.31 42 HIS B N 1
ATOM 2602 C CA . HIS B 1 42 ? -11.133 34.969 -17.453 1 78.31 42 HIS B CA 1
ATOM 2603 C C . HIS B 1 42 ? -9.93 34.281 -18.078 1 78.31 42 HIS B C 1
ATOM 2605 O O . HIS B 1 42 ? -9.039 34.938 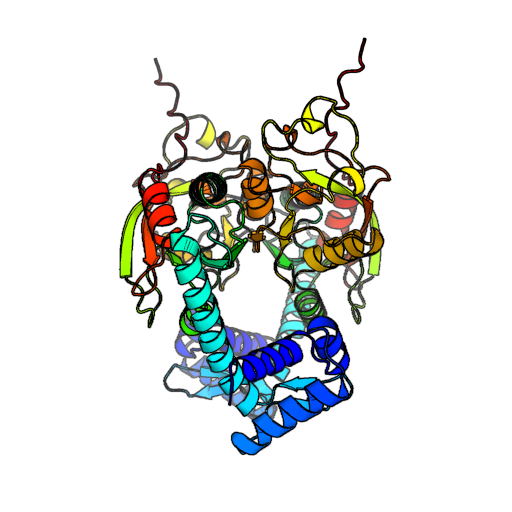-18.625 1 78.31 42 HIS B O 1
ATOM 2611 N N . LEU B 1 43 ? -9.898 32.969 -17.969 1 79.44 43 LEU B N 1
ATOM 2612 C CA . LEU B 1 43 ? -8.781 32.188 -18.469 1 79.44 43 LEU B CA 1
ATOM 2613 C C . LEU B 1 43 ? -8.867 32 -19.969 1 79.44 43 LEU B C 1
ATOM 2615 O O . LEU B 1 43 ? -7.867 31.688 -20.625 1 79.44 43 LEU B O 1
ATOM 2619 N N . GLY B 1 44 ? -10.078 32.125 -20.5 1 82.94 44 GLY B N 1
ATOM 2620 C CA . GLY B 1 44 ? -10.297 31.953 -21.938 1 82.94 44 GLY B CA 1
ATOM 2621 C C . GLY B 1 44 ? -10.352 30.5 -22.359 1 82.94 44 GLY B C 1
ATOM 2622 O O . GLY B 1 44 ? -10.195 30.188 -23.547 1 82.94 44 GLY B O 1
ATOM 2623 N N . VAL B 1 45 ? -10.328 29.625 -21.391 1 83.06 45 VAL B N 1
ATOM 2624 C CA . VAL B 1 45 ? -10.406 28.188 -21.688 1 83.06 45 VAL B CA 1
ATOM 2625 C C . VAL B 1 45 ? -11.469 27.547 -20.781 1 83.06 45 VAL B C 1
ATOM 2627 O O . VAL B 1 45 ? -11.859 28.125 -19.766 1 83.06 45 VAL B O 1
ATOM 2630 N N . ARG B 1 46 ? -11.922 26.359 -21.219 1 88.5 46 ARG B N 1
ATOM 2631 C CA . ARG B 1 46 ? -12.812 25.562 -20.391 1 88.5 46 ARG B CA 1
ATOM 2632 C C . ARG B 1 46 ? -12.016 24.594 -19.516 1 88.5 46 ARG B C 1
ATOM 2634 O O . ARG B 1 46 ? -11.117 23.906 -20 1 88.5 46 ARG B O 1
ATOM 2641 N N . LEU B 1 47 ? -12.328 24.672 -18.25 1 89.88 47 LEU B N 1
ATOM 2642 C CA . LEU B 1 47 ? -11.656 23.781 -17.297 1 89.88 47 LEU B CA 1
ATOM 2643 C C . LEU B 1 47 ? -12.398 22.453 -17.188 1 89.88 47 LEU B C 1
ATOM 2645 O O . LEU B 1 47 ? -11.789 21.422 -16.906 1 89.88 47 LEU B O 1
ATOM 2649 N N . PHE B 1 48 ? -13.688 22.469 -17.344 1 91.94 48 PHE B N 1
ATOM 2650 C CA . PHE B 1 48 ? -14.539 21.297 -17.172 1 91.94 48 PHE B CA 1
ATOM 2651 C C . PHE B 1 48 ? -15.469 21.125 -18.375 1 91.94 48 PHE B C 1
ATOM 2653 O O . PHE B 1 48 ? -15.812 22.094 -19.047 1 91.94 48 PHE B O 1
ATOM 2660 N N . THR B 1 49 ? -15.734 19.766 -18.641 1 88.88 49 THR B N 1
ATOM 2661 C CA . THR B 1 49 ? -16.734 19.438 -19.641 1 88.88 49 THR B CA 1
ATOM 2662 C C . THR B 1 49 ? -17.828 18.531 -19.047 1 88.88 49 THR B C 1
ATOM 2664 O O . THR B 1 49 ? -17.547 17.719 -18.156 1 88.88 49 THR B O 1
ATOM 2667 N N . ARG B 1 50 ? -18.984 18.734 -19.453 1 83.56 50 ARG B N 1
ATOM 2668 C CA . ARG B 1 50 ? -20.094 17.922 -18.969 1 83.56 50 ARG B CA 1
ATOM 2669 C C . ARG B 1 50 ? -20.141 16.578 -19.688 1 83.56 50 ARG B C 1
ATOM 2671 O O . ARG B 1 50 ? -19.953 16.5 -20.906 1 83.56 50 ARG B O 1
ATOM 2678 N N . THR B 1 51 ? -20.141 15.586 -18.922 1 80.62 51 THR B N 1
ATOM 2679 C CA . THR B 1 51 ? -20.297 14.227 -19.422 1 80.62 51 THR B CA 1
ATOM 2680 C C . THR B 1 51 ? -21.547 13.578 -18.812 1 80.62 51 THR B C 1
ATOM 2682 O O . THR B 1 51 ? -22.125 14.102 -17.875 1 80.62 51 THR B O 1
ATOM 2685 N N . PRO B 1 52 ? -21.953 12.469 -19.406 1 73.31 52 PRO B N 1
ATOM 2686 C CA . PRO B 1 52 ? -23.094 11.773 -18.797 1 73.31 52 PRO B CA 1
ATOM 2687 C C . PRO B 1 52 ? -22.859 11.375 -17.344 1 73.31 52 PRO B C 1
ATOM 2689 O O . PRO B 1 52 ? -23.797 11.273 -16.562 1 73.31 52 PRO B O 1
ATOM 2692 N N . SER B 1 53 ? -21.625 11.273 -17.031 1 73.19 53 SER B N 1
ATOM 2693 C CA . SER B 1 53 ? -21.297 10.805 -15.695 1 73.19 53 SER B CA 1
ATOM 2694 C C . SER B 1 53 ? -20.984 11.969 -14.766 1 73.19 53 SER B C 1
ATOM 2696 O O . SER B 1 53 ? -20.656 11.766 -13.594 1 73.19 53 SER B O 1
ATOM 2698 N N . GLY B 1 54 ? -21.109 13.109 -15.289 1 81.69 54 GLY B N 1
ATOM 2699 C CA . GLY B 1 54 ? -20.828 14.281 -14.469 1 81.69 54 GLY B CA 1
ATOM 2700 C C . GLY B 1 54 ? -19.891 15.266 -15.133 1 81.69 54 GLY B C 1
ATOM 2701 O O . GLY B 1 54 ? -20.047 15.586 -16.312 1 81.69 54 GLY B O 1
ATOM 2702 N N . MET B 1 55 ? -19.031 15.852 -14.289 1 85 55 MET B N 1
ATOM 2703 C CA . MET B 1 55 ? -18.062 16.828 -14.773 1 85 55 MET B CA 1
ATOM 2704 C C . MET B 1 55 ? -16.688 16.188 -14.953 1 85 55 MET B C 1
ATOM 2706 O O . MET B 1 55 ? -16.188 15.523 -14.047 1 85 55 MET B O 1
ATOM 2710 N N . ALA B 1 56 ? -16.172 16.344 -16.188 1 87.25 56 ALA B N 1
ATOM 2711 C CA . ALA B 1 56 ? -14.82 15.859 -16.453 1 87.25 56 ALA B CA 1
ATOM 2712 C C . ALA B 1 56 ? -13.852 17.016 -16.641 1 87.25 56 ALA B C 1
ATOM 2714 O O . ALA B 1 56 ? -14.211 18.062 -17.203 1 87.25 56 ALA B O 1
ATOM 2715 N N . VAL B 1 57 ? -12.641 16.859 -16.156 1 84.31 57 VAL B N 1
ATOM 2716 C CA . VAL B 1 57 ? -11.602 17.875 -16.281 1 84.31 57 VAL B CA 1
ATOM 2717 C C . VAL B 1 57 ? -11.023 17.875 -17.688 1 84.31 57 VAL B C 1
ATOM 2719 O O . VAL B 1 57 ? -10.719 16.812 -18.234 1 84.31 57 VAL B O 1
ATOM 2722 N N . THR B 1 58 ? -10.969 19.062 -18.359 1 82.31 58 THR B N 1
ATOM 2723 C CA . THR B 1 58 ? -10.367 19.188 -19.688 1 82.31 58 THR B CA 1
ATOM 2724 C C . THR B 1 58 ? -8.844 19.125 -19.594 1 82.31 58 THR B C 1
ATOM 2726 O O . THR B 1 58 ? -8.281 19.109 -18.5 1 82.31 58 THR B O 1
ATOM 2729 N N . VAL B 1 59 ? -8.188 19.094 -20.719 1 72.12 59 VAL B N 1
ATOM 2730 C CA . VAL B 1 59 ? -6.73 19.141 -20.766 1 72.12 59 VAL B CA 1
ATOM 2731 C C . VAL B 1 59 ? -6.227 20.438 -20.125 1 72.12 59 VAL B C 1
ATOM 2733 O O . VAL B 1 59 ? -5.32 20.406 -19.297 1 72.12 59 VAL B O 1
ATOM 2736 N N . ALA B 1 60 ? -6.824 21.5 -20.578 1 75.69 60 ALA B N 1
ATOM 2737 C CA . ALA B 1 60 ? -6.492 22.797 -19.984 1 75.69 60 ALA B CA 1
ATOM 2738 C C . ALA B 1 60 ? -6.828 22.828 -18.5 1 75.69 60 ALA B C 1
ATOM 2740 O O . ALA B 1 60 ? -6.098 23.406 -17.703 1 75.69 60 ALA B O 1
ATOM 2741 N N . GLY B 1 61 ? -7.898 22.156 -18.141 1 83.12 61 GLY B N 1
ATOM 2742 C CA . GLY B 1 61 ? -8.305 22.078 -16.75 1 83.12 61 GLY B CA 1
ATOM 2743 C C . GLY B 1 61 ? -7.289 21.359 -15.875 1 83.12 61 GLY B C 1
ATOM 2744 O O . GLY B 1 61 ? -7.004 21.781 -14.758 1 83.12 61 GLY B O 1
ATOM 2745 N N . ARG B 1 62 ? -6.715 20.375 -16.375 1 77.06 62 ARG B N 1
ATOM 2746 C CA . ARG B 1 62 ? -5.719 19.609 -15.617 1 77.06 62 ARG B CA 1
ATOM 2747 C C . ARG B 1 62 ? -4.488 20.469 -15.32 1 77.06 62 ARG B C 1
ATOM 2749 O O . ARG B 1 62 ? -3.979 20.453 -14.203 1 77.06 62 ARG B O 1
ATOM 2756 N N . ALA B 1 63 ? -4.062 21.172 -16.344 1 72.69 63 ALA B N 1
ATOM 2757 C CA . ALA B 1 63 ? -2.92 22.062 -16.172 1 72.69 63 ALA B CA 1
ATOM 2758 C C . ALA B 1 63 ? -3.23 23.156 -15.148 1 72.69 63 ALA B C 1
ATOM 2760 O O . ALA B 1 63 ? -2.412 23.438 -14.273 1 72.69 63 ALA B O 1
ATOM 2761 N N . PHE B 1 64 ? -4.391 23.766 -15.328 1 77.94 64 PHE B N 1
ATOM 2762 C CA . PHE B 1 64 ? -4.809 24.828 -14.414 1 77.94 64 PHE B CA 1
ATOM 2763 C C . PHE B 1 64 ? -4.922 24.297 -12.992 1 77.94 64 PHE B C 1
ATOM 2765 O O . PHE B 1 64 ? -4.449 24.938 -12.047 1 77.94 64 PHE B O 1
ATOM 2772 N N . LEU B 1 65 ? -5.504 23.062 -12.859 1 82.25 65 LEU B N 1
ATOM 2773 C CA . LEU B 1 65 ? -5.773 22.516 -11.539 1 82.25 65 LEU B CA 1
ATOM 2774 C C . LEU B 1 65 ? -4.473 22.156 -10.82 1 82.25 65 LEU B C 1
ATOM 2776 O O . LEU B 1 65 ? -4.375 22.297 -9.602 1 82.25 65 LEU B O 1
ATOM 2780 N N . ALA B 1 66 ? -3.549 21.875 -11.594 1 70.62 66 ALA B N 1
ATOM 2781 C CA . ALA B 1 66 ? -2.24 21.609 -11 1 70.62 66 ALA B CA 1
ATOM 2782 C C . ALA B 1 66 ? -1.662 22.859 -10.352 1 70.62 66 ALA B C 1
ATOM 2784 O O . ALA B 1 66 ? -1.205 22.812 -9.211 1 70.62 66 ALA B O 1
ATOM 2785 N N . GLU B 1 67 ? -1.778 23.953 -11.055 1 69.94 67 GLU B N 1
ATOM 2786 C CA . GLU B 1 67 ? -1.255 25.219 -10.547 1 69.94 67 GLU B CA 1
ATOM 2787 C C . GLU B 1 67 ? -2.148 25.797 -9.445 1 69.94 67 GLU B C 1
ATOM 2789 O O . GLU B 1 67 ? -1.657 26.375 -8.484 1 69.94 67 GLU B O 1
ATOM 2794 N N . ALA B 1 68 ? -3.395 25.562 -9.641 1 75.19 68 ALA B N 1
ATOM 2795 C CA . ALA B 1 68 ? -4.344 26.031 -8.641 1 75.19 68 ALA B CA 1
ATOM 2796 C C . ALA B 1 68 ? -4.109 25.344 -7.293 1 75.19 68 ALA B C 1
ATOM 2798 O O . ALA B 1 68 ? -4.191 25.984 -6.242 1 75.19 68 ALA B O 1
ATOM 2799 N N . ARG B 1 69 ? -3.785 24.109 -7.398 1 76 69 ARG B N 1
ATOM 2800 C CA . ARG B 1 69 ? -3.506 23.359 -6.188 1 76 69 ARG B CA 1
ATOM 2801 C C . ARG B 1 69 ? -2.275 23.906 -5.469 1 76 69 ARG B C 1
ATOM 2803 O O . ARG B 1 69 ? -2.275 24.031 -4.242 1 76 69 ARG B O 1
ATOM 2810 N N . ILE B 1 70 ? -1.328 24.281 -6.195 1 66.12 70 ILE B N 1
ATOM 2811 C CA . ILE B 1 70 ? -0.108 24.844 -5.629 1 66.12 70 ILE B CA 1
ATOM 2812 C C . ILE B 1 70 ? -0.42 26.172 -4.957 1 66.12 70 ILE B C 1
ATOM 2814 O O . ILE B 1 70 ? -0.012 26.422 -3.818 1 66.12 70 ILE B O 1
ATOM 2818 N N . ALA B 1 71 ? -1.159 26.906 -5.656 1 68.25 71 ALA B N 1
ATOM 2819 C CA . ALA B 1 71 ? -1.479 28.25 -5.16 1 68.25 71 ALA B CA 1
ATOM 2820 C C . ALA B 1 71 ? -2.314 28.172 -3.885 1 68.25 71 ALA B C 1
ATOM 2822 O O . ALA B 1 71 ? -2.043 28.875 -2.914 1 68.25 71 ALA B O 1
ATOM 2823 N N . THR B 1 72 ? -3.275 27.359 -3.941 1 74.5 72 THR B N 1
ATOM 2824 C CA . THR B 1 72 ? -4.148 27.25 -2.777 1 74.5 72 THR B CA 1
ATOM 2825 C C . THR B 1 72 ? -3.395 26.672 -1.585 1 74.5 72 THR B C 1
ATOM 2827 O O . THR B 1 72 ? -3.588 27.109 -0.448 1 74.5 72 THR B O 1
ATOM 2830 N N . THR B 1 73 ? -2.576 25.797 -1.909 1 71.44 73 THR B N 1
ATOM 2831 C CA . THR B 1 73 ? -1.754 25.203 -0.863 1 71.44 73 THR B CA 1
ATOM 2832 C C . THR B 1 73 ? -0.806 26.234 -0.262 1 71.44 73 THR B C 1
ATOM 2834 O O . THR B 1 73 ? -0.676 26.328 0.96 1 71.44 73 THR B O 1
ATOM 2837 N N . ALA B 1 74 ? -0.24 26.969 -1.097 1 63.94 74 ALA B N 1
ATOM 2838 C CA . ALA B 1 74 ? 0.676 28 -0.638 1 63.94 74 ALA B CA 1
ATOM 2839 C C . ALA B 1 74 ? -0.049 29.031 0.23 1 63.94 74 ALA B C 1
ATOM 2841 O O . ALA B 1 74 ? 0.481 29.469 1.251 1 63.94 74 ALA B O 1
ATOM 2842 N N . SER B 1 75 ? -1.202 29.359 -0.185 1 64.5 75 SER B N 1
ATOM 2843 C CA . SER B 1 75 ? -1.995 30.328 0.577 1 64.5 75 SER B CA 1
ATOM 2844 C C . SER B 1 75 ? -2.348 29.781 1.957 1 64.5 75 SER B C 1
ATOM 2846 O O . SER B 1 75 ? -2.213 30.484 2.961 1 64.5 75 SER B O 1
ATOM 2848 N N . ARG B 1 76 ? -2.75 28.609 1.959 1 67.06 76 ARG B N 1
ATOM 2849 C CA . ARG B 1 76 ? -3.09 27.969 3.227 1 67.06 76 ARG B CA 1
ATOM 2850 C C . ARG B 1 76 ? -1.878 27.906 4.148 1 67.06 76 ARG B C 1
ATOM 2852 O O . ARG B 1 76 ? -1.995 28.141 5.355 1 67.06 76 ARG B O 1
ATOM 2859 N N . ARG B 1 77 ? -0.835 27.656 3.596 1 66.06 77 ARG B N 1
ATOM 2860 C CA . ARG B 1 77 ? 0.406 27.578 4.359 1 66.06 77 ARG B CA 1
ATOM 2861 C C . ARG B 1 77 ? 0.784 28.922 4.945 1 66.06 77 ARG B C 1
ATOM 2863 O O . ARG B 1 77 ? 1.239 29.016 6.09 1 66.06 77 ARG B O 1
ATOM 2870 N N . ALA B 1 78 ? 0.615 29.875 4.148 1 59.12 78 ALA B N 1
ATOM 2871 C CA . ALA B 1 78 ? 0.908 31.219 4.613 1 59.12 78 ALA B CA 1
ATOM 2872 C C . ALA B 1 78 ? 0.032 31.594 5.809 1 59.12 78 ALA B C 1
ATOM 2874 O O . ALA B 1 78 ? 0.519 32.156 6.789 1 59.12 78 ALA B O 1
ATOM 2875 N N . LEU B 1 79 ? -1.146 31.219 5.664 1 60.47 79 LEU B N 1
ATOM 2876 C CA . LEU B 1 79 ? -2.086 31.531 6.738 1 60.47 79 LEU B CA 1
ATOM 2877 C C . LEU B 1 79 ? -1.743 30.734 8 1 60.47 79 LEU B C 1
ATOM 2879 O O . LEU B 1 79 ? -1.753 31.297 9.102 1 60.47 79 LEU B O 1
ATOM 2883 N N . ALA B 1 80 ? -1.426 29.547 7.762 1 61.56 80 ALA B N 1
ATOM 2884 C CA . ALA B 1 80 ? -1.062 28.672 8.883 1 61.56 80 ALA B CA 1
ATOM 2885 C C . ALA B 1 80 ? 0.206 29.188 9.57 1 61.56 80 ALA B C 1
ATOM 2887 O O . ALA B 1 80 ? 0.3 29.172 10.797 1 61.56 80 ALA B O 1
ATOM 2888 N N . ALA B 1 81 ? 1.075 29.516 8.797 1 59.09 81 ALA B N 1
ATOM 2889 C CA . ALA B 1 81 ? 2.332 30.031 9.328 1 59.09 81 ALA B CA 1
ATOM 2890 C C . ALA B 1 81 ? 2.1 31.297 10.156 1 59.09 81 ALA B C 1
ATOM 2892 O O . ALA B 1 81 ? 2.713 31.484 11.211 1 59.09 81 ALA B O 1
ATOM 2893 N N . ALA B 1 82 ? 1.274 32.031 9.68 1 56.28 82 ALA B N 1
ATOM 2894 C CA . ALA B 1 82 ? 0.96 33.281 10.398 1 56.28 82 ALA B CA 1
ATOM 2895 C C . ALA B 1 82 ? 0.308 32.969 11.742 1 56.28 82 ALA B C 1
ATOM 2897 O O . ALA B 1 82 ? 0.584 33.656 12.734 1 56.28 82 ALA B O 1
ATOM 2898 N N . ARG B 1 83 ? -0.448 31.938 11.688 1 58.12 83 ARG B N 1
ATOM 2899 C CA . ARG B 1 83 ? -1.161 31.578 12.906 1 58.12 83 ARG B CA 1
ATOM 2900 C C . ARG B 1 83 ? -0.259 30.797 13.859 1 58.12 83 ARG B C 1
ATOM 2902 O O . ARG B 1 83 ? -0.475 30.812 15.07 1 58.12 83 ARG B O 1
ATOM 2909 N N . ALA B 1 84 ? 0.646 30.031 13.383 1 57 84 ALA B N 1
ATOM 2910 C CA . ALA B 1 84 ? 1.57 29.25 14.188 1 57 84 ALA B CA 1
ATOM 2911 C C . ALA B 1 84 ? 2.381 30.125 15.125 1 57 84 ALA B C 1
ATOM 2913 O O . ALA B 1 84 ? 2.768 29.703 16.219 1 57 84 ALA B O 1
ATOM 2914 N N . ALA B 1 85 ? 2.652 31.281 14.797 1 52.59 85 ALA B N 1
ATOM 2915 C CA . ALA B 1 85 ? 3.393 32.188 15.68 1 52.59 85 ALA B CA 1
ATOM 2916 C C . ALA B 1 85 ? 2.723 32.281 17.047 1 52.59 85 ALA B C 1
ATOM 2918 O O . ALA B 1 85 ? 3.393 32.531 18.047 1 52.59 85 ALA B O 1
ATOM 2919 N N . ASP B 1 86 ? 1.549 31.797 17.156 1 52.69 86 ASP B N 1
ATOM 2920 C CA . ASP B 1 86 ? 0.882 31.875 18.453 1 52.69 86 ASP B CA 1
ATOM 2921 C C . ASP B 1 86 ? 0.778 30.484 19.094 1 52.69 86 ASP B C 1
ATOM 2923 O O . ASP B 1 86 ? 0.072 30.312 20.094 1 52.69 86 ASP B O 1
ATOM 2927 N N . GLY B 1 87 ? 1.613 29.516 18.688 1 59.84 87 GLY B N 1
ATOM 2928 C CA . GLY B 1 87 ? 1.633 28.188 19.266 1 59.84 87 GLY B CA 1
ATOM 2929 C C . GLY B 1 87 ? 0.48 27.312 18.797 1 59.84 87 GLY B C 1
ATOM 2930 O O . GLY B 1 87 ? 0.424 26.125 19.109 1 59.84 87 GLY B O 1
ATOM 2931 N N . ASP B 1 88 ? -0.479 27.812 18.141 1 66.38 88 ASP B N 1
ATOM 2932 C CA . ASP B 1 88 ? -1.675 27.094 17.703 1 66.38 88 ASP B CA 1
ATOM 2933 C C . ASP B 1 88 ? -1.637 26.828 16.203 1 66.38 88 ASP B C 1
ATOM 2935 O O . ASP B 1 88 ? -2.441 27.375 15.445 1 66.38 88 ASP B O 1
ATOM 2939 N N . LEU B 1 89 ? -0.619 25.953 15.922 1 74.06 89 LEU B N 1
ATOM 2940 C CA . LEU B 1 89 ? -0.487 25.688 14.484 1 74.06 89 LEU B CA 1
ATOM 2941 C C . LEU B 1 89 ? -1.624 24.812 13.984 1 74.06 89 LEU B C 1
ATOM 2943 O O . LEU B 1 89 ? -1.799 23.688 14.469 1 74.06 89 LEU B O 1
ATOM 2947 N N . ALA B 1 90 ? -2.486 25.516 13.234 1 75.88 90 ALA B N 1
ATOM 2948 C CA . ALA B 1 90 ? -3.537 24.781 12.523 1 75.88 90 ALA B CA 1
ATOM 2949 C C . ALA B 1 90 ? -3.186 24.625 11.047 1 75.88 90 ALA B C 1
ATOM 2951 O O . ALA B 1 90 ? -2.297 25.312 10.539 1 75.88 90 ALA B O 1
ATOM 2952 N N . GLY B 1 91 ? -3.656 23.594 10.391 1 82 91 GLY B N 1
ATOM 2953 C CA . GLY B 1 91 ? -3.385 23.359 8.984 1 82 91 GLY B CA 1
ATOM 2954 C C . GLY B 1 91 ? -3.016 21.922 8.688 1 82 91 GLY B C 1
ATOM 2955 O O . GLY B 1 91 ? -3.451 21 9.391 1 82 91 GLY B O 1
ATOM 2956 N N . GLU B 1 92 ? -2.254 21.859 7.516 1 88 92 GLU B N 1
ATOM 2957 C CA . GLU B 1 92 ? -1.968 20.516 7.047 1 88 92 GLU B CA 1
ATOM 2958 C C . GLU B 1 92 ? -0.497 20.359 6.676 1 88 92 GLU B C 1
ATOM 2960 O O . GLU B 1 92 ? 0.098 21.25 6.082 1 88 92 GLU B O 1
ATOM 2965 N N . LEU B 1 93 ? 0.109 19.391 7.188 1 93 93 LEU B N 1
ATOM 2966 C CA . LEU B 1 93 ? 1.443 18.953 6.789 1 93 93 LEU B CA 1
ATOM 2967 C C . LEU B 1 93 ? 1.366 17.766 5.836 1 93 93 LEU B C 1
ATOM 2969 O O . LEU B 1 93 ? 0.883 16.688 6.215 1 93 93 LEU B O 1
ATOM 2973 N N . ILE B 1 94 ? 1.832 17.953 4.555 1 94.06 94 ILE B N 1
ATOM 2974 C CA . ILE B 1 94 ? 1.741 16.922 3.531 1 94.06 94 ILE B CA 1
ATOM 2975 C C . ILE B 1 94 ? 3.125 16.328 3.273 1 94.06 94 ILE B C 1
ATOM 2977 O O . ILE B 1 94 ? 4.039 17.031 2.842 1 94.06 94 ILE B O 1
ATOM 2981 N N . ILE B 1 95 ? 3.254 15.039 3.533 1 97.38 95 ILE B N 1
ATOM 2982 C CA . ILE B 1 95 ? 4.535 14.352 3.422 1 97.38 95 ILE B CA 1
ATOM 2983 C C . ILE B 1 95 ? 4.414 13.203 2.43 1 97.38 95 ILE B C 1
ATOM 2985 O O . ILE B 1 95 ? 3.473 12.406 2.498 1 97.38 95 ILE B O 1
ATOM 2989 N N . ALA B 1 96 ? 5.293 13.141 1.445 1 97.5 96 ALA B N 1
ATOM 2990 C CA . ALA B 1 96 ? 5.457 11.945 0.628 1 97.5 96 ALA B CA 1
ATOM 2991 C C . ALA B 1 96 ? 6.641 11.109 1.112 1 97.5 96 ALA B C 1
ATOM 2993 O O . ALA B 1 96 ? 7.695 11.656 1.453 1 97.5 96 ALA B O 1
ATOM 2994 N N . VAL B 1 97 ? 6.402 9.867 1.233 1 97.5 97 VAL B N 1
ATOM 2995 C CA . VAL B 1 97 ? 7.453 8.977 1.728 1 97.5 97 VAL B CA 1
ATOM 2996 C C . VAL B 1 97 ? 7.504 7.715 0.876 1 97.5 97 VAL B C 1
ATOM 2998 O O . VAL B 1 97 ? 6.469 7.219 0.426 1 97.5 97 VAL B O 1
ATOM 3001 N N . HIS B 1 98 ? 8.727 7.262 0.667 1 95.62 98 HIS B N 1
ATOM 3002 C CA . HIS B 1 98 ? 8.867 5.961 0.024 1 95.62 98 HIS B CA 1
ATOM 3003 C C . HIS B 1 98 ? 8.219 4.859 0.855 1 95.62 98 HIS B C 1
ATOM 3005 O O . HIS B 1 98 ? 8.383 4.82 2.078 1 95.62 98 HIS B O 1
ATOM 3011 N N . MET B 1 99 ? 7.551 3.965 0.152 1 92.94 99 MET B N 1
ATOM 3012 C CA . MET B 1 99 ? 6.875 2.883 0.861 1 92.94 99 MET B CA 1
ATOM 3013 C C . MET B 1 99 ? 7.863 2.078 1.697 1 92.94 99 MET B C 1
ATOM 3015 O O . MET B 1 99 ? 8.867 1.587 1.177 1 92.94 99 MET B O 1
ATOM 3019 N N . GLY B 1 100 ? 7.555 2.025 2.992 1 93.81 100 GLY B N 1
ATOM 3020 C CA . GLY B 1 100 ? 8.344 1.206 3.895 1 93.81 100 GLY B CA 1
ATOM 3021 C C . GLY B 1 100 ? 9.43 1.987 4.613 1 93.81 100 GLY B C 1
ATOM 3022 O O . GLY B 1 100 ? 9.953 1.54 5.637 1 93.81 100 GLY B O 1
ATOM 3023 N N . LEU B 1 101 ? 9.875 3.131 4.098 1 94.88 101 LEU B N 1
ATOM 3024 C CA . LEU B 1 101 ? 10.961 3.904 4.699 1 94.88 101 LEU B CA 1
ATOM 3025 C C . LEU B 1 101 ? 10.492 4.586 5.98 1 94.88 101 LEU B C 1
ATOM 3027 O O . LEU B 1 101 ? 9.461 5.258 5.992 1 94.88 101 LEU B O 1
ATOM 3031 N N . GLY B 1 102 ? 11.273 4.402 7.023 1 95.38 102 GLY B N 1
ATOM 3032 C CA . GLY B 1 102 ? 10.953 5.078 8.273 1 95.38 102 GLY B CA 1
ATOM 3033 C C . GLY B 1 102 ? 9.617 4.664 8.859 1 95.38 102 GLY B C 1
ATOM 3034 O O . GLY B 1 102 ? 8.922 5.477 9.461 1 95.38 102 GLY B O 1
ATOM 3035 N N . ALA B 1 103 ? 9.281 3.416 8.656 1 95.5 103 ALA B N 1
ATOM 3036 C CA . ALA B 1 103 ? 7.949 2.936 8.992 1 95.5 103 ALA B CA 1
ATOM 3037 C C . ALA B 1 103 ? 7.715 2.994 10.5 1 95.5 103 ALA B C 1
ATOM 3039 O O . ALA B 1 103 ? 6.57 2.971 10.961 1 95.5 103 ALA B O 1
ATOM 3040 N N . ARG B 1 104 ? 8.727 3.086 11.289 1 94.81 104 ARG B N 1
ATOM 3041 C CA . ARG B 1 104 ? 8.625 3.223 12.742 1 94.81 104 ARG B CA 1
ATOM 3042 C C . ARG B 1 104 ? 8.992 4.637 13.18 1 94.81 104 ARG B C 1
ATOM 3044 O O . ARG B 1 104 ? 8.281 5.242 13.992 1 94.81 104 ARG B O 1
ATOM 3051 N N . GLN B 1 105 ? 9.945 5.203 12.578 1 96.44 105 GLN B N 1
ATOM 3052 C CA . GLN B 1 105 ? 10.492 6.5 12.961 1 96.44 105 GLN B CA 1
ATOM 3053 C C . GLN B 1 105 ? 9.508 7.625 12.664 1 96.44 105 GLN B C 1
ATOM 3055 O O . GLN B 1 105 ? 9.305 8.516 13.492 1 96.44 105 GLN B O 1
ATOM 3060 N N . LEU B 1 106 ? 8.883 7.566 11.492 1 97.56 106 LEU B N 1
ATOM 3061 C CA . LEU B 1 106 ? 8.023 8.664 11.062 1 97.56 106 LEU B CA 1
ATOM 3062 C C . LEU B 1 106 ? 6.781 8.758 11.945 1 97.56 106 LEU B C 1
ATOM 3064 O O . LEU B 1 106 ? 6.457 9.828 12.453 1 97.56 106 LEU B O 1
ATOM 3068 N N . PRO B 1 107 ? 6.121 7.637 12.242 1 97.44 107 PRO B N 1
ATOM 3069 C CA . PRO B 1 107 ? 4.98 7.715 13.156 1 97.44 107 PRO B CA 1
ATOM 3070 C C . PRO B 1 107 ? 5.371 8.219 14.547 1 97.44 107 PRO B C 1
ATOM 3072 O O . PRO B 1 107 ? 4.637 9 15.148 1 97.44 107 PRO B O 1
ATOM 3075 N N . ARG B 1 108 ? 6.488 7.797 15.023 1 97.25 108 ARG B N 1
ATOM 3076 C CA . ARG B 1 108 ? 6.941 8.273 16.328 1 97.25 108 ARG B CA 1
ATOM 3077 C C . ARG B 1 108 ? 7.16 9.781 16.312 1 97.25 108 ARG B C 1
ATOM 3079 O O . ARG B 1 108 ? 6.699 10.492 17.203 1 97.25 108 ARG B O 1
ATOM 3086 N N . ALA B 1 109 ? 7.812 10.227 15.297 1 98.06 109 ALA B N 1
ATOM 3087 C CA . ALA B 1 109 ? 8.086 11.656 15.164 1 98.06 109 ALA B CA 1
ATOM 3088 C C . ALA B 1 109 ? 6.785 12.453 15.039 1 98.06 109 ALA B C 1
ATOM 3090 O O . ALA B 1 109 ? 6.645 13.523 15.633 1 98.06 109 ALA B O 1
ATOM 3091 N N . LEU B 1 110 ? 5.859 11.938 14.289 1 98.06 110 LEU B N 1
ATOM 3092 C CA . LEU B 1 110 ? 4.59 12.625 14.078 1 98.06 110 LEU B CA 1
ATOM 3093 C C . LEU B 1 110 ? 3.758 12.625 15.359 1 98.06 110 LEU B C 1
ATOM 3095 O O . LEU B 1 110 ? 3.008 13.57 15.617 1 98.06 110 LEU B O 1
ATOM 3099 N N . GLY B 1 111 ? 3.893 11.516 16.172 1 97.12 111 GLY B N 1
ATOM 3100 C CA . GLY B 1 111 ? 3.264 11.516 17.484 1 97.12 111 GLY B CA 1
ATOM 3101 C C . GLY B 1 111 ? 3.74 12.648 18.375 1 97.12 111 GLY B C 1
ATOM 3102 O O . GLY B 1 111 ? 2.932 13.344 19 1 97.12 111 GLY B O 1
ATOM 3103 N N . ARG B 1 112 ? 4.996 12.867 18.375 1 96.75 112 ARG B N 1
ATOM 3104 C CA . ARG B 1 112 ? 5.582 13.953 19.141 1 96.75 112 ARG B CA 1
ATOM 3105 C C . ARG B 1 112 ? 5.164 15.312 18.594 1 96.75 112 ARG B C 1
ATOM 3107 O O . ARG B 1 112 ? 4.898 16.25 19.359 1 96.75 112 ARG B O 1
ATOM 3114 N N . LEU B 1 113 ? 5.145 15.414 17.297 1 95.5 113 LEU B N 1
ATOM 3115 C CA . LEU B 1 113 ? 4.719 16.641 16.641 1 95.5 113 LEU B CA 1
ATOM 3116 C C . LEU B 1 113 ? 3.291 17 17.031 1 95.5 113 LEU B C 1
ATOM 3118 O O . LEU B 1 113 ? 2.98 18.172 17.266 1 95.5 113 LEU B O 1
ATOM 3122 N N . ARG B 1 114 ? 2.465 15.977 17.094 1 93.69 114 ARG B N 1
ATOM 3123 C CA . ARG B 1 114 ? 1.066 16.188 17.453 1 93.69 114 ARG B CA 1
ATOM 3124 C C . ARG B 1 114 ? 0.942 16.734 18.875 1 93.69 114 ARG B C 1
ATOM 3126 O O . ARG B 1 114 ? 0.062 17.562 19.156 1 93.69 114 ARG B O 1
ATOM 3133 N N . GLN B 1 115 ? 1.75 16.266 19.781 1 92.12 115 GLN B N 1
ATOM 3134 C CA . GLN B 1 115 ? 1.735 16.766 21.141 1 92.12 115 GLN B CA 1
ATOM 3135 C C . GLN B 1 115 ? 2.004 18.266 21.172 1 92.12 115 GLN B C 1
ATOM 3137 O O . GLN B 1 115 ? 1.405 19 21.969 1 92.12 115 GLN B O 1
ATOM 3142 N N . ARG B 1 116 ? 2.854 18.688 20.312 1 89.56 116 ARG B N 1
ATOM 3143 C CA . ARG B 1 116 ? 3.203 20.109 20.25 1 89.56 116 ARG B CA 1
ATOM 314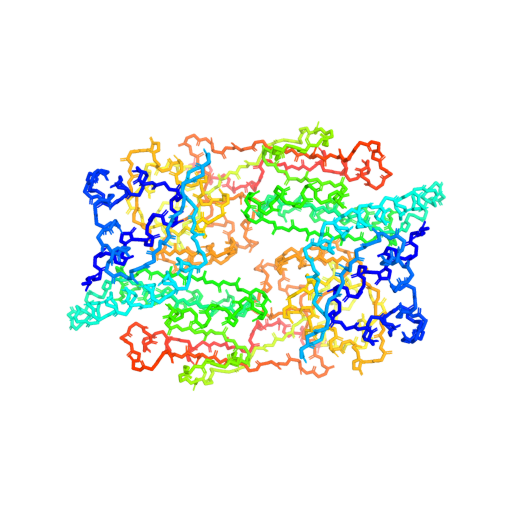4 C C . ARG B 1 116 ? 2.139 20.906 19.5 1 89.56 116 ARG B C 1
ATOM 3146 O O . ARG B 1 116 ? 1.84 22.047 19.859 1 89.56 116 ARG B O 1
ATOM 3153 N N . TYR B 1 117 ? 1.657 20.297 18.422 1 90.31 117 TYR B N 1
ATOM 3154 C CA . TYR B 1 117 ? 0.654 20.953 17.594 1 90.31 117 TYR B CA 1
ATOM 3155 C C . TYR B 1 117 ? -0.582 20.078 17.438 1 90.31 117 TYR B C 1
ATOM 3157 O O . TYR B 1 117 ? -0.789 19.453 16.391 1 90.31 117 TYR B O 1
ATOM 3165 N N . PRO B 1 118 ? -1.488 20.047 18.328 1 89.69 118 PRO B N 1
ATOM 3166 C CA . PRO B 1 118 ? -2.619 19.125 18.344 1 89.69 118 PRO B CA 1
ATOM 3167 C C . PRO B 1 118 ? -3.623 19.406 17.234 1 89.69 118 PRO B C 1
ATOM 3169 O O . PRO B 1 118 ? -4.414 18.516 16.875 1 89.69 118 PRO B O 1
ATOM 3172 N N . LYS B 1 119 ? -3.58 20.547 16.625 1 87.5 119 LYS B N 1
ATOM 3173 C CA . LYS B 1 119 ? -4.578 20.906 15.609 1 87.5 119 LYS B CA 1
ATOM 3174 C C . LYS B 1 119 ? -4.035 20.688 14.203 1 87.5 119 LYS B C 1
ATOM 3176 O O . LYS B 1 119 ? -4.766 20.844 13.219 1 87.5 119 LYS B O 1
ATOM 3181 N N . LEU B 1 120 ? -2.75 20.328 14.133 1 89.69 120 LEU B N 1
ATOM 3182 C CA . LEU B 1 120 ? -2.121 20.094 12.836 1 89.69 120 LEU B CA 1
ATOM 3183 C C . LEU B 1 120 ? -2.59 18.766 12.234 1 89.69 120 LEU B C 1
ATOM 3185 O O . LEU B 1 120 ? -2.58 17.734 12.906 1 89.69 120 LEU B O 1
ATOM 3189 N N . ARG B 1 121 ? -3.076 18.859 11.008 1 92.75 121 ARG B N 1
ATOM 3190 C CA . ARG B 1 121 ? -3.416 17.656 10.281 1 92.75 121 ARG B CA 1
ATOM 3191 C C . ARG B 1 121 ? -2.221 17.141 9.477 1 92.75 121 ARG B C 1
ATOM 3193 O O . ARG B 1 121 ? -1.468 17.938 8.906 1 92.75 121 ARG B O 1
ATOM 3200 N N . VAL B 1 122 ? -2.072 15.828 9.414 1 96.06 122 VAL B N 1
ATOM 3201 C CA . VAL B 1 122 ? -0.961 15.234 8.68 1 96.06 122 VAL B CA 1
ATOM 3202 C C . VAL B 1 122 ? -1.498 14.352 7.551 1 96.06 122 VAL B C 1
ATOM 3204 O O . VAL B 1 122 ? -2.402 13.539 7.766 1 96.06 122 VAL B O 1
ATOM 3207 N N . THR B 1 123 ? -1.002 14.547 6.348 1 95.62 123 THR B N 1
ATOM 3208 C CA . THR B 1 123 ? -1.297 13.68 5.211 1 95.62 123 THR B CA 1
ATOM 3209 C C . THR B 1 123 ? -0.034 12.977 4.727 1 95.62 123 THR B C 1
ATOM 3211 O O . THR B 1 123 ? 0.941 13.625 4.348 1 95.62 123 THR B O 1
ATOM 3214 N N . LEU B 1 124 ? -0.083 11.656 4.758 1 97.06 124 LEU B N 1
ATOM 3215 C CA . LEU B 1 124 ? 1.06 10.859 4.332 1 97.06 124 LEU B CA 1
ATOM 3216 C C . LEU B 1 124 ? 0.765 10.148 3.014 1 97.06 124 LEU B C 1
ATOM 3218 O O . LEU B 1 124 ? -0.222 9.422 2.902 1 97.06 124 LEU B O 1
ATOM 3222 N N . HIS B 1 125 ? 1.6 10.422 2.039 1 95.81 125 HIS B N 1
ATOM 3223 C CA . HIS B 1 125 ? 1.604 9.664 0.79 1 95.81 125 HIS B CA 1
ATOM 3224 C C . HIS B 1 125 ? 2.736 8.648 0.765 1 95.81 125 HIS B C 1
ATOM 3226 O O . HIS B 1 125 ? 3.877 8.984 0.441 1 95.81 125 HIS B O 1
ATOM 3232 N N . GLU B 1 126 ? 2.443 7.418 1.101 1 96.12 126 GLU B N 1
ATOM 3233 C CA . GLU B 1 126 ? 3.42 6.344 0.963 1 96.12 126 GLU B CA 1
ATOM 3234 C C . GLU B 1 126 ? 3.434 5.789 -0.458 1 96.12 126 GLU B C 1
ATOM 3236 O O . GLU B 1 126 ? 2.574 4.984 -0.824 1 96.12 126 GLU B O 1
ATOM 3241 N N . GLU B 1 127 ? 4.418 6.145 -1.213 1 94.12 127 GLU B N 1
ATOM 3242 C CA . GLU B 1 127 ? 4.406 5.914 -2.654 1 94.12 127 GLU B CA 1
ATOM 3243 C C . GLU B 1 127 ? 5.477 4.906 -3.061 1 94.12 127 GLU B C 1
ATOM 3245 O O . GLU B 1 127 ? 6.664 5.121 -2.811 1 94.12 127 GLU B O 1
ATOM 3250 N N . PRO B 1 128 ? 5.059 3.836 -3.672 1 93.94 128 PRO B N 1
ATOM 3251 C CA . PRO B 1 128 ? 6.043 2.84 -4.105 1 93.94 128 PRO B CA 1
ATOM 3252 C C . PRO B 1 128 ? 6.68 3.186 -5.449 1 93.94 128 PRO B C 1
ATOM 3254 O O . PRO B 1 128 ? 7.777 2.719 -5.754 1 93.94 128 PRO B O 1
ATOM 3257 N N . ASP B 1 129 ? 6.047 3.938 -6.281 1 93.19 129 ASP B N 1
ATOM 3258 C CA . ASP B 1 129 ? 6.449 4.195 -7.664 1 93.19 129 ASP B CA 1
ATOM 3259 C C . ASP B 1 129 ? 7.234 5.5 -7.773 1 93.19 129 ASP B C 1
ATOM 3261 O O . ASP B 1 129 ? 6.695 6.578 -7.527 1 93.19 129 ASP B O 1
ATOM 3265 N N . PRO B 1 130 ? 8.445 5.395 -8.234 1 91.62 130 PRO B N 1
ATOM 3266 C CA . PRO B 1 130 ? 9.25 6.609 -8.367 1 91.62 130 PRO B CA 1
ATOM 3267 C C . PRO B 1 130 ? 8.617 7.637 -9.297 1 91.62 130 PRO B C 1
ATOM 3269 O O . PRO B 1 130 ? 8.75 8.844 -9.078 1 91.62 130 PRO B O 1
ATOM 3272 N N . THR B 1 131 ? 7.957 7.152 -10.312 1 90.31 131 THR B N 1
ATOM 3273 C CA . THR B 1 131 ? 7.301 8.07 -11.242 1 90.31 131 THR B CA 1
ATOM 3274 C C . THR B 1 131 ? 6.184 8.836 -10.539 1 90.31 131 THR B C 1
ATOM 3276 O O . THR B 1 131 ? 6.035 10.047 -10.75 1 90.31 131 THR B O 1
ATOM 3279 N N . GLU B 1 132 ? 5.48 8.117 -9.75 1 90.62 132 GLU B N 1
ATOM 3280 C CA . GLU B 1 132 ? 4.422 8.781 -8.992 1 90.62 132 GLU B CA 1
ATOM 3281 C C . GLU B 1 132 ? 5.004 9.711 -7.926 1 90.62 132 GLU B C 1
ATOM 3283 O O . GLU B 1 132 ? 4.449 10.773 -7.66 1 90.62 132 GLU B O 1
ATOM 3288 N N . MET B 1 133 ? 6.094 9.336 -7.352 1 92.81 133 MET B N 1
ATOM 3289 C CA . MET B 1 133 ? 6.785 10.195 -6.398 1 92.81 133 MET B CA 1
ATOM 3290 C C . MET B 1 133 ? 7.207 11.508 -7.055 1 92.81 133 MET B C 1
ATOM 3292 O O . MET B 1 133 ? 7.031 12.586 -6.48 1 92.81 133 MET B O 1
ATOM 3296 N N . GLU B 1 134 ? 7.734 11.398 -8.227 1 90.81 134 GLU B N 1
ATOM 3297 C CA . GLU B 1 134 ? 8.133 12.586 -8.977 1 90.81 134 GLU B CA 1
ATOM 3298 C C . GLU B 1 134 ? 6.93 13.477 -9.281 1 90.81 134 GLU B C 1
ATOM 3300 O O . GLU B 1 134 ? 7.016 14.703 -9.18 1 90.81 134 GLU B O 1
ATOM 3305 N N . ARG B 1 135 ? 5.879 12.812 -9.648 1 88.31 135 ARG B N 1
ATOM 3306 C CA . ARG B 1 135 ? 4.652 13.555 -9.922 1 88.31 135 ARG B CA 1
ATOM 3307 C C . ARG B 1 135 ? 4.195 14.328 -8.695 1 88.31 135 ARG B C 1
ATOM 3309 O O . ARG B 1 135 ? 3.877 15.516 -8.789 1 88.31 135 ARG B O 1
ATOM 3316 N N . LEU B 1 136 ? 4.215 13.695 -7.523 1 87.94 136 LEU B N 1
ATOM 3317 C CA . LEU B 1 136 ? 3.826 14.336 -6.273 1 87.94 136 LEU B CA 1
ATOM 3318 C C . LEU B 1 136 ? 4.723 15.531 -5.973 1 87.94 136 LEU B C 1
ATOM 3320 O O . LEU B 1 136 ? 4.238 16.594 -5.574 1 87.94 136 LEU B O 1
ATOM 3324 N N . ALA B 1 137 ? 5.938 15.375 -6.234 1 86.56 137 ALA B N 1
ATOM 3325 C CA . ALA B 1 137 ? 6.898 16.438 -5.98 1 86.56 137 ALA B CA 1
ATOM 3326 C C . ALA B 1 137 ? 6.645 17.641 -6.895 1 86.56 137 ALA B C 1
ATOM 3328 O O . ALA B 1 137 ? 6.758 18.781 -6.469 1 86.56 137 ALA B O 1
ATOM 3329 N N . ARG B 1 138 ? 6.258 17.359 -8.078 1 79.06 138 ARG B N 1
ATOM 3330 C CA . ARG B 1 138 ? 6.062 18.391 -9.086 1 79.06 138 ARG B CA 1
ATOM 3331 C C . ARG B 1 138 ? 4.754 19.141 -8.852 1 79.06 138 ARG B C 1
ATOM 3333 O O . ARG B 1 138 ? 4.602 20.281 -9.289 1 79.06 138 ARG B O 1
ATOM 3340 N N . GLU B 1 139 ? 3.865 18.484 -8.242 1 76.88 139 GLU B N 1
ATOM 3341 C CA . GLU B 1 139 ? 2.559 19.078 -7.992 1 76.88 139 GLU B CA 1
ATOM 3342 C C . GLU B 1 139 ? 2.67 20.297 -7.07 1 76.88 139 GLU B C 1
ATOM 3344 O O . GLU B 1 139 ? 1.76 21.125 -7.012 1 76.88 139 GLU B O 1
ATOM 3349 N N . GLY B 1 140 ? 3.678 20.359 -6.289 1 77.25 140 GLY B N 1
ATOM 3350 C CA . GLY B 1 140 ? 3.965 21.547 -5.5 1 77.25 140 GLY B CA 1
ATOM 3351 C C . GLY B 1 140 ? 3.148 21.625 -4.227 1 77.25 140 GLY B C 1
ATOM 3352 O O . GLY B 1 140 ? 3.076 22.688 -3.594 1 77.25 140 GLY B O 1
ATOM 3353 N N . THR B 1 141 ? 2.51 20.547 -3.883 1 82.69 141 THR B N 1
ATOM 3354 C CA . THR B 1 141 ? 1.653 20.562 -2.701 1 82.69 141 THR B CA 1
ATOM 3355 C C . THR B 1 141 ? 2.375 19.953 -1.502 1 82.69 141 THR B C 1
ATOM 3357 O O . THR B 1 141 ? 1.933 20.109 -0.362 1 82.69 141 THR B O 1
ATOM 3360 N N . LEU B 1 142 ? 3.514 19.344 -1.685 1 91.06 142 LEU B N 1
ATOM 3361 C CA . LEU B 1 142 ? 4.227 18.656 -0.61 1 91.06 142 LEU B CA 1
ATOM 3362 C C . LEU B 1 142 ? 4.969 19.656 0.27 1 91.06 142 LEU B C 1
ATOM 3364 O O . LEU B 1 142 ? 5.535 20.641 -0.23 1 91.06 142 LEU B O 1
ATOM 3368 N N . ASP B 1 143 ? 4.945 19.344 1.554 1 91.06 143 ASP B N 1
ATOM 3369 C CA . ASP B 1 143 ? 5.75 20.109 2.502 1 91.06 143 ASP B CA 1
ATOM 3370 C C . ASP B 1 143 ? 7.086 19.422 2.766 1 91.06 143 ASP B C 1
ATOM 3372 O O . ASP B 1 143 ? 8.07 20.078 3.105 1 91.06 143 ASP B O 1
ATOM 3376 N N . ALA B 1 144 ? 7.078 18.156 2.654 1 96.44 144 ALA B N 1
ATOM 3377 C CA . ALA B 1 144 ? 8.273 17.359 2.922 1 96.44 144 ALA B CA 1
ATOM 3378 C C . ALA B 1 144 ? 8.266 16.062 2.113 1 96.44 144 ALA B C 1
ATOM 3380 O O . ALA B 1 144 ? 7.203 15.609 1.672 1 96.44 144 ALA B O 1
ATOM 3381 N N . ILE B 1 145 ? 9.414 15.539 1.866 1 97.62 145 ILE B N 1
ATOM 3382 C CA . ILE B 1 145 ? 9.57 14.219 1.252 1 97.62 145 ILE B CA 1
ATOM 3383 C C . ILE B 1 145 ? 10.625 13.422 2.01 1 97.62 145 ILE B C 1
ATOM 3385 O O . ILE B 1 145 ? 11.625 13.977 2.473 1 97.62 145 ILE B O 1
ATOM 3389 N N . LEU B 1 146 ? 10.391 12.188 2.336 1 97.94 146 LEU B N 1
ATOM 3390 C CA . LEU B 1 146 ? 11.32 11.266 2.975 1 97.94 146 LEU B CA 1
ATOM 3391 C C . LEU B 1 146 ? 11.703 10.141 2.021 1 97.94 146 LEU B C 1
ATOM 3393 O O . LEU B 1 146 ? 10.883 9.281 1.701 1 97.94 146 LEU B O 1
ATOM 3397 N N . VAL B 1 147 ? 13.008 10.172 1.562 1 97.44 147 VAL B N 1
ATOM 3398 C CA . VAL B 1 147 ? 13.398 9.312 0.446 1 97.44 147 VAL B CA 1
ATOM 3399 C C . VAL B 1 147 ? 14.852 8.883 0.606 1 97.44 147 VAL B C 1
ATOM 3401 O O . VAL B 1 147 ? 15.562 9.383 1.486 1 97.44 147 VAL B O 1
ATOM 3404 N N . HIS B 1 148 ? 15.211 7.895 -0.204 1 95.88 148 HIS B N 1
ATOM 3405 C CA . HIS B 1 148 ? 16.609 7.508 -0.286 1 95.88 148 HIS B CA 1
ATOM 3406 C C . HIS B 1 148 ? 17.375 8.406 -1.253 1 95.88 148 HIS B C 1
ATOM 3408 O O . HIS B 1 148 ? 18.594 8.531 -1.158 1 95.88 148 HIS B O 1
ATOM 3414 N N . ARG B 1 149 ? 16.656 8.922 -2.164 1 94.44 149 ARG B N 1
ATOM 3415 C CA . ARG B 1 149 ? 17.188 9.82 -3.188 1 94.44 149 ARG B CA 1
ATOM 3416 C C . ARG B 1 149 ? 16.156 10.875 -3.568 1 94.44 149 ARG B C 1
ATOM 3418 O O . ARG B 1 149 ? 14.992 10.555 -3.818 1 94.44 149 ARG B O 1
ATOM 3425 N N . ILE B 1 150 ? 16.609 12.047 -3.631 1 94.44 150 ILE B N 1
ATOM 3426 C CA . ILE B 1 150 ? 15.695 13.141 -3.967 1 94.44 150 ILE B CA 1
ATOM 3427 C C . ILE B 1 150 ? 15.25 13.008 -5.422 1 94.44 150 ILE B C 1
ATOM 3429 O O . ILE B 1 150 ? 16.078 12.883 -6.324 1 94.44 150 ILE B O 1
ATOM 3433 N N . PRO B 1 151 ? 13.93 13.039 -5.641 1 92.94 151 PRO B N 1
ATOM 3434 C CA . PRO B 1 151 ? 13.453 12.93 -7.02 1 92.94 151 PRO B CA 1
ATOM 3435 C C . PRO B 1 151 ? 13.961 14.055 -7.914 1 92.94 151 PRO B C 1
ATOM 3437 O O . PRO B 1 151 ? 14.203 15.164 -7.438 1 92.94 151 PRO B O 1
ATOM 3440 N N . ALA B 1 152 ? 14.016 13.734 -9.141 1 86.5 152 ALA B N 1
ATOM 3441 C CA . ALA B 1 152 ? 14.461 14.727 -10.117 1 86.5 152 ALA B CA 1
ATOM 3442 C C . ALA B 1 152 ? 13.508 15.922 -10.156 1 86.5 152 ALA B C 1
ATOM 3444 O O . ALA B 1 152 ? 12.289 15.75 -10.109 1 86.5 152 ALA B O 1
ATOM 3445 N N . GLY B 1 153 ? 14.039 17.078 -10.172 1 80.94 153 GLY B N 1
ATOM 3446 C CA . GLY B 1 153 ? 13.242 18.281 -10.289 1 80.94 153 GLY B CA 1
ATOM 3447 C C . GLY B 1 153 ? 12.758 18.812 -8.953 1 80.94 153 GLY B C 1
ATOM 3448 O O . GLY B 1 153 ? 12.18 19.891 -8.875 1 80.94 153 GLY B O 1
ATOM 3449 N N . CYS B 1 154 ? 12.984 18 -7.938 1 86.69 154 CYS B N 1
ATOM 3450 C CA . CYS B 1 154 ? 12.594 18.453 -6.609 1 86.69 154 CYS B CA 1
ATOM 3451 C C . CYS B 1 154 ? 13.555 19.516 -6.09 1 86.69 154 CYS B C 1
ATOM 3453 O O . CYS B 1 154 ? 14.773 19.312 -6.094 1 86.69 154 CYS B O 1
ATOM 3455 N N . THR B 1 155 ? 13.031 20.656 -5.656 1 85.94 155 THR B N 1
ATOM 3456 C CA . THR B 1 155 ? 13.859 21.781 -5.266 1 85.94 155 THR B CA 1
ATOM 3457 C C . THR B 1 155 ? 13.93 21.906 -3.744 1 85.94 155 THR B C 1
ATOM 3459 O O . THR B 1 155 ? 14.312 22.953 -3.213 1 85.94 155 THR B O 1
ATOM 3462 N N . PHE B 1 156 ? 13.523 20.891 -3.104 1 93.06 156 PHE B N 1
ATOM 3463 C CA . PHE B 1 156 ? 13.5 20.891 -1.646 1 93.06 156 PHE B CA 1
ATOM 3464 C C . PHE B 1 156 ? 14.914 20.938 -1.08 1 93.06 156 PHE B C 1
ATOM 3466 O O . PHE B 1 156 ? 15.852 20.422 -1.695 1 93.06 156 PHE B O 1
ATOM 3473 N N . ASP B 1 157 ? 15.125 21.625 0.085 1 93.69 157 ASP B N 1
ATOM 3474 C CA . ASP B 1 157 ? 16.359 21.516 0.854 1 93.69 157 ASP B CA 1
ATOM 3475 C C . ASP B 1 157 ? 16.516 20.109 1.451 1 93.69 157 ASP B C 1
ATOM 3477 O O . ASP B 1 157 ? 15.586 19.609 2.094 1 93.69 157 ASP B O 1
ATOM 3481 N N . THR B 1 158 ? 17.641 19.578 1.255 1 96.94 158 THR B N 1
ATOM 3482 C CA . THR B 1 158 ? 17.844 18.188 1.628 1 96.94 158 THR B CA 1
ATOM 3483 C C . THR B 1 158 ? 18.594 18.078 2.955 1 96.94 158 THR B C 1
ATOM 3485 O O . THR B 1 158 ? 19.594 18.766 3.162 1 96.94 158 THR B O 1
ATOM 3488 N N . HIS B 1 159 ? 18.141 17.25 3.83 1 97.94 159 HIS B N 1
ATOM 3489 C CA . HIS B 1 159 ? 18.75 16.953 5.121 1 97.94 159 HIS B CA 1
ATOM 3490 C C . HIS B 1 159 ? 19.031 15.461 5.266 1 97.94 159 HIS B C 1
ATOM 3492 O O . HIS B 1 159 ? 18.125 14.633 5.125 1 97.94 159 HIS B O 1
ATOM 3498 N N . VAL B 1 160 ? 20.25 15.117 5.621 1 97.81 160 VAL B N 1
ATOM 3499 C CA . VAL B 1 160 ? 20.609 13.727 5.855 1 97.81 160 VAL B CA 1
ATOM 3500 C C . VAL B 1 160 ? 20.234 13.32 7.277 1 97.81 160 VAL B C 1
ATOM 3502 O O . VAL B 1 160 ? 20.656 13.969 8.242 1 97.81 160 VAL B O 1
ATOM 3505 N N . LEU B 1 161 ? 19.469 12.281 7.414 1 97.62 161 LEU B N 1
ATOM 3506 C CA . LEU B 1 161 ? 19 11.852 8.727 1 97.62 161 LEU B CA 1
ATOM 3507 C C . LEU B 1 161 ? 19.797 10.648 9.219 1 97.62 161 LEU B C 1
ATOM 3509 O O . LEU B 1 161 ? 19.938 10.438 10.43 1 97.62 161 LEU B O 1
ATOM 3513 N N . GLY B 1 162 ? 20.266 9.797 8.352 1 96.19 162 GLY B N 1
ATOM 3514 C CA . GLY B 1 162 ? 20.969 8.562 8.672 1 96.19 162 GLY B CA 1
ATOM 3515 C C . GLY B 1 162 ? 20.891 7.527 7.566 1 96.19 162 GLY B C 1
ATOM 3516 O O . GLY B 1 162 ? 20.906 7.871 6.383 1 96.19 162 GLY B O 1
ATOM 3517 N N . GLU B 1 163 ? 20.969 6.25 8.008 1 95.5 163 GLU B N 1
ATOM 3518 C CA . GLU B 1 163 ? 20.891 5.145 7.059 1 95.5 163 GLU B CA 1
ATOM 3519 C C . GLU B 1 163 ? 19.859 4.105 7.492 1 95.5 163 GLU B C 1
ATOM 3521 O O . GLU B 1 163 ? 19.75 3.799 8.68 1 95.5 163 GLU B O 1
ATOM 3526 N N . GLU B 1 164 ? 19.109 3.756 6.535 1 93.81 164 GLU B N 1
ATOM 3527 C CA . GLU B 1 164 ? 18.172 2.658 6.754 1 93.81 164 GLU B CA 1
ATOM 3528 C C . GLU B 1 164 ? 18.766 1.327 6.297 1 93.81 164 GLU B C 1
ATOM 3530 O O . GLU B 1 164 ? 19.281 1.222 5.184 1 93.81 164 GLU B O 1
ATOM 3535 N N . SER B 1 165 ? 18.688 0.308 7.191 1 93.06 165 SER B N 1
ATOM 3536 C CA . SER B 1 165 ? 19.172 -1.025 6.848 1 93.06 165 SER B CA 1
ATOM 3537 C C . SER B 1 165 ? 18.078 -1.862 6.199 1 93.06 165 SER B C 1
ATOM 3539 O O . SER B 1 165 ? 16.906 -1.712 6.527 1 93.06 165 SER B O 1
ATOM 3541 N N . TYR B 1 166 ? 18.516 -2.65 5.285 1 93.75 166 TYR B N 1
ATOM 3542 C CA . TYR B 1 166 ? 17.656 -3.691 4.738 1 93.75 166 TYR B CA 1
ATOM 3543 C C . TYR B 1 166 ? 17.969 -5.047 5.359 1 93.75 166 TYR B C 1
ATOM 3545 O O . TYR B 1 166 ? 19.125 -5.336 5.68 1 93.75 166 TYR B O 1
ATOM 3553 N N . VAL B 1 167 ? 16.969 -5.867 5.527 1 94.88 167 VAL B N 1
ATOM 3554 C CA . VAL B 1 167 ? 17.125 -7.168 6.168 1 94.88 167 VAL B CA 1
ATOM 3555 C C . VAL B 1 167 ? 16.469 -8.25 5.312 1 94.88 167 VAL B C 1
ATOM 3557 O O . VAL B 1 167 ? 15.531 -7.969 4.555 1 94.88 167 VAL B O 1
ATOM 3560 N N . ALA B 1 168 ? 16.953 -9.398 5.445 1 95.81 168 ALA B N 1
ATOM 3561 C CA . ALA B 1 168 ? 16.297 -10.562 4.844 1 95.81 168 ALA B CA 1
ATOM 3562 C C . ALA B 1 168 ? 15.242 -11.148 5.777 1 95.81 168 ALA B C 1
ATOM 3564 O O . ALA B 1 168 ? 15.461 -11.242 6.988 1 95.81 168 ALA B O 1
ATOM 3565 N N . VAL B 1 169 ? 14.102 -11.43 5.258 1 96.69 169 VAL B N 1
ATOM 3566 C CA . VAL B 1 169 ? 13.055 -12.109 6.008 1 96.69 169 VAL B CA 1
ATOM 3567 C C . VAL B 1 169 ? 12.906 -13.539 5.508 1 96.69 169 VAL B C 1
ATOM 3569 O O . VAL B 1 169 ? 12.719 -13.773 4.312 1 96.69 169 VAL B O 1
ATOM 3572 N N . LEU B 1 170 ? 13.023 -14.469 6.387 1 97 170 LEU B N 1
ATOM 3573 C CA . LEU B 1 170 ? 13 -15.891 6.07 1 97 170 LEU B CA 1
ATOM 3574 C C . LEU B 1 170 ? 11.727 -16.547 6.594 1 97 170 LEU B C 1
ATOM 3576 O O . LEU B 1 170 ? 11.078 -16.016 7.5 1 97 170 LEU B O 1
ATOM 3580 N N . PRO B 1 171 ? 11.391 -17.719 6.008 1 96.75 171 PRO B N 1
ATOM 3581 C CA . PRO B 1 171 ? 10.242 -18.469 6.535 1 96.75 171 PRO B CA 1
ATOM 3582 C C . PRO B 1 171 ? 10.453 -18.922 7.98 1 96.75 171 PRO B C 1
ATOM 3584 O O . PRO B 1 171 ? 11.586 -19.156 8.398 1 96.75 171 PRO B O 1
ATOM 3587 N N . ASP B 1 172 ? 9.32 -19 8.57 1 94 172 ASP B N 1
ATOM 3588 C CA . ASP B 1 172 ? 9.359 -19.578 9.914 1 94 172 ASP B CA 1
ATOM 3589 C C . ASP B 1 172 ? 9.961 -20.984 9.883 1 94 172 ASP B C 1
ATOM 3591 O O . ASP B 1 172 ? 9.625 -21.781 9.016 1 94 172 ASP B O 1
ATOM 3595 N N . GLY B 1 173 ? 11.016 -21.266 10.727 1 91.38 173 GLY B N 1
ATOM 3596 C CA . GLY B 1 173 ? 11.641 -22.562 10.805 1 91.38 173 GLY B CA 1
ATOM 3597 C C . GLY B 1 173 ? 12.797 -22.734 9.836 1 91.38 173 GLY B C 1
ATOM 3598 O O . GLY B 1 173 ? 13.406 -23.797 9.766 1 91.38 173 GLY B O 1
ATOM 3599 N N . HIS B 1 174 ? 13.039 -21.766 9.008 1 93.31 174 HIS B N 1
ATOM 3600 C CA . HIS B 1 174 ? 14.156 -21.844 8.078 1 93.31 174 HIS B CA 1
ATOM 3601 C C . HIS B 1 174 ? 15.453 -22.172 8.805 1 93.31 174 HIS B C 1
ATOM 3603 O O . HIS B 1 174 ? 15.742 -21.625 9.867 1 93.31 174 HIS B O 1
ATOM 3609 N N . PRO B 1 175 ? 16.266 -22.969 8.297 1 90 175 PRO B N 1
ATOM 3610 C CA . PRO B 1 175 ? 17.5 -23.406 8.953 1 90 175 PRO B CA 1
ATOM 3611 C C . PRO B 1 175 ? 18.453 -22.25 9.234 1 90 175 PRO B C 1
ATOM 3613 O O . PRO B 1 175 ? 19.203 -22.281 10.219 1 90 175 PRO B O 1
ATOM 3616 N N . LYS B 1 176 ? 18.453 -21.312 8.43 1 89.88 176 LYS B N 1
ATOM 3617 C CA . LYS B 1 176 ? 19.406 -20.219 8.539 1 89.88 176 LYS B CA 1
ATOM 3618 C C . LYS B 1 176 ? 19 -19.234 9.633 1 89.88 176 LYS B C 1
ATOM 3620 O O . LYS B 1 176 ? 19.734 -18.312 9.969 1 89.88 176 LYS B O 1
ATOM 3625 N N . LEU B 1 177 ? 17.812 -19.422 10.203 1 88.94 177 LEU B N 1
ATOM 3626 C CA . LEU B 1 177 ? 17.375 -18.594 11.312 1 88.94 177 LEU B CA 1
ATOM 3627 C C . LEU B 1 177 ? 18.094 -18.984 12.602 1 88.94 177 LEU B C 1
ATOM 3629 O O . LEU B 1 177 ? 18.25 -18.156 13.5 1 88.94 177 LEU B O 1
ATOM 3633 N N . ALA B 1 178 ? 18.391 -20.219 12.828 1 80.44 178 ALA B N 1
ATOM 3634 C CA . ALA B 1 178 ? 18.953 -20.766 14.062 1 80.44 178 ALA B CA 1
ATOM 3635 C C . ALA B 1 178 ? 20.312 -20.141 14.383 1 80.44 178 ALA B C 1
ATOM 3637 O O . ALA B 1 178 ? 20.641 -19.938 15.547 1 80.44 178 ALA B O 1
ATOM 3638 N N . GLY B 1 179 ? 21.094 -19.844 13.5 1 69.5 179 GLY B N 1
ATOM 3639 C CA . GLY B 1 179 ? 22.453 -19.391 13.797 1 69.5 179 GLY B CA 1
ATOM 3640 C C . GLY B 1 179 ? 22.516 -17.906 14.125 1 69.5 179 GLY B C 1
ATOM 3641 O O . GLY B 1 179 ? 23.531 -17.422 14.633 1 69.5 179 GLY B O 1
ATOM 3642 N N . GLY B 1 180 ? 21.391 -17.188 14 1 67.56 180 GLY B N 1
ATOM 3643 C CA . GLY B 1 180 ? 21.328 -15.766 14.297 1 67.56 180 GLY B CA 1
ATOM 3644 C C . GLY B 1 180 ? 22.375 -14.953 13.555 1 67.56 180 GLY B C 1
ATOM 3645 O O . GLY B 1 180 ? 22.672 -13.82 13.945 1 67.56 180 GLY B O 1
ATOM 3646 N N . THR B 1 181 ? 22.984 -15.523 12.617 1 78.62 181 THR B N 1
ATOM 3647 C CA . THR B 1 181 ? 24.078 -14.891 11.914 1 78.62 181 THR B CA 1
ATOM 3648 C C . THR B 1 181 ? 23.578 -14.102 10.703 1 78.62 181 THR B C 1
ATOM 3650 O O . THR B 1 181 ? 22.484 -14.359 10.203 1 78.62 181 THR B O 1
ATOM 3653 N N . ALA B 1 182 ? 24.312 -13.102 10.414 1 88.19 182 ALA B N 1
ATOM 3654 C CA . ALA B 1 182 ? 24.078 -12.344 9.195 1 88.19 182 ALA B CA 1
ATOM 3655 C C . ALA B 1 182 ? 24.203 -13.234 7.961 1 88.19 182 ALA B C 1
ATOM 3657 O O . ALA B 1 182 ? 24.891 -14.25 7.988 1 88.19 182 ALA B O 1
ATOM 3658 N N . LEU B 1 183 ? 23.391 -12.875 7.027 1 91.5 183 LEU B N 1
ATOM 3659 C CA . LEU B 1 183 ? 23.359 -13.648 5.793 1 91.5 183 LEU B CA 1
ATOM 3660 C C . LEU B 1 183 ? 23.938 -12.836 4.629 1 91.5 183 LEU B C 1
ATOM 3662 O O . LEU B 1 183 ? 23.812 -11.609 4.605 1 91.5 183 LEU B O 1
ATOM 3666 N N . SER B 1 184 ? 24.578 -13.555 3.777 1 89.88 184 SER B N 1
ATOM 3667 C CA . SER B 1 184 ? 24.922 -12.93 2.502 1 89.88 184 SER B CA 1
ATOM 3668 C C . SER B 1 184 ? 23.812 -13.133 1.477 1 89.88 184 SER B C 1
ATOM 3670 O O . SER B 1 184 ? 23 -14.055 1.604 1 89.88 184 SER B O 1
ATOM 3672 N N . LEU B 1 185 ? 23.75 -12.297 0.498 1 88.56 185 LEU B N 1
ATOM 3673 C CA . LEU B 1 185 ? 22.781 -12.477 -0.58 1 88.56 185 LEU B CA 1
ATOM 3674 C C . LEU B 1 185 ? 22.984 -13.812 -1.282 1 88.56 185 LEU B C 1
ATOM 3676 O O . LEU B 1 185 ? 22.031 -14.43 -1.739 1 88.56 185 LEU B O 1
ATOM 3680 N N . ASP B 1 186 ? 24.219 -14.219 -1.277 1 87.5 186 ASP B N 1
ATOM 3681 C CA . ASP B 1 186 ? 24.547 -15.5 -1.899 1 87.5 186 ASP B CA 1
ATOM 3682 C C . ASP B 1 186 ? 23.891 -16.656 -1.16 1 87.5 186 ASP B C 1
ATOM 3684 O O . ASP B 1 186 ? 23.531 -17.656 -1.772 1 87.5 186 ASP B O 1
ATOM 3688 N N . ASP B 1 187 ? 23.75 -16.453 0.126 1 88.06 187 ASP B N 1
ATOM 3689 C CA . ASP B 1 187 ? 23.094 -17.469 0.937 1 88.06 187 ASP B CA 1
ATOM 3690 C C . ASP B 1 187 ? 21.625 -17.625 0.536 1 88.06 187 ASP B C 1
ATOM 3692 O O . ASP B 1 187 ? 21 -18.641 0.847 1 88.06 187 ASP B O 1
ATOM 3696 N N . LEU B 1 188 ? 21.094 -16.609 -0.217 1 90.94 188 LEU B N 1
ATOM 3697 C CA . LEU B 1 188 ? 19.641 -16.562 -0.444 1 90.94 188 LEU B CA 1
ATOM 3698 C C . LEU B 1 188 ? 19.328 -16.781 -1.919 1 90.94 188 LEU B C 1
ATOM 3700 O O . LEU B 1 188 ? 18.156 -16.875 -2.293 1 90.94 188 LEU B O 1
ATOM 3704 N N . VAL B 1 189 ? 20.312 -16.922 -2.74 1 87 189 VAL B N 1
ATOM 3705 C CA . VAL B 1 189 ? 20.109 -16.922 -4.188 1 87 189 VAL B CA 1
ATOM 3706 C C . VAL B 1 189 ? 19.375 -18.188 -4.609 1 87 189 VAL B C 1
ATOM 3708 O O . VAL B 1 189 ? 18.688 -18.203 -5.633 1 87 189 VAL B O 1
ATOM 3711 N N . THR B 1 190 ? 19.484 -19.234 -3.832 1 88.25 190 THR B N 1
ATOM 3712 C CA . THR B 1 190 ? 18.859 -20.5 -4.203 1 88.25 190 THR B CA 1
ATOM 3713 C C . THR B 1 190 ? 17.422 -20.562 -3.699 1 88.25 190 THR B C 1
ATOM 3715 O O . THR B 1 190 ? 16.688 -21.5 -4.035 1 88.25 190 THR B O 1
ATOM 3718 N N . GLU B 1 191 ? 17.094 -19.578 -2.928 1 91.88 191 GLU B N 1
ATOM 3719 C CA . GLU B 1 191 ? 15.734 -19.531 -2.4 1 91.88 191 GLU B CA 1
ATOM 3720 C C . GLU B 1 191 ? 14.758 -18.969 -3.428 1 91.88 191 GLU B C 1
ATOM 3722 O O . GLU B 1 191 ? 15.18 -18.328 -4.402 1 91.88 191 GLU B O 1
ATOM 3727 N N . GLY B 1 192 ? 13.453 -19.328 -3.264 1 94.31 192 GLY B N 1
ATOM 3728 C CA . GLY B 1 192 ? 12.445 -18.516 -3.928 1 94.31 192 GLY B CA 1
ATOM 3729 C C . GLY B 1 192 ? 12.297 -17.125 -3.324 1 94.31 192 GLY B C 1
ATOM 3730 O O . GLY B 1 192 ? 12.406 -16.969 -2.107 1 94.31 192 GLY B O 1
ATOM 3731 N N . TRP B 1 193 ? 12.016 -16.156 -4.215 1 95.38 193 TRP B N 1
ATOM 3732 C CA . TRP B 1 193 ? 11.977 -14.773 -3.729 1 95.38 193 TRP B CA 1
ATOM 3733 C C . TRP B 1 193 ? 10.57 -14.203 -3.84 1 95.38 193 TRP B C 1
ATOM 3735 O O . TRP B 1 193 ? 9.898 -14.367 -4.867 1 95.38 193 TRP B O 1
ATOM 3745 N N . VAL B 1 194 ? 10.141 -13.656 -2.744 1 97 194 VAL B N 1
ATOM 3746 C CA . VAL B 1 194 ? 8.969 -12.781 -2.773 1 97 194 VAL B CA 1
ATOM 3747 C C . VAL B 1 194 ? 9.391 -11.367 -3.154 1 97 194 VAL B C 1
ATOM 3749 O O . VAL B 1 194 ? 10.141 -10.719 -2.422 1 97 194 VAL B O 1
ATOM 3752 N N . ARG B 1 195 ? 8.883 -10.922 -4.301 1 96.31 195 ARG B N 1
ATOM 3753 C CA . ARG B 1 195 ? 9.234 -9.625 -4.859 1 96.31 195 ARG B CA 1
ATOM 3754 C C . ARG B 1 195 ? 8.078 -8.641 -4.742 1 96.31 195 ARG B C 1
ATOM 3756 O O . ARG B 1 195 ? 7.148 -8.859 -3.959 1 96.31 195 ARG B O 1
ATOM 3763 N N . PHE B 1 196 ? 8.281 -7.496 -5.336 1 95.75 196 PHE B N 1
ATOM 3764 C CA . PHE B 1 196 ? 7.258 -6.457 -5.32 1 95.75 196 PHE B CA 1
ATOM 3765 C C . PHE B 1 196 ? 6.797 -6.137 -6.738 1 95.75 196 PHE B C 1
ATOM 3767 O O . PHE B 1 196 ? 7.297 -6.711 -7.707 1 95.75 196 PHE B O 1
ATOM 3774 N N . ARG B 1 197 ? 5.773 -5.289 -6.738 1 89.69 197 ARG B N 1
ATOM 3775 C CA . ARG B 1 197 ? 5.289 -4.863 -8.047 1 89.69 197 ARG B CA 1
ATOM 3776 C C . ARG B 1 197 ? 6.418 -4.27 -8.883 1 89.69 197 ARG B C 1
ATOM 3778 O O . ARG B 1 197 ? 7.273 -3.555 -8.359 1 89.69 197 ARG B O 1
ATOM 3785 N N . ARG B 1 198 ? 6.395 -4.469 -10.148 1 78.94 198 ARG B N 1
ATOM 3786 C CA . ARG B 1 198 ? 7.469 -4.105 -11.062 1 78.94 198 ARG B CA 1
ATOM 3787 C C . ARG B 1 198 ? 7.688 -2.598 -11.078 1 78.94 198 ARG B C 1
ATOM 3789 O O . ARG B 1 198 ? 8.812 -2.131 -11.273 1 78.94 198 ARG B O 1
ATOM 3796 N N . THR B 1 199 ? 6.676 -1.855 -10.805 1 82.44 199 THR B N 1
ATOM 3797 C CA . THR B 1 199 ? 6.824 -0.406 -10.875 1 82.44 199 THR B CA 1
ATOM 3798 C C . THR B 1 199 ? 7.309 0.156 -9.547 1 82.44 199 THR B C 1
ATOM 3800 O O . THR B 1 199 ? 7.535 1.361 -9.422 1 82.44 199 THR B O 1
ATOM 3803 N N . SER B 1 200 ? 7.57 -0.76 -8.641 1 91.25 200 SER B N 1
ATOM 3804 C CA . SER B 1 200 ? 7.941 -0.276 -7.316 1 91.25 200 SER B CA 1
ATOM 3805 C C . SER B 1 200 ? 9.445 -0.047 -7.211 1 91.25 200 SER B C 1
ATOM 3807 O O . SER B 1 200 ? 10.234 -0.811 -7.77 1 91.25 200 SER B O 1
ATOM 3809 N N . LYS B 1 201 ? 9.836 0.958 -6.504 1 90.81 201 LYS B N 1
ATOM 3810 C CA . LYS B 1 201 ? 11.234 1.231 -6.215 1 90.81 201 LYS B CA 1
ATOM 3811 C C . LYS B 1 201 ? 11.891 0.053 -5.5 1 90.81 201 LYS B C 1
ATOM 3813 O O . LYS B 1 201 ? 13.055 -0.271 -5.762 1 90.81 201 LYS B O 1
ATOM 3818 N N . LEU B 1 202 ? 11.172 -0.588 -4.613 1 91.25 202 LEU B N 1
ATOM 3819 C CA . LEU B 1 202 ? 11.695 -1.722 -3.859 1 91.25 202 LEU B CA 1
ATOM 3820 C C . LEU B 1 202 ? 12.062 -2.873 -4.793 1 91.25 202 LEU B C 1
ATOM 3822 O O . LEU B 1 202 ? 13.094 -3.523 -4.605 1 91.25 202 LEU B O 1
ATOM 3826 N N . ASP B 1 203 ? 11.195 -3.076 -5.75 1 91.62 203 ASP B N 1
ATOM 3827 C CA . ASP B 1 203 ? 11.492 -4.156 -6.684 1 91.62 203 ASP B CA 1
ATOM 3828 C C . ASP B 1 203 ? 12.727 -3.83 -7.527 1 91.62 203 ASP B C 1
ATOM 3830 O O . ASP B 1 203 ? 13.555 -4.703 -7.785 1 91.62 203 ASP B O 1
ATOM 3834 N N . ASP B 1 204 ? 12.789 -2.596 -7.973 1 88.44 204 ASP B N 1
ATOM 3835 C CA . ASP B 1 204 ? 13.961 -2.146 -8.719 1 88.44 204 ASP B CA 1
ATOM 3836 C C . ASP B 1 204 ? 15.242 -2.348 -7.906 1 88.44 204 ASP B C 1
ATOM 3838 O O . ASP B 1 204 ? 16.266 -2.783 -8.445 1 88.44 204 ASP B O 1
ATOM 3842 N N . TYR B 1 205 ? 15.141 -2.002 -6.723 1 86.94 205 TYR B N 1
ATOM 3843 C CA . TYR B 1 205 ? 16.281 -2.139 -5.82 1 86.94 205 TYR B CA 1
ATOM 3844 C C . TYR B 1 205 ? 16.688 -3.6 -5.684 1 86.94 205 TYR B C 1
ATOM 3846 O O . TYR B 1 205 ? 17.875 -3.93 -5.809 1 86.94 205 TYR B O 1
ATOM 3854 N N . LEU B 1 206 ? 15.719 -4.484 -5.469 1 87.5 206 LEU B N 1
ATOM 3855 C CA . LEU B 1 206 ? 15.992 -5.91 -5.32 1 87.5 206 LEU B CA 1
ATOM 3856 C C . LEU B 1 206 ? 16.531 -6.5 -6.617 1 87.5 206 LEU B C 1
ATOM 3858 O O . LEU B 1 206 ? 17.438 -7.336 -6.594 1 87.5 206 LEU B O 1
ATOM 3862 N N . ALA B 1 207 ? 15.977 -6.0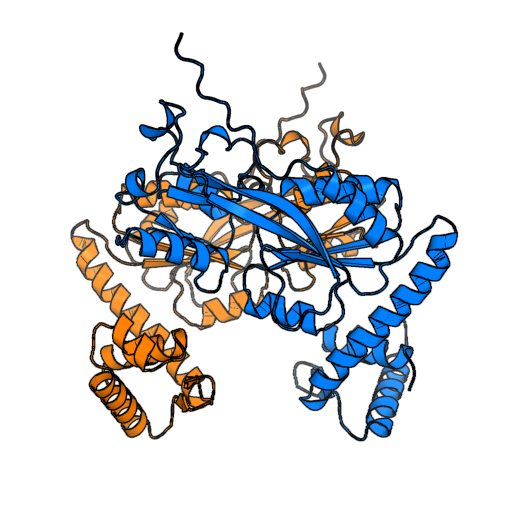43 -7.715 1 87.25 207 ALA B N 1
ATOM 3863 C CA . ALA B 1 207 ? 16.438 -6.516 -9.016 1 87.25 207 ALA B CA 1
ATOM 3864 C C . ALA B 1 207 ? 17.922 -6.18 -9.234 1 87.25 207 ALA B C 1
ATOM 3866 O O . ALA B 1 207 ? 18.688 -7.023 -9.688 1 87.25 207 ALA B O 1
ATOM 3867 N N . ARG B 1 208 ? 18.266 -4.988 -8.883 1 85.69 208 ARG B N 1
ATOM 3868 C CA . ARG B 1 208 ? 19.656 -4.555 -9.031 1 85.69 208 ARG B CA 1
ATOM 3869 C C . ARG B 1 208 ? 20.578 -5.355 -8.117 1 85.69 208 ARG B C 1
ATOM 3871 O O . ARG B 1 208 ? 21.672 -5.734 -8.523 1 85.69 208 ARG B O 1
ATOM 3878 N N . LEU B 1 209 ? 20.094 -5.582 -6.93 1 82 209 LEU B N 1
ATOM 3879 C CA . LEU B 1 209 ? 20.875 -6.348 -5.969 1 82 209 LEU B CA 1
ATOM 3880 C C . LEU B 1 209 ? 21.141 -7.758 -6.488 1 82 209 LEU B C 1
ATOM 3882 O O . LEU B 1 209 ? 22.25 -8.273 -6.355 1 82 209 LEU B O 1
ATOM 3886 N N . LEU B 1 210 ? 20.141 -8.289 -7.07 1 82.38 210 LEU B N 1
ATOM 3887 C CA . LEU B 1 210 ? 20.234 -9.672 -7.535 1 82.38 210 LEU B CA 1
ATOM 3888 C C . LEU B 1 210 ? 21.047 -9.75 -8.828 1 82.38 210 LEU B C 1
ATOM 3890 O O . LEU B 1 210 ? 21.734 -10.742 -9.07 1 82.38 210 LEU B O 1
ATOM 3894 N N . ASP B 1 211 ? 20.938 -8.75 -9.641 1 82 211 ASP B N 1
ATOM 3895 C CA . ASP B 1 211 ? 21.734 -8.695 -10.852 1 82 211 ASP B CA 1
ATOM 3896 C C . ASP B 1 211 ? 23.219 -8.656 -10.531 1 82 211 ASP B C 1
ATOM 3898 O O . ASP B 1 211 ? 24.031 -9.273 -11.227 1 82 211 ASP B O 1
ATOM 3902 N N . ASP B 1 212 ? 23.547 -8.016 -9.555 1 78.62 212 ASP B N 1
ATOM 3903 C CA . ASP B 1 212 ? 24.938 -7.852 -9.141 1 78.62 212 ASP B CA 1
ATOM 3904 C C . ASP B 1 212 ? 25.531 -9.18 -8.695 1 78.62 212 ASP B C 1
ATOM 3906 O O . ASP B 1 212 ? 26.75 -9.352 -8.711 1 78.62 212 ASP B O 1
ATOM 3910 N N . THR B 1 213 ? 24.641 -10.086 -8.305 1 75.56 213 THR B N 1
ATOM 3911 C CA . THR B 1 213 ? 25.125 -11.398 -7.887 1 75.56 213 THR B CA 1
ATOM 3912 C C . THR B 1 213 ? 25.281 -12.32 -9.094 1 75.56 213 THR B C 1
ATOM 3914 O O . THR B 1 213 ? 25.844 -13.414 -8.969 1 75.56 213 THR B O 1
ATOM 3917 N N . GLY B 1 214 ? 24.875 -11.867 -10.18 1 76.44 214 GLY B N 1
ATOM 3918 C CA . GLY B 1 214 ? 24.938 -12.688 -11.375 1 76.44 214 GLY B CA 1
ATOM 3919 C C . GLY B 1 214 ? 23.969 -13.844 -11.359 1 76.44 214 GLY B C 1
ATOM 3920 O O . GLY B 1 214 ? 24.141 -14.828 -12.086 1 76.44 214 GLY B O 1
ATOM 3921 N N . THR B 1 215 ? 23.078 -13.781 -10.383 1 75.38 215 THR B N 1
ATOM 3922 C CA . THR B 1 215 ? 22.078 -14.844 -10.266 1 75.38 215 THR B CA 1
ATOM 3923 C C . THR B 1 215 ? 20.688 -14.312 -10.578 1 75.38 215 THR B C 1
ATOM 3925 O O . THR B 1 215 ? 20.469 -13.102 -10.617 1 75.38 215 THR B O 1
ATOM 3928 N N . SER B 1 216 ? 19.859 -15.164 -11.086 1 79.75 216 SER B N 1
ATOM 3929 C CA . SER B 1 216 ? 18.453 -14.859 -11.312 1 79.75 216 SER B CA 1
ATOM 3930 C C . SER B 1 216 ? 17.547 -15.766 -10.477 1 79.75 216 SER B C 1
ATOM 3932 O O . SER B 1 216 ? 17.047 -16.781 -10.977 1 79.75 216 SER B O 1
ATOM 3934 N N . PRO B 1 217 ? 17.5 -15.344 -9.234 1 81.12 217 PRO B N 1
ATOM 3935 C CA . PRO B 1 217 ? 16.688 -16.219 -8.391 1 81.12 217 PRO B CA 1
ATOM 3936 C C . PRO B 1 217 ? 15.242 -16.328 -8.883 1 81.12 217 PRO B C 1
ATOM 3938 O O . PRO B 1 217 ? 14.758 -15.445 -9.602 1 81.12 217 PRO B O 1
ATOM 3941 N N . THR B 1 218 ? 14.688 -17.438 -8.539 1 88.88 218 THR B N 1
ATOM 3942 C CA . THR B 1 218 ? 13.297 -17.688 -8.922 1 88.88 218 THR B CA 1
ATOM 3943 C C . THR B 1 218 ? 12.352 -16.781 -8.141 1 88.88 218 THR B C 1
ATOM 3945 O O . THR B 1 218 ? 12.469 -16.641 -6.922 1 88.88 218 THR B O 1
ATOM 3948 N N . ILE B 1 219 ? 11.492 -16.141 -8.891 1 90.75 219 ILE B N 1
ATOM 3949 C CA . ILE B 1 219 ? 10.438 -15.344 -8.258 1 90.75 219 ILE B CA 1
ATOM 3950 C C . ILE B 1 219 ? 9.219 -16.219 -7.988 1 90.75 219 ILE B C 1
ATOM 3952 O O . ILE B 1 219 ? 8.641 -16.797 -8.914 1 90.75 219 ILE B O 1
ATOM 3956 N N . VAL B 1 220 ? 8.844 -16.312 -6.73 1 94.94 220 VAL B N 1
ATOM 3957 C CA . VAL B 1 220 ? 7.77 -17.234 -6.383 1 94.94 220 VAL B CA 1
ATOM 3958 C C . VAL B 1 220 ? 6.496 -16.453 -6.074 1 94.94 220 VAL B C 1
ATOM 3960 O O . VAL B 1 220 ? 5.395 -17.016 -6.09 1 94.94 220 VAL B O 1
ATOM 3963 N N . ALA B 1 221 ? 6.66 -15.148 -5.754 1 97.12 221 ALA B N 1
ATOM 3964 C CA . ALA B 1 221 ? 5.504 -14.305 -5.469 1 97.12 221 ALA B CA 1
ATOM 3965 C C . ALA B 1 221 ? 5.852 -12.828 -5.641 1 97.12 221 ALA B C 1
ATOM 3967 O O . ALA B 1 221 ? 7.027 -12.453 -5.598 1 97.12 221 ALA B O 1
ATOM 3968 N N . SER B 1 222 ? 4.867 -12.023 -5.855 1 96.44 222 SER B N 1
ATOM 3969 C CA . SER B 1 222 ? 4.969 -10.57 -5.867 1 96.44 222 SER B CA 1
ATOM 3970 C C . SER B 1 222 ? 3.807 -9.93 -5.121 1 96.44 222 SER B C 1
ATOM 3972 O O . SER B 1 222 ? 2.666 -10.383 -5.227 1 96.44 222 SER B O 1
ATOM 3974 N N . ALA B 1 223 ? 4.086 -8.992 -4.289 1 96.88 223 ALA B N 1
ATOM 3975 C CA . ALA B 1 223 ? 3.09 -8.273 -3.502 1 96.88 223 ALA B CA 1
ATOM 3976 C C . ALA B 1 223 ? 3.217 -6.766 -3.703 1 96.88 223 ALA B C 1
ATOM 3978 O O . ALA B 1 223 ? 4.277 -6.273 -4.094 1 96.88 223 ALA B O 1
ATOM 3979 N N . SER B 1 224 ? 2.137 -6.047 -3.426 1 95.31 224 SER B N 1
ATOM 3980 C CA . SER B 1 224 ? 2.168 -4.59 -3.535 1 95.31 224 SER B CA 1
ATOM 3981 C C . SER B 1 224 ? 2.488 -3.943 -2.191 1 95.31 224 SER B C 1
ATOM 3983 O O . SER B 1 224 ? 2.879 -2.775 -2.139 1 95.31 224 SER B O 1
ATOM 3985 N N . GLN B 1 225 ? 2.342 -4.707 -1.133 1 94.56 225 GLN B N 1
ATOM 3986 C CA . GLN B 1 225 ? 2.592 -4.199 0.213 1 94.56 225 GLN B CA 1
ATOM 3987 C C . GLN B 1 225 ? 3.713 -4.977 0.895 1 94.56 225 GLN B C 1
ATOM 3989 O O . GLN B 1 225 ? 3.818 -6.191 0.737 1 94.56 225 GLN B O 1
ATOM 3994 N N . ILE B 1 226 ? 4.504 -4.258 1.637 1 95.94 226 ILE B N 1
ATOM 3995 C CA . ILE B 1 226 ? 5.633 -4.879 2.318 1 95.94 226 ILE B CA 1
ATOM 3996 C C . ILE B 1 226 ? 5.125 -5.867 3.365 1 95.94 226 ILE B C 1
ATOM 3998 O O . ILE B 1 226 ? 5.66 -6.973 3.498 1 95.94 226 ILE B O 1
ATOM 4002 N N . THR B 1 227 ? 4.098 -5.484 4.098 1 95.5 227 THR B N 1
ATOM 4003 C CA . THR B 1 227 ? 3.557 -6.355 5.133 1 95.5 227 THR B CA 1
ATOM 4004 C C . THR B 1 227 ? 3.104 -7.688 4.539 1 95.5 227 THR B C 1
ATOM 4006 O O . THR B 1 227 ? 3.318 -8.742 5.137 1 95.5 227 THR B O 1
ATOM 4009 N N . THR B 1 228 ? 2.518 -7.625 3.393 1 96.25 228 THR B N 1
ATOM 4010 C CA . THR B 1 228 ? 2.082 -8.836 2.713 1 96.25 228 THR B CA 1
ATOM 4011 C C . THR B 1 228 ? 3.281 -9.695 2.309 1 96.25 228 THR B C 1
ATOM 4013 O O . THR B 1 228 ? 3.281 -10.906 2.508 1 96.25 228 THR B O 1
ATOM 4016 N N . ALA B 1 229 ? 4.285 -9.047 1.732 1 97.38 229 ALA B N 1
ATOM 4017 C CA . ALA B 1 229 ? 5.484 -9.781 1.334 1 97.38 229 ALA B CA 1
ATOM 4018 C C . ALA B 1 229 ? 6.105 -10.508 2.523 1 97.38 229 ALA B C 1
ATOM 4020 O O . ALA B 1 229 ? 6.488 -11.672 2.414 1 97.38 229 ALA B O 1
ATOM 4021 N N . VAL B 1 230 ? 6.16 -9.844 3.652 1 97.38 230 VAL B N 1
ATOM 4022 C CA . VAL B 1 230 ? 6.746 -10.414 4.859 1 97.38 230 VAL B CA 1
ATOM 4023 C C . VAL B 1 230 ? 5.898 -11.594 5.336 1 97.38 230 VAL B C 1
ATOM 4025 O O . VAL B 1 230 ? 6.43 -12.641 5.711 1 97.38 230 VAL B O 1
ATOM 4028 N N . ARG B 1 231 ? 4.594 -11.461 5.293 1 97.19 231 ARG B N 1
ATOM 4029 C CA . ARG B 1 231 ? 3.709 -12.531 5.738 1 97.19 231 ARG B CA 1
ATOM 4030 C C . ARG B 1 231 ? 3.785 -13.727 4.797 1 97.19 231 ARG B C 1
ATOM 4032 O O . ARG B 1 231 ? 3.721 -14.875 5.242 1 97.19 231 ARG B O 1
ATOM 4039 N N . LEU B 1 232 ? 3.902 -13.445 3.486 1 97.88 232 LEU B N 1
ATOM 4040 C CA . LEU B 1 232 ? 4.09 -14.531 2.533 1 97.88 232 LEU B CA 1
ATOM 4041 C C . LEU B 1 232 ? 5.379 -15.289 2.82 1 97.88 232 LEU B C 1
ATOM 4043 O O . LEU B 1 232 ? 5.398 -16.516 2.807 1 97.88 232 LEU B O 1
ATOM 4047 N N . ALA B 1 233 ? 6.453 -14.539 3.092 1 97.88 233 ALA B N 1
ATOM 4048 C CA . ALA B 1 233 ? 7.715 -15.18 3.467 1 97.88 233 ALA B CA 1
ATOM 4049 C C . ALA B 1 233 ? 7.551 -16.016 4.738 1 97.88 233 ALA B C 1
ATOM 4051 O O . ALA B 1 233 ? 7.973 -17.172 4.785 1 97.88 233 ALA B O 1
ATOM 4052 N N . ALA B 1 234 ? 6.902 -15.43 5.684 1 97 234 ALA B N 1
ATOM 4053 C CA . ALA B 1 234 ? 6.688 -16.094 6.969 1 97 234 ALA B CA 1
ATOM 4054 C C . ALA B 1 234 ? 5.945 -17.406 6.789 1 97 234 ALA B C 1
ATOM 4056 O O . ALA B 1 234 ? 6.164 -18.359 7.543 1 97 234 ALA B O 1
ATOM 4057 N N . GLN B 1 235 ? 5.09 -17.422 5.777 1 96.56 235 GLN B N 1
ATOM 4058 C CA . GLN B 1 235 ? 4.258 -18.609 5.551 1 96.56 235 GLN B CA 1
ATOM 4059 C C . GLN B 1 235 ? 4.941 -19.594 4.605 1 96.56 235 GLN B C 1
ATOM 4061 O O . GLN B 1 235 ? 4.32 -20.547 4.137 1 96.56 235 GLN B O 1
ATOM 4066 N N . GLY B 1 236 ? 6.164 -19.297 4.195 1 96.62 236 GLY B N 1
ATOM 4067 C CA . GLY B 1 236 ? 6.969 -20.297 3.537 1 96.62 236 GLY B CA 1
ATOM 4068 C C . GLY B 1 236 ? 7.02 -20.141 2.029 1 96.62 236 GLY B C 1
ATOM 4069 O O . GLY B 1 236 ? 7.48 -21.031 1.316 1 96.62 236 GLY B O 1
ATOM 4070 N N . LEU B 1 237 ? 6.504 -19.016 1.491 1 96.56 237 LEU B N 1
ATOM 4071 C CA . LEU B 1 237 ? 6.512 -18.875 0.038 1 96.56 237 LEU B CA 1
ATOM 4072 C C . LEU B 1 237 ? 7.93 -18.641 -0.477 1 96.56 237 LEU B C 1
ATOM 4074 O O . LEU B 1 237 ? 8.266 -19.047 -1.592 1 96.56 237 LEU B O 1
ATOM 4078 N N . GLY B 1 238 ? 8.695 -18.016 0.306 1 96.69 238 GLY B N 1
ATOM 4079 C CA . GLY B 1 238 ? 10.062 -17.672 -0.067 1 96.69 238 GLY B CA 1
ATOM 4080 C C . GLY B 1 238 ? 10.703 -16.688 0.887 1 96.69 238 GLY B C 1
ATOM 4081 O O . GLY B 1 238 ? 10.297 -16.578 2.045 1 96.69 238 GLY B O 1
ATOM 4082 N N . VAL B 1 239 ? 11.781 -16.047 0.409 1 96.5 239 VAL B N 1
ATOM 4083 C CA . VAL B 1 239 ? 12.477 -15.023 1.189 1 96.5 239 VAL B CA 1
ATOM 4084 C C . VAL B 1 239 ? 12.281 -13.656 0.541 1 96.5 239 VAL B C 1
ATOM 4086 O O . VAL B 1 239 ? 11.906 -13.562 -0.631 1 96.5 239 VAL B O 1
ATOM 4089 N N . THR B 1 240 ? 12.414 -12.656 1.306 1 96.5 240 THR B N 1
ATOM 4090 C CA . THR B 1 240 ? 12.367 -11.305 0.774 1 96.5 240 THR B CA 1
ATOM 4091 C C . THR B 1 240 ? 13.359 -10.398 1.5 1 96.5 240 THR B C 1
ATOM 4093 O O . THR B 1 240 ? 13.977 -10.812 2.486 1 96.5 240 THR B O 1
ATOM 4096 N N . VAL B 1 241 ? 13.664 -9.242 0.928 1 95.38 241 VAL B N 1
ATOM 4097 C CA . VAL B 1 241 ? 14.5 -8.203 1.524 1 95.38 241 VAL B CA 1
ATOM 4098 C C . VAL B 1 241 ? 13.719 -6.895 1.605 1 95.38 241 VAL B C 1
ATOM 4100 O O . VAL B 1 241 ? 13.172 -6.426 0.603 1 95.38 241 VAL B O 1
ATOM 4103 N N . VAL B 1 242 ? 13.602 -6.383 2.805 1 96.38 242 VAL B N 1
ATOM 4104 C CA . VAL B 1 242 ? 12.781 -5.191 3.035 1 96.38 242 VAL B CA 1
ATOM 4105 C C . VAL B 1 242 ? 13.516 -4.238 3.979 1 96.38 242 VAL B C 1
ATOM 4107 O O . VAL B 1 242 ? 14.461 -4.637 4.66 1 96.38 242 VAL B O 1
ATOM 4110 N N . PRO B 1 243 ? 13.086 -2.93 3.998 1 95.12 243 PRO B N 1
ATOM 4111 C CA . PRO B 1 243 ? 13.609 -2.053 5.047 1 95.12 243 PRO B CA 1
ATOM 4112 C C . PRO B 1 243 ? 13.336 -2.584 6.449 1 95.12 243 PRO B C 1
ATOM 4114 O O . PRO B 1 243 ? 12.234 -3.059 6.734 1 95.12 243 PRO B O 1
ATOM 4117 N N . ALA B 1 244 ? 14.312 -2.486 7.293 1 94.5 244 ALA B N 1
ATOM 4118 C CA . ALA B 1 244 ? 14.219 -3.043 8.641 1 94.5 244 ALA B CA 1
ATOM 4119 C C . ALA B 1 244 ? 13.023 -2.467 9.391 1 94.5 244 ALA B C 1
ATOM 4121 O O . ALA B 1 244 ? 12.312 -3.193 10.086 1 94.5 244 ALA B O 1
ATOM 4122 N N . SER B 1 245 ? 12.766 -1.197 9.195 1 93.62 245 SER B N 1
ATOM 4123 C CA . SER B 1 245 ? 11.703 -0.526 9.938 1 93.62 245 SER B CA 1
ATOM 4124 C C . SER B 1 245 ? 10.328 -1.003 9.477 1 93.62 245 SER B C 1
ATOM 4126 O O . SER B 1 245 ? 9.336 -0.797 10.172 1 93.62 245 SER B O 1
ATOM 4128 N N . ALA B 1 246 ? 10.266 -1.662 8.297 1 94.38 246 ALA B N 1
ATOM 4129 C CA . ALA B 1 246 ? 8.977 -2.035 7.719 1 94.38 246 ALA B CA 1
ATOM 4130 C C . ALA B 1 246 ? 8.586 -3.451 8.125 1 94.38 246 ALA B C 1
ATOM 4132 O O . ALA B 1 246 ? 7.477 -3.902 7.832 1 94.38 246 ALA B O 1
ATOM 4133 N N . VAL B 1 247 ? 9.477 -4.195 8.797 1 94.62 247 VAL B N 1
ATOM 4134 C CA . VAL B 1 247 ? 9.133 -5.516 9.312 1 94.62 247 VAL B CA 1
ATOM 4135 C C . VAL B 1 247 ? 8.031 -5.387 10.367 1 94.62 247 VAL B C 1
ATOM 4137 O O . VAL B 1 247 ? 8.188 -4.652 11.344 1 94.62 247 VAL B O 1
ATOM 4140 N N . PRO B 1 248 ? 6.91 -6.055 10.094 1 92.12 248 PRO B N 1
ATOM 4141 C CA . PRO B 1 248 ? 5.84 -5.949 11.094 1 92.12 248 PRO B CA 1
ATOM 4142 C C . PRO B 1 248 ? 6.293 -6.375 12.484 1 92.12 248 PRO B C 1
ATOM 4144 O O . PRO B 1 248 ? 7.133 -7.266 12.625 1 92.12 248 PRO B O 1
ATOM 4147 N N . GLU B 1 249 ? 5.66 -5.719 13.445 1 87.31 249 GLU B N 1
ATOM 4148 C CA . GLU B 1 249 ? 5.922 -6.094 14.828 1 87.31 249 GLU B CA 1
ATOM 4149 C C . GLU B 1 249 ? 5.641 -7.578 15.062 1 87.31 249 GLU B C 1
ATOM 4151 O O . GLU B 1 249 ? 4.711 -8.141 14.477 1 87.31 249 GLU B O 1
ATOM 4156 N N . GLY B 1 250 ? 6.461 -8.25 15.836 1 86.56 250 GLY B N 1
ATOM 4157 C CA . GLY B 1 250 ? 6.242 -9.656 16.141 1 86.56 250 GLY B CA 1
ATOM 4158 C C . GLY B 1 250 ? 6.914 -10.586 15.156 1 86.56 250 GLY B C 1
ATOM 4159 O O . GLY B 1 250 ? 7.074 -11.781 15.438 1 86.56 250 GLY B O 1
ATOM 4160 N N . LEU B 1 251 ? 7.258 -10.016 13.977 1 92.31 251 LEU B N 1
ATOM 4161 C CA . LEU B 1 251 ? 7.867 -10.867 12.969 1 92.31 251 LEU B CA 1
ATOM 4162 C C . LEU B 1 251 ? 9.359 -10.57 12.828 1 92.31 251 LEU B C 1
ATOM 4164 O O . LEU B 1 251 ? 10.016 -11.086 11.922 1 92.31 251 LEU B O 1
ATOM 4168 N N . GLU B 1 252 ? 9.859 -9.797 13.734 1 91.88 252 GLU B N 1
ATOM 4169 C CA . GLU B 1 252 ? 11.273 -9.438 13.719 1 91.88 252 GLU B CA 1
ATOM 4170 C C . GLU B 1 252 ? 12.164 -10.672 13.875 1 91.88 252 GLU B C 1
ATOM 4172 O O . GLU B 1 252 ? 13.297 -10.695 13.391 1 91.88 252 GLU B O 1
ATOM 4177 N N . ARG B 1 253 ? 11.602 -11.711 14.477 1 91.25 253 ARG B N 1
ATOM 4178 C CA . ARG B 1 253 ? 12.359 -12.938 14.703 1 91.25 253 ARG B CA 1
ATOM 4179 C C . ARG B 1 253 ? 12.711 -13.617 13.383 1 91.25 253 ARG B C 1
ATOM 4181 O O . ARG B 1 253 ? 13.633 -14.438 13.328 1 91.25 253 ARG B O 1
ATOM 4188 N N . LEU B 1 254 ? 12.07 -13.258 12.312 1 95.06 254 LEU B N 1
ATOM 4189 C CA . LEU B 1 254 ? 12.289 -13.883 11.016 1 95.06 254 LEU B CA 1
ATOM 4190 C C . LEU B 1 254 ? 13.281 -13.078 10.188 1 95.06 254 LEU B C 1
ATOM 4192 O O . LEU B 1 254 ? 13.641 -13.477 9.078 1 95.06 254 LEU B O 1
ATOM 4196 N N . ALA B 1 255 ? 13.695 -11.922 10.719 1 94.94 255 ALA B N 1
ATOM 4197 C CA . ALA B 1 255 ? 14.586 -11.023 9.984 1 94.94 255 ALA B CA 1
ATOM 4198 C C . ALA B 1 255 ? 16.047 -11.289 10.344 1 94.94 255 ALA B C 1
ATOM 4200 O O . ALA B 1 255 ? 16.375 -11.547 11.508 1 94.94 255 ALA B O 1
ATOM 4201 N N . ARG B 1 256 ? 16.922 -11.25 9.344 1 94.25 256 ARG B N 1
ATOM 4202 C CA . ARG B 1 256 ? 18.375 -11.367 9.516 1 94.25 256 ARG B CA 1
ATOM 4203 C C . ARG B 1 256 ? 19.109 -10.234 8.797 1 94.25 256 ARG B C 1
ATOM 4205 O O . ARG B 1 256 ? 18.75 -9.883 7.668 1 94.25 256 ARG B O 1
ATOM 4212 N N . PRO B 1 257 ? 20.031 -9.664 9.484 1 92.81 257 PRO B N 1
ATOM 4213 C CA . PRO B 1 257 ? 20.859 -8.672 8.781 1 92.81 257 PRO B CA 1
ATOM 4214 C C . PRO B 1 257 ? 21.641 -9.266 7.613 1 92.81 257 PRO B C 1
ATOM 4216 O O . PRO B 1 257 ? 21.844 -10.484 7.562 1 92.81 257 PRO B O 1
ATOM 4219 N N . LEU B 1 258 ? 21.938 -8.461 6.691 1 91 258 LEU B N 1
ATOM 4220 C CA . LEU B 1 258 ? 22.719 -8.883 5.535 1 91 258 LEU B CA 1
ATOM 4221 C C . LEU B 1 258 ? 24.203 -8.531 5.719 1 91 258 LEU B C 1
ATOM 4223 O O . LEU B 1 258 ? 24.531 -7.535 6.375 1 91 258 LEU B O 1
ATOM 4227 N N . LEU B 1 259 ? 25.078 -9.383 5.117 1 88.94 259 LEU B N 1
ATOM 4228 C CA . LEU B 1 259 ? 26.516 -9.164 5.086 1 88.94 259 LEU B CA 1
ATOM 4229 C C . LEU B 1 259 ? 27.062 -9.32 3.672 1 88.94 259 LEU B C 1
ATOM 4231 O O . LEU B 1 259 ? 27 -10.406 3.096 1 88.94 259 LEU B O 1
ATOM 4235 N N . PRO B 1 260 ? 27.703 -8.281 3.221 1 88.56 260 PRO B N 1
ATOM 4236 C CA . PRO B 1 260 ? 27.828 -6.949 3.818 1 88.56 260 PRO B CA 1
ATOM 4237 C C . PRO B 1 260 ? 26.484 -6.262 4.027 1 88.56 260 PRO B C 1
ATOM 4239 O O . PRO B 1 260 ? 25.5 -6.602 3.357 1 88.56 260 PRO B O 1
ATOM 4242 N N . PRO B 1 261 ? 26.531 -5.289 4.945 1 89.25 261 PRO B N 1
ATOM 4243 C CA . PRO B 1 261 ? 25.266 -4.582 5.191 1 89.25 261 PRO B CA 1
ATOM 4244 C C . PRO B 1 261 ? 24.75 -3.84 3.961 1 89.25 261 PRO B C 1
ATOM 4246 O O . PRO B 1 261 ? 25.547 -3.264 3.211 1 89.25 261 PRO B O 1
ATOM 4249 N N . LEU B 1 262 ? 23.438 -4.008 3.77 1 90 262 LEU B N 1
ATOM 4250 C CA . LEU B 1 262 ? 22.75 -3.234 2.742 1 90 262 LEU B CA 1
ATOM 4251 C C . LEU B 1 262 ? 22.047 -2.029 3.354 1 90 262 LEU B C 1
ATOM 4253 O O . LEU B 1 262 ? 21.094 -2.188 4.125 1 90 262 LEU B O 1
ATOM 4257 N N . THR B 1 263 ? 22.562 -0.848 3.076 1 92.69 263 THR B N 1
ATOM 4258 C CA . THR B 1 263 ? 22.016 0.364 3.666 1 92.69 263 THR B CA 1
ATOM 4259 C C . THR B 1 263 ? 21.766 1.423 2.596 1 92.69 263 THR B C 1
ATOM 4261 O O . THR B 1 263 ? 22.422 1.424 1.554 1 92.69 263 THR B O 1
ATOM 4264 N N . GLU B 1 264 ? 20.766 2.164 2.783 1 93.5 264 GLU B N 1
ATOM 4265 C CA . GLU B 1 264 ? 20.469 3.33 1.956 1 93.5 264 GLU B CA 1
ATOM 4266 C C . GLU B 1 264 ? 20.359 4.594 2.803 1 93.5 264 GLU B C 1
ATOM 4268 O O . GLU B 1 264 ? 19.859 4.555 3.928 1 93.5 264 GLU B O 1
ATOM 4273 N N . PRO B 1 265 ? 20.844 5.727 2.279 1 95.88 265 PRO B N 1
ATOM 4274 C CA . PRO B 1 265 ? 20.672 6.969 3.039 1 95.88 265 PRO B CA 1
ATOM 4275 C C . PRO B 1 265 ? 19.203 7.348 3.246 1 95.88 265 PRO B C 1
ATOM 4277 O O . PRO B 1 265 ? 18.359 7.023 2.41 1 95.88 265 PRO B O 1
ATOM 4280 N N . VAL B 1 266 ? 18.969 7.949 4.363 1 97.56 266 VAL B N 1
ATOM 4281 C CA . VAL B 1 266 ? 17.641 8.516 4.645 1 97.56 266 VAL B CA 1
ATOM 4282 C C . VAL B 1 266 ? 17.703 10.039 4.531 1 97.56 266 VAL B C 1
ATOM 4284 O O . VAL B 1 266 ? 18.391 10.703 5.316 1 97.56 266 VAL B O 1
ATOM 4287 N N . LEU B 1 267 ? 16.938 10.578 3.551 1 98.12 267 LEU B N 1
ATOM 4288 C CA . LEU B 1 267 ? 16.938 12.008 3.275 1 98.12 267 LEU B CA 1
ATOM 4289 C C . LEU B 1 267 ? 15.57 12.617 3.52 1 98.12 267 LEU B C 1
ATOM 4291 O O . LEU B 1 267 ? 14.555 12.07 3.08 1 98.12 267 LEU B O 1
ATOM 4295 N N . LEU B 1 268 ? 15.586 13.672 4.211 1 98.31 268 LEU B N 1
ATOM 4296 C CA . LEU B 1 268 ? 14.391 14.508 4.32 1 98.31 268 LEU B CA 1
ATOM 4297 C C . LEU B 1 268 ? 14.523 15.75 3.445 1 98.31 268 LEU B C 1
ATOM 4299 O O . LEU B 1 268 ? 15.469 16.531 3.6 1 98.31 268 LEU B O 1
ATOM 4303 N N . GLY B 1 269 ? 13.641 15.82 2.445 1 97.69 269 GLY B N 1
ATOM 4304 C CA . GLY B 1 269 ? 13.508 17.078 1.714 1 97.69 269 GLY B CA 1
ATOM 4305 C C . GLY B 1 269 ? 12.438 17.984 2.285 1 97.69 269 GLY B C 1
ATOM 4306 O O . GLY B 1 269 ? 11.305 17.547 2.518 1 97.69 269 GLY B O 1
ATOM 4307 N N . LEU B 1 270 ? 12.828 19.219 2.576 1 94.88 270 LEU B N 1
ATOM 4308 C CA . LEU B 1 270 ? 11.875 20.234 3.02 1 94.88 270 LEU B CA 1
ATOM 4309 C C . LEU B 1 270 ? 11.75 21.344 1.989 1 94.88 270 LEU B C 1
ATOM 4311 O O . LEU B 1 270 ? 12.734 21.734 1.363 1 94.88 270 LEU B O 1
ATOM 4315 N N . ARG B 1 271 ? 10.516 21.75 1.824 1 85.81 271 ARG B N 1
ATOM 4316 C CA . ARG B 1 271 ? 10.328 22.906 0.953 1 85.81 271 ARG B CA 1
ATOM 4317 C C . ARG B 1 271 ? 11.234 24.047 1.374 1 85.81 271 ARG B C 1
ATOM 4319 O O . ARG B 1 271 ? 11.633 24.141 2.537 1 85.81 271 ARG B O 1
ATOM 4326 N N . ARG B 1 272 ? 11.344 24.953 0.377 1 79.38 272 ARG B N 1
ATOM 4327 C CA . ARG B 1 272 ? 12.133 26.141 0.7 1 79.38 272 ARG B CA 1
ATOM 4328 C C . ARG B 1 272 ? 11.414 27.016 1.715 1 79.38 272 ARG B C 1
ATOM 4330 O O . ARG B 1 272 ? 10.195 27.188 1.643 1 79.38 272 ARG B O 1
ATOM 4337 N N . HIS B 1 273 ? 11.969 27.5 2.734 1 78 273 HIS B N 1
ATOM 4338 C CA . HIS B 1 273 ? 11.414 28.312 3.824 1 78 273 HIS B CA 1
ATOM 4339 C C . HIS B 1 273 ? 10.422 27.5 4.652 1 78 273 HIS B C 1
ATOM 4341 O O . HIS B 1 273 ? 9.242 27.859 4.738 1 78 273 HIS B O 1
ATOM 4347 N N . PRO B 1 274 ? 10.852 26.422 5.188 1 84.06 274 PRO B N 1
ATOM 4348 C CA . PRO B 1 274 ? 9.977 25.531 5.961 1 84.06 274 PRO B CA 1
ATOM 4349 C C . PRO B 1 274 ? 9.289 26.25 7.121 1 84.06 274 PRO B C 1
ATOM 4351 O O . PRO B 1 274 ? 9.883 27.141 7.75 1 84.06 274 PRO B O 1
ATOM 4354 N N . GLY B 1 275 ? 8.055 25.922 7.324 1 81.19 275 GLY B N 1
ATOM 4355 C CA . GLY B 1 275 ? 7.32 26.438 8.461 1 81.19 275 GLY B CA 1
ATOM 4356 C C . GLY B 1 275 ? 7.691 25.781 9.773 1 81.19 275 GLY B C 1
ATOM 4357 O O . GLY B 1 275 ? 8.602 24.938 9.812 1 81.19 275 GLY B O 1
ATOM 4358 N N . PRO B 1 276 ? 7.066 26.156 10.828 1 82.69 276 PRO B N 1
ATOM 4359 C CA . PRO B 1 276 ? 7.387 25.625 12.156 1 82.69 276 PRO B CA 1
ATOM 4360 C C . PRO B 1 276 ? 7.18 24.125 12.25 1 82.69 276 PRO B C 1
ATOM 4362 O O . PRO B 1 276 ? 7.996 23.422 12.852 1 82.69 276 PRO B O 1
ATOM 4365 N N . ALA B 1 277 ? 6.102 23.594 11.664 1 90.38 277 ALA B N 1
ATOM 4366 C CA . ALA B 1 277 ? 5.816 22.156 11.734 1 90.38 277 ALA B CA 1
ATOM 4367 C C . ALA B 1 277 ? 6.934 21.344 11.078 1 90.38 277 ALA B C 1
ATOM 4369 O O . ALA B 1 277 ? 7.363 20.328 11.625 1 90.38 277 ALA B O 1
ATOM 4370 N N . GLU B 1 278 ? 7.383 21.844 9.898 1 93.62 278 GLU B N 1
ATOM 4371 C CA . GLU B 1 278 ? 8.453 21.172 9.18 1 93.62 278 GLU B CA 1
ATOM 4372 C C . GLU B 1 278 ? 9.742 21.156 9.992 1 93.62 278 GLU B C 1
ATOM 4374 O O . GLU B 1 278 ? 10.445 20.141 10.039 1 93.62 278 GLU B O 1
ATOM 4379 N N . LYS B 1 279 ? 10.031 22.281 10.633 1 91.25 279 LYS B N 1
ATOM 4380 C CA . LYS B 1 279 ? 11.25 22.391 11.43 1 91.25 279 LYS B CA 1
ATOM 4381 C C . LYS B 1 279 ? 11.211 21.453 12.633 1 91.25 279 LYS B C 1
ATOM 4383 O O . LYS B 1 279 ? 12.195 20.781 12.938 1 91.25 279 LYS B O 1
ATOM 4388 N N . VAL B 1 280 ? 10.086 21.406 13.258 1 93.94 280 VAL B N 1
ATOM 4389 C CA . VAL B 1 280 ? 9.93 20.531 14.414 1 93.94 280 VAL B CA 1
ATOM 4390 C C . VAL B 1 280 ? 10.008 19.078 13.984 1 93.94 280 VAL B C 1
ATOM 4392 O O . VAL B 1 280 ? 10.633 18.25 14.656 1 93.94 280 VAL B O 1
ATOM 4395 N N . LEU B 1 281 ? 9.383 18.75 12.852 1 97.06 281 LEU B N 1
ATOM 4396 C CA . LEU B 1 281 ? 9.469 17.391 12.312 1 97.06 281 LEU B CA 1
ATOM 4397 C C . LEU B 1 281 ? 10.922 17 12.07 1 97.06 281 LEU B C 1
ATOM 4399 O O . LEU B 1 281 ? 11.336 15.898 12.43 1 97.06 281 LEU B O 1
ATOM 4403 N N . LEU B 1 282 ? 11.641 17.891 11.438 1 97.88 282 LEU B N 1
ATOM 4404 C CA . LEU B 1 282 ? 13.055 17.641 11.18 1 97.88 282 LEU B CA 1
ATOM 4405 C C . LEU B 1 282 ? 13.805 17.344 12.477 1 97.88 282 LEU B C 1
ATOM 4407 O O . LEU B 1 282 ? 14.586 16.391 12.539 1 97.88 282 LEU B O 1
ATOM 4411 N N . ASP B 1 283 ? 13.578 18.156 13.484 1 97.5 283 ASP B N 1
ATOM 4412 C CA . ASP B 1 283 ? 14.25 17.969 14.773 1 97.5 283 ASP B CA 1
ATOM 4413 C C . ASP B 1 283 ? 13.938 16.594 15.359 1 97.5 283 ASP B C 1
ATOM 4415 O O . ASP B 1 283 ? 14.836 15.898 15.836 1 97.5 283 ASP B O 1
ATOM 4419 N N . HIS B 1 284 ? 12.688 16.172 15.336 1 97.88 284 HIS B N 1
ATOM 4420 C CA . HIS B 1 284 ? 12.297 14.867 15.875 1 97.88 284 HIS B CA 1
ATOM 4421 C C . HIS B 1 284 ? 12.906 13.727 15.07 1 97.88 284 HIS B C 1
ATOM 4423 O O . HIS B 1 284 ? 13.367 12.734 15.633 1 97.88 284 HIS B O 1
ATOM 4429 N N . LEU B 1 285 ? 12.883 13.867 13.719 1 98.12 285 LEU B N 1
ATOM 4430 C CA . LEU B 1 285 ? 13.406 12.805 12.867 1 98.12 285 LEU B CA 1
ATOM 4431 C C . LEU B 1 285 ? 14.914 12.648 13.055 1 98.12 285 LEU B C 1
ATOM 4433 O O . LEU B 1 285 ? 15.438 11.539 12.961 1 98.12 285 LEU B O 1
ATOM 4437 N N . ARG B 1 286 ? 15.594 13.75 13.336 1 97.69 286 ARG B N 1
ATOM 4438 C CA . ARG B 1 286 ? 17.031 13.703 13.57 1 97.69 286 ARG B CA 1
ATOM 4439 C C . ARG B 1 286 ? 17.359 12.914 14.836 1 97.69 286 ARG B C 1
ATOM 4441 O O . ARG B 1 286 ? 18.453 12.359 14.961 1 97.69 286 ARG B O 1
ATOM 4448 N N . GLN B 1 287 ? 16.453 12.773 15.727 1 96.25 287 GLN B N 1
ATOM 4449 C CA . GLN B 1 287 ? 16.672 12.094 17 1 96.25 287 GLN B CA 1
ATOM 4450 C C . GLN B 1 287 ? 16.344 10.609 16.906 1 96.25 287 GLN B C 1
ATOM 4452 O O . GLN B 1 287 ? 16.641 9.836 17.812 1 96.25 287 GLN B O 1
ATOM 4457 N N . GLU B 1 288 ? 15.758 10.219 15.789 1 95.81 288 GLU B N 1
ATOM 4458 C CA . GLU B 1 288 ? 15.359 8.828 15.625 1 95.81 288 GLU B CA 1
ATOM 4459 C C . GLU B 1 288 ? 16.562 7.945 15.32 1 95.81 288 GLU B C 1
ATOM 4461 O O . GLU B 1 288 ? 17.562 8.406 14.742 1 95.81 288 GLU B O 1
ATOM 4466 N N . ASP B 1 289 ? 16.469 6.68 15.703 1 92.5 289 ASP B N 1
ATOM 4467 C CA . ASP B 1 289 ? 17.438 5.668 15.305 1 92.5 289 ASP B CA 1
ATOM 4468 C C . ASP B 1 289 ? 17.078 5.082 13.938 1 92.5 289 ASP B C 1
ATOM 4470 O O . ASP B 1 289 ? 16.078 4.371 13.797 1 92.5 289 ASP B O 1
ATOM 4474 N N . TRP B 1 290 ? 17.891 5.371 12.938 1 91.25 290 TRP B N 1
ATOM 4475 C CA . TRP B 1 290 ? 17.578 4.969 11.57 1 91.25 290 TRP B CA 1
ATOM 4476 C C . TRP B 1 290 ? 18.281 3.658 11.211 1 91.25 290 TRP B C 1
ATOM 4478 O O . TRP B 1 290 ? 18.047 3.104 10.133 1 91.25 290 TRP B O 1
ATOM 4488 N N . ARG B 1 291 ? 19.219 3.109 11.922 1 74.88 291 ARG B N 1
ATOM 4489 C CA . ARG B 1 291 ? 19.906 1.864 11.602 1 74.88 291 ARG B CA 1
ATOM 4490 C C . ARG B 1 291 ? 19.016 0.657 11.875 1 74.88 291 ARG B C 1
ATOM 4492 O O . ARG B 1 291 ? 19.172 -0.39 11.242 1 74.88 291 ARG B O 1
ATOM 4499 N N . GLY B 1 292 ? 17.953 0.852 12.266 1 61.72 292 GLY B N 1
ATOM 4500 C CA . GLY B 1 292 ? 16.953 -0.199 12.242 1 61.72 292 GLY B CA 1
ATOM 4501 C C . GLY B 1 292 ? 16.922 -1.031 13.516 1 61.72 292 GLY B C 1
ATOM 4502 O O . GLY B 1 292 ? 17.609 -0.714 14.484 1 61.72 292 GLY B O 1
ATOM 4503 N N . VAL B 1 293 ? 16.203 -2.195 13.508 1 54.56 293 VAL B N 1
ATOM 4504 C CA . VAL B 1 293 ? 15.789 -3.148 14.531 1 54.56 293 VAL B CA 1
ATOM 4505 C C . VAL B 1 293 ? 17.016 -3.852 15.117 1 54.56 293 VAL B C 1
ATOM 4507 O O . VAL B 1 293 ? 17.922 -4.227 14.383 1 54.56 293 VAL B O 1
ATOM 4510 N N . ASP B 1 294 ? 17.422 -3.441 16.266 1 53.38 294 ASP B N 1
ATOM 4511 C CA . ASP B 1 294 ? 18.312 -4.371 16.969 1 53.38 294 ASP B CA 1
ATOM 4512 C C . ASP B 1 294 ? 17.922 -5.82 16.688 1 53.38 294 ASP B C 1
ATOM 4514 O O . ASP B 1 294 ? 16.906 -6.309 17.203 1 53.38 294 ASP B O 1
ATOM 4518 N N . VAL B 1 295 ? 17.984 -6.234 15.477 1 49.91 295 VAL B N 1
ATOM 4519 C CA . VAL B 1 295 ? 17.844 -7.684 15.359 1 49.91 295 VAL B CA 1
ATOM 4520 C C . VAL B 1 295 ? 18.672 -8.367 16.453 1 49.91 295 VAL B C 1
ATOM 4522 O O . VAL B 1 295 ? 19.828 -8.016 16.672 1 49.91 295 VAL B O 1
ATOM 4525 N N . PRO B 1 296 ? 17.969 -8.977 17.391 1 47.5 296 PRO B N 1
ATOM 4526 C CA . PRO B 1 296 ? 18.766 -9.609 18.453 1 47.5 296 PRO B CA 1
ATOM 4527 C C . PRO B 1 296 ? 20.047 -10.25 17.922 1 47.5 296 PRO B C 1
ATOM 4529 O O . PRO B 1 296 ? 20.031 -10.891 16.875 1 47.5 296 PRO B O 1
ATOM 4532 N N . ALA B 1 297 ? 21.125 -9.68 18.375 1 42.53 297 ALA B N 1
ATOM 4533 C CA . ALA B 1 297 ? 22.375 -10.391 18.141 1 42.53 297 ALA B CA 1
ATOM 4534 C C . ALA B 1 297 ? 22.266 -11.859 18.547 1 42.53 297 ALA B C 1
ATOM 4536 O O . ALA B 1 297 ? 21.516 -12.203 19.453 1 42.53 297 ALA B O 1
ATOM 4537 N N . PRO B 1 298 ? 22.672 -12.781 17.594 1 40.44 298 PRO B N 1
ATOM 4538 C CA . PRO B 1 298 ? 22.688 -14.172 18.062 1 40.44 298 PRO B CA 1
ATOM 4539 C C . PRO B 1 298 ? 23.266 -14.305 19.469 1 40.44 298 PRO B C 1
ATOM 4541 O O . PRO B 1 298 ? 24.078 -13.477 19.891 1 40.44 298 PRO B O 1
ATOM 4544 N N . PRO B 1 299 ? 22.469 -14.977 20.312 1 40.06 299 PRO B N 1
ATOM 4545 C CA . PRO B 1 299 ? 23.172 -15.203 21.578 1 40.06 299 PRO B CA 1
ATOM 4546 C C . PRO B 1 299 ? 24.641 -15.594 21.359 1 40.06 299 PRO B C 1
ATOM 4548 O O . PRO B 1 299 ? 24.953 -16.328 20.422 1 40.06 299 PRO B O 1
ATOM 4551 N N . ALA B 1 300 ? 25.5 -14.719 21.891 1 34.66 300 ALA B N 1
ATOM 4552 C CA . ALA B 1 300 ? 26.922 -15.062 21.891 1 34.66 300 ALA B CA 1
ATOM 4553 C C . ALA B 1 300 ? 27.125 -16.516 22.297 1 34.66 300 ALA B C 1
ATOM 4555 O O . ALA B 1 300 ? 26.547 -16.984 23.281 1 34.66 300 ALA B O 1
ATOM 4556 N N . SER B 1 301 ? 27.328 -17.344 21.266 1 30.53 301 SER B N 1
ATOM 4557 C CA . SER B 1 301 ? 27.766 -18.688 21.656 1 30.53 301 SER B CA 1
ATOM 4558 C C . SER B 1 301 ? 28.719 -18.625 22.844 1 30.53 301 SER B C 1
ATOM 4560 O O . SER B 1 301 ? 29.781 -18 22.766 1 30.53 301 SER B O 1
ATOM 4562 N N . THR B 1 302 ? 28.203 -18.672 24.062 1 29.81 302 THR B N 1
ATOM 4563 C CA . THR B 1 302 ? 29.141 -19.234 25.016 1 29.81 302 THR B CA 1
ATOM 4564 C C . THR B 1 302 ? 29.422 -20.703 24.688 1 29.81 302 THR B C 1
ATOM 4566 O O . THR B 1 302 ? 28.531 -21.453 24.297 1 29.81 302 THR B O 1
#

Organism: NCBI:txid927661

Nearest PDB structures (foldseek):
  1ixc-assembly1_A-2  TM=6.818E-01  e=2.798E-21  Cupriavidus necator
  1ixc-assembly1_B-2  TM=5.248E-01  e=4.319E-22  Cupriavidus necator
  9f14-assembly1_A  TM=6.928E-01  e=3.475E-19  Klebsiella aerogenes
  6g4r-assembly1_E  TM=5.828E-01  e=2.450E-20  Corynebacterium glutamicum
  3hhg-assembly1_D  TM=5.095E-01  e=6.741E-14  Neisseria meningitidis serogroup B

Foldseek 3Di:
DDLVLLQLLLLCQVVLALCVSCVVVVHDSVVSVVSQVVVCVVVVHHQWDQDPVHIHGDPVNVVSNLVSLLVNLVVQVVVQLVVCVVQARAEEAEEEEAAQACLPLLVVLVVVLCVSHVRYHYHYHHDFALVVVLVVQSSNNHFKYKYLDDRPPRPFDKDWQFKWWKWKFAEDPDPVLQQLAAAAVVNAQAKAEEAEDPRGPRRVVVVVVQVVVVGDGHHQHYYHHPQVRNVCRHNPSTMYMGTQSNHDPPRLSRIHAHVVIDITIIMMTGHDPRGPSVVSSVVSSSPDDRHHDPSPRPPPPD/DDLVLLQLLLLCAVVLALCVSCVVVVHDSVVSVVSQVVVCVVVVHHQWDQDPVHIHGDPVNVVSNLVSLLVNLVVQVVVQLVVCVVQARAEEAEEEEAAQACLPLLVVLVVVLCVSHVRYHYHYHHDFALVVVLVVQSSNNHFKYKYLDDRPPRPFDKDWQFKWWKWKFAEDPDPVLQQLAAAAVVNAQAKAEEAEDPRGPRRVVVVVVQVVVVGDGHHQHYYHHPQVRNVCRHNPSTMYMGTQSNHDPPRLSRIHAHVVIDITIIMMTGHDPRGPSVVSSVVSSSPDDRHHDPSPRPPPPD

pLDDT: mean 86.08, std 12.83, range [29.75, 98.31]

InterPro domains:
  IPR000847 LysR, HTH, N-terminal domain [PF00126] (3-62)
  IPR000847 LysR, HTH, N-terminal domain [PR00039] (18-29)
  IPR000847 LysR, HTH, N-terminal domain [PR00039] (29-39)
  IPR000847 LysR, HTH, N-terminal domain [PR00039] (39-50)
  IPR000847 LysR, HTH, N-terminal domain [PS50931] (1-58)
  IPR005119 LysR, substrate-binding [PF03466] (88-288)
  IPR036388 Winged helix-like DNA-binding domain superfamily [G3DSA:1.10.10.10] (1-89)
  IPR036390 Winged helix DNA-binding domain superfamily [SSF46785] (1-87)

Solvent-accessible surface area (backbone atoms only — not comparable to full-atom values): 31114 Å² total; per-residue (Å²): 140,52,66,64,52,37,52,50,53,50,39,26,62,73,58,23,22,63,59,58,23,12,58,73,67,72,46,52,44,70,58,49,53,49,47,50,49,51,50,24,59,73,69,71,46,62,40,63,43,84,47,99,87,32,45,39,72,32,75,62,18,50,58,49,45,43,53,32,48,23,50,46,44,51,50,51,47,52,53,22,51,64,42,28,77,70,62,57,30,43,50,77,48,31,33,39,29,38,57,46,62,51,53,50,48,49,31,50,30,50,24,54,46,32,73,66,23,75,59,39,19,39,40,42,43,58,41,47,30,59,69,57,46,35,50,49,54,68,44,54,60,53,47,31,35,42,33,68,61,84,50,80,89,56,78,43,50,76,40,84,53,46,38,39,28,37,23,36,33,38,26,70,86,41,74,71,58,76,66,42,48,65,36,37,70,75,78,48,46,84,40,35,28,38,43,40,42,82,67,21,49,67,26,50,52,49,50,52,58,37,52,75,68,75,48,80,54,48,70,30,30,28,22,68,43,66,59,55,35,52,43,29,9,42,38,58,55,19,31,35,74,44,47,37,44,38,54,47,48,83,50,54,83,38,44,31,51,34,49,75,75,45,67,43,50,33,30,39,30,30,38,78,82,62,48,70,67,56,51,51,45,49,56,42,48,56,70,43,82,43,66,42,68,79,53,74,69,38,76,73,82,121,140,52,66,65,53,36,52,50,51,48,38,26,62,73,59,24,22,63,59,58,22,12,59,73,69,72,46,53,44,69,59,48,52,50,48,51,49,50,50,23,59,73,69,72,45,61,41,62,42,85,46,99,86,32,46,39,71,30,76,62,19,50,58,49,46,42,52,32,46,22,50,44,43,50,50,51,46,52,52,22,50,65,41,29,77,73,62,58,30,44,51,75,48,33,35,39,28,37,58,47,62,51,53,50,50,51,32,50,29,50,21,54,46,33,74,67,23,73,60,38,20,37,38,42,43,58,40,45,29,60,68,57,48,36,48,49,54,69,43,52,58,52,48,31,34,42,31,70,63,83,50,80,89,54,76,42,50,75,41,84,55,46,38,38,26,38,24,36,33,37,25,69,85,40,75,71,58,76,66,42,48,65,36,38,70,76,77,49,47,84,40,36,27,37,44,39,42,80,67,21,48,67,27,49,51,51,50,52,58,36,51,74,67,75,46,80,53,50,68,31,30,29,21,67,43,66,61,54,34,52,44,28,9,43,39,57,55,20,31,34,75,44,47,37,45,38,53,48,49,82,50,53,83,38,44,32,51,37,49,75,75,46,69,43,50,33,32,38,28,30,37,77,82,62,49,70,68,55,51,50,43,50,57,43,48,55,70,44,82,42,65,42,67,80,53,75,67,37,76,73,83,122